Protein AF-A0A5C5ZD22-F1 (afdb_monomer)

Foldseek 3Di:
DDDDDDDDDDDDDDDDDDDDDDDDDDDDDDDDDDDDDDDDDDDDDDDDDDDDDDDDDDDPPPPDPPPVLVVVLVVQLVQLLPFQWKKKWFFDPPPDDDAPDDDLNTHTDDIDIGNDNVLSCVLSVQFVVFFDDPDDFDPDDDFGMKIWGADPNKIKMWTDDQVRQKIWIDIPRHTDDIGGGHNRSVVSSCVRVVNPDDPDPQQFEEAEEAADLVPDPCSLVQVLVLLQLVLVQDDPLQSHAYEYEYAPVNLCSNQPVHPQQVDPRGAYEYAAQPPPNPCVVDDPPRYAEHEDQACVCQLVCVVSVHAYEYEDEQPDDLLVRCVVLLVPDSNDDLVRYEYAYEHPPLAPLVSVLVVLVVNLVSCVVSVNNNHAYAYEDQDQHQACLSNVPRPRHRHYYHYNDDSVSSSSRSVRSSVSD

Secondary structure (DSSP, 8-state):
--------------------------------------------------------------S-SSSHHHHHHHHHHHHHHTSS-EEEEEEPPTTSS--S-EETTEEEEEEEEE--HHHHHHHHHHHHHHS-------SS---SEEEEEEETTEEEEEEEETTTTEEEEEETTEEEEEEE--STTHHHHHHHTT-TTSS-S---EEEEEETTGGG-SS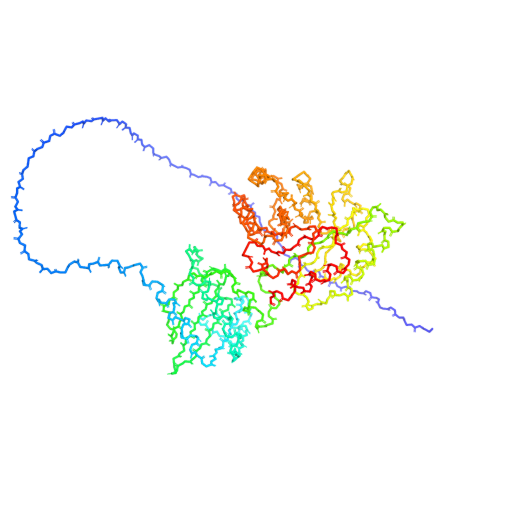HHHHHHHHHHHHHTT--TT---EEEEEE-GGGHHHHHHHSGGGGSTTEEEEESSPPGGG-GGGSPTTT--EEEESSSTTHHHHHHTT-EEEEEE-TTS-HHHHHGGGGSS-S---GGGEEEEEE-SSTT-HHHHHHHHHHHHHHHHHHT-TTSEEEEEESS--S--HHHHTSTT--EEEEEEE-HHHHHHHHHHHHHT-

Sequence (417 aa):
MRLCLPQSRNSSLLRLTATICTGIVVSAVCGCKGGEESDGDVEPKSSSTVQATPTQQNELTVQAEAIAGSNESSTILEVIENSEGFTLISFADSSVAKPAEKIHGYPVSSKVEVDDQSLREQLVGSLRSALDVDAMYDSQLNPEFGIQSEHEGVVDELLIGFSSGQAVWYRDGKKLLETSISLRPRALFGKVFGMTGMPAARRPLVVFSIAGVETSDDPGQIVYDNAYGLEMQLDNEWYVDTVMLVVPEYVDVIANRTGLLNEEAAFAGTTSVPKAGAFQEWPEGKIAWVELDSLTGLASILKQRHHAILRINASEDISAYLSPLAKKDVGANPENMTFAIEVADGTDVDAGQKRANIVRQELRKVGLEDCRIVVATTELVDDVFPWMEQGDIDGFYVANATFDSILDTIADVSFCR

Mean predicted aligned error: 18.62 Å

Radius of gyration: 29.78 Å; Cα contacts (8 Å, |Δi|>4): 653; chains: 1; bounding box: 60×116×72 Å

Organism: NCBI:txid2527986

pLDDT: mean 70.6, std 21.63, range [22.7, 95.81]

Nearest PDB structures (foldseek):
  6nxy-assembly1_A-2  TM=7.449E-01  e=1.995E-09  Arabidopsis thaliana
  4yxg-assembly1_A  TM=7.244E-01  e=1.769E-09  Plasmodium falciparum
  4g1k-assembly2_D  TM=7.005E-01  e=1.535E-08  Burkholderia thailandensis E264
  4g1k-assembly2_C  TM=6.901E-01  e=2.635E-08  Burkholderia thailandensis E264
  2jgq-assembly1_B  TM=5.973E-01  e=1.354E-05  Helicobacter pylori 26695

Structure (mmCIF, N/CA/C/O backbone):
data_AF-A0A5C5ZD22-F1
#
_entry.id   AF-A0A5C5ZD22-F1
#
loop_
_atom_site.group_PDB
_atom_site.id
_atom_site.type_symbol
_atom_site.label_atom_id
_atom_site.label_alt_id
_atom_site.label_comp_id
_atom_site.label_asym_id
_atom_site.label_entity_id
_atom_site.label_seq_id
_atom_site.pdbx_PDB_ins_code
_atom_site.Cartn_x
_atom_site.Cartn_y
_atom_site.Cartn_z
_atom_site.occupancy
_atom_site.B_iso_or_equiv
_atom_site.auth_seq_id
_atom_site.auth_comp_id
_atom_site.auth_asym_id
_atom_site.auth_atom_id
_atom_site.pdbx_PDB_model_num
ATOM 1 N N . MET A 1 1 ? -18.568 -47.288 -23.353 1.00 34.94 1 MET A N 1
ATOM 2 C CA . MET A 1 1 ? -19.934 -47.272 -22.784 1.00 34.94 1 MET A CA 1
ATOM 3 C C . MET A 1 1 ? -20.385 -45.818 -22.787 1.00 34.94 1 MET A C 1
ATOM 5 O O . MET A 1 1 ? -19.585 -44.973 -22.418 1.00 34.94 1 MET A O 1
ATOM 9 N N . ARG A 1 2 ? -21.563 -45.529 -23.355 1.00 34.22 2 ARG A N 1
ATOM 10 C CA . ARG A 1 2 ? -22.117 -44.175 -23.568 1.00 34.22 2 ARG A CA 1
ATOM 11 C C . ARG A 1 2 ? -22.270 -43.405 -22.253 1.00 34.22 2 ARG A C 1
ATOM 13 O O . ARG A 1 2 ? -22.583 -44.057 -21.268 1.00 34.22 2 ARG A O 1
ATOM 20 N N . LEU A 1 3 ? -22.177 -42.073 -22.311 1.00 28.27 3 LEU A N 1
ATOM 21 C CA . LEU A 1 3 ? -23.016 -41.066 -21.621 1.00 28.27 3 LEU A CA 1
ATOM 22 C C . LEU A 1 3 ? -22.538 -39.680 -22.121 1.00 28.27 3 LEU A C 1
ATOM 24 O O . LEU A 1 3 ? -21.377 -39.342 -21.957 1.00 28.27 3 LEU A O 1
ATOM 28 N N . CYS A 1 4 ? -23.249 -39.032 -23.048 1.00 29.06 4 CYS A N 1
ATOM 29 C CA . CYS A 1 4 ? -24.422 -38.156 -22.871 1.00 29.06 4 CYS A CA 1
ATOM 30 C C . CYS A 1 4 ? -24.037 -36.677 -22.655 1.00 29.06 4 CYS A C 1
ATOM 32 O O . CYS A 1 4 ? -23.722 -36.263 -21.548 1.00 29.06 4 CYS A O 1
ATOM 34 N N . LEU A 1 5 ? -24.140 -35.891 -23.733 1.00 32.66 5 LEU A N 1
ATOM 35 C CA . LEU A 1 5 ? -24.326 -34.434 -23.710 1.00 32.66 5 LEU A CA 1
ATOM 36 C C . LEU A 1 5 ? -25.820 -34.105 -23.521 1.00 32.66 5 LEU A C 1
ATOM 38 O O . LEU A 1 5 ? -26.658 -34.805 -24.097 1.00 32.66 5 LEU A O 1
ATOM 42 N N . PRO A 1 6 ? -26.150 -32.975 -22.879 1.00 37.16 6 PRO A N 1
ATOM 43 C CA . PRO A 1 6 ? -27.305 -32.154 -23.244 1.00 37.16 6 PRO A CA 1
ATOM 44 C C . PRO A 1 6 ? -26.807 -30.770 -23.707 1.00 37.16 6 PRO A C 1
ATOM 46 O O . PRO A 1 6 ? -26.020 -30.117 -23.035 1.00 37.16 6 PRO A O 1
ATOM 49 N N . GLN A 1 7 ? -26.994 -30.396 -24.972 1.00 30.05 7 GLN A N 1
ATOM 50 C CA . GLN A 1 7 ? -28.154 -29.688 -25.535 1.00 30.05 7 GLN A CA 1
ATOM 51 C C . GLN A 1 7 ? -28.545 -28.369 -24.847 1.00 30.05 7 GLN A C 1
ATOM 53 O O . GLN A 1 7 ? -28.978 -28.318 -23.702 1.00 30.05 7 GLN A O 1
ATOM 58 N N . SER A 1 8 ? -28.445 -27.326 -25.672 1.00 34.84 8 SER A N 1
ATOM 59 C CA . SER A 1 8 ? -28.952 -25.970 -25.527 1.00 34.84 8 SER A CA 1
ATOM 60 C C . SER A 1 8 ? -30.469 -25.900 -25.352 1.00 34.84 8 SER A C 1
ATOM 62 O O . SER A 1 8 ? -31.191 -26.776 -25.832 1.00 34.84 8 SER A O 1
ATOM 64 N N . ARG A 1 9 ? -30.951 -24.777 -24.798 1.00 28.36 9 ARG A N 1
ATOM 65 C CA . ARG A 1 9 ? -32.019 -23.953 -25.400 1.00 28.36 9 ARG A CA 1
ATOM 66 C C . ARG A 1 9 ? -32.375 -22.735 -24.545 1.00 28.36 9 ARG A C 1
ATOM 68 O O . ARG A 1 9 ? -32.652 -22.901 -23.369 1.00 28.36 9 ARG A O 1
ATOM 75 N N . ASN A 1 10 ? -32.536 -21.613 -25.263 1.00 27.19 10 ASN A N 1
ATOM 76 C CA . ASN A 1 10 ? -33.600 -20.603 -25.128 1.00 27.19 10 ASN A CA 1
ATOM 77 C C . ASN A 1 10 ? -33.636 -19.788 -23.820 1.00 27.19 10 ASN A C 1
ATOM 79 O O . ASN A 1 10 ? -33.399 -20.305 -22.747 1.00 27.19 10 ASN A O 1
ATOM 83 N N . SER A 1 11 ? -34.020 -18.518 -23.753 1.00 27.88 11 SER A N 1
ATOM 84 C CA . SER A 1 11 ? -34.528 -17.476 -24.661 1.00 27.88 11 SER A CA 1
ATOM 85 C C . SER A 1 11 ? -34.908 -16.333 -23.698 1.00 27.88 11 SER A C 1
ATOM 87 O O . SER A 1 11 ? -35.398 -16.630 -22.610 1.00 27.88 11 SER A O 1
ATOM 89 N N . SER A 1 12 ? -34.738 -15.048 -24.005 1.00 27.05 12 SER A N 1
ATOM 90 C CA . SER A 1 12 ? -35.822 -14.082 -24.341 1.00 27.05 12 SER A CA 1
ATOM 91 C C . SER A 1 12 ? -35.398 -12.739 -23.702 1.00 27.05 12 SER A C 1
ATOM 93 O O . SER A 1 12 ? -34.977 -12.759 -22.554 1.00 27.05 12 SER A O 1
ATOM 95 N N . LEU A 1 13 ? -35.287 -11.627 -24.449 1.00 25.97 13 LEU A N 1
ATOM 96 C CA . LEU A 1 13 ? -36.245 -10.489 -24.481 1.00 25.97 13 LEU A CA 1
ATOM 97 C C . LEU A 1 13 ? -36.455 -9.825 -23.094 1.00 25.97 13 LEU A C 1
ATOM 99 O O . LEU A 1 13 ? -36.826 -10.509 -22.158 1.00 25.97 13 LEU A O 1
ATOM 103 N N . LEU A 1 14 ? -36.314 -8.512 -22.865 1.00 26.30 14 LEU A N 1
ATOM 104 C CA . LEU A 1 14 ? -36.852 -7.358 -23.600 1.00 26.30 14 LEU A CA 1
ATOM 105 C C . LEU A 1 14 ? -36.342 -6.039 -22.958 1.00 26.30 14 LEU A C 1
ATOM 107 O O . LEU A 1 14 ? -36.285 -5.947 -21.741 1.00 26.30 14 LEU A O 1
ATOM 111 N N . ARG A 1 15 ? -36.082 -5.033 -23.814 1.00 25.09 15 ARG A N 1
ATOM 112 C CA . ARG A 1 15 ? -36.359 -3.572 -23.715 1.00 25.09 15 ARG A CA 1
ATOM 113 C C . ARG A 1 15 ? -36.301 -2.854 -22.348 1.00 25.09 15 ARG A C 1
ATOM 115 O O . ARG A 1 15 ? -37.105 -3.160 -21.484 1.00 25.09 15 ARG A O 1
ATOM 122 N N . LEU A 1 16 ? -35.646 -1.681 -22.321 1.00 25.12 16 LEU A N 1
ATOM 123 C CA . LEU A 1 16 ? -36.359 -0.391 -22.200 1.00 25.12 16 LEU A CA 1
ATOM 124 C C . LEU A 1 16 ? -35.512 0.828 -22.657 1.00 25.12 16 LEU A C 1
ATOM 126 O O . LEU A 1 16 ? -34.408 1.064 -22.191 1.00 25.12 16 LEU A O 1
ATOM 130 N N . THR A 1 17 ? -36.096 1.546 -23.620 1.00 28.42 17 THR A N 1
ATOM 131 C CA . THR A 1 17 ? -36.109 2.994 -23.933 1.00 28.42 17 THR A CA 1
ATOM 132 C C . THR A 1 17 ? -35.043 3.980 -23.429 1.00 28.42 17 THR A C 1
ATOM 134 O O . THR A 1 17 ? -34.921 4.268 -22.244 1.00 28.42 17 THR A O 1
ATOM 137 N N . ALA A 1 18 ? -34.463 4.662 -24.424 1.00 24.92 18 ALA A N 1
ATOM 138 C CA . ALA A 1 18 ? -33.841 5.980 -24.374 1.00 24.92 18 ALA A CA 1
ATOM 139 C C . ALA A 1 18 ? -34.841 7.109 -24.046 1.00 24.92 18 ALA A C 1
ATOM 141 O O . ALA A 1 18 ? -36.007 7.052 -24.440 1.00 24.92 18 ALA A O 1
ATOM 142 N N . THR A 1 19 ? -34.355 8.177 -23.410 1.00 27.02 19 THR A N 1
ATOM 143 C CA . THR A 1 19 ? -34.958 9.519 -23.452 1.00 27.02 19 THR A CA 1
ATOM 144 C C . THR A 1 19 ? -33.859 10.555 -23.693 1.00 27.02 19 THR A C 1
ATOM 146 O O . THR A 1 19 ? -32.725 10.404 -23.251 1.00 27.02 19 THR A O 1
ATOM 149 N N . ILE A 1 20 ? -34.225 11.545 -24.501 1.00 26.98 20 ILE A N 1
ATOM 150 C CA . ILE A 1 20 ? -33.409 12.485 -25.267 1.00 26.98 20 ILE A CA 1
ATOM 151 C C . ILE A 1 20 ? -33.052 13.729 -24.438 1.00 26.98 20 ILE A C 1
ATOM 153 O O . ILE A 1 20 ? -33.914 14.295 -23.770 1.00 26.98 20 ILE A O 1
ATOM 157 N N . CYS A 1 21 ? -31.804 14.190 -24.570 1.00 22.70 21 CYS A N 1
ATOM 158 C CA . CYS A 1 21 ? -31.327 15.506 -24.142 1.00 22.70 21 CYS A CA 1
ATOM 159 C C . CYS A 1 21 ? -31.441 16.537 -25.278 1.00 22.70 21 CYS A C 1
ATOM 161 O O . CYS A 1 21 ? -30.918 16.318 -26.366 1.00 22.70 21 CYS A O 1
ATOM 163 N N . THR A 1 22 ? -32.034 17.691 -24.977 1.00 30.45 22 THR A N 1
ATOM 164 C CA . THR A 1 22 ? -31.912 18.997 -25.663 1.00 30.45 22 THR A CA 1
ATOM 165 C C . THR A 1 22 ? -32.392 20.032 -24.641 1.00 30.45 22 THR A C 1
ATOM 167 O O . THR A 1 22 ? -33.374 19.760 -23.964 1.00 30.45 22 THR A O 1
ATOM 170 N N . GLY A 1 23 ? -31.837 21.218 -24.426 1.00 25.84 23 GLY A N 1
ATOM 171 C CA . GLY A 1 23 ? -30.812 22.022 -25.076 1.00 25.84 23 GLY A CA 1
ATOM 172 C C . GLY A 1 23 ? -30.840 23.410 -24.399 1.00 25.84 23 GLY A C 1
ATOM 173 O O . GLY A 1 23 ? -31.834 23.792 -23.787 1.00 25.84 23 GLY A O 1
ATOM 174 N N . ILE A 1 24 ? -29.719 24.118 -24.484 1.00 26.97 24 ILE A N 1
ATOM 175 C CA . ILE A 1 24 ? -29.350 25.410 -23.871 1.00 26.97 24 ILE A CA 1
ATOM 176 C C . ILE A 1 24 ? -30.291 26.575 -24.238 1.00 26.97 24 ILE A C 1
ATOM 178 O O . ILE A 1 24 ? -30.619 26.694 -25.413 1.00 26.97 24 ILE A O 1
ATOM 182 N N . VAL A 1 25 ? -30.548 27.519 -23.307 1.00 25.70 25 VAL A N 1
ATOM 183 C CA . VAL A 1 25 ? -30.615 28.978 -23.591 1.00 25.70 25 VAL A CA 1
ATOM 184 C C . VAL A 1 25 ? -30.108 29.806 -22.393 1.00 25.70 25 VAL A C 1
ATOM 186 O O . VAL A 1 25 ? -30.488 29.589 -21.247 1.00 25.70 25 VAL A O 1
ATOM 189 N N . VAL A 1 26 ? -29.247 30.770 -22.723 1.00 27.09 26 VAL A N 1
ATOM 190 C CA . VAL A 1 26 ? -28.596 31.809 -21.910 1.00 27.09 26 VAL A CA 1
ATOM 191 C C . VAL A 1 26 ? -29.548 32.976 -21.613 1.00 27.09 26 VAL A C 1
ATOM 193 O O . VAL A 1 26 ? -30.352 33.348 -22.464 1.00 27.09 26 VAL A O 1
ATOM 196 N N . SER A 1 27 ? -29.382 33.657 -20.477 1.00 28.14 27 SER A N 1
ATOM 197 C CA . SER A 1 27 ? -29.717 35.086 -20.370 1.00 28.14 27 SER A CA 1
ATOM 198 C C . SER A 1 27 ? -28.798 35.799 -19.382 1.00 28.14 27 SER A C 1
ATOM 200 O O . SER A 1 27 ? -28.684 35.414 -18.223 1.00 28.14 27 SER A O 1
ATOM 202 N N . ALA A 1 28 ? -28.149 36.847 -19.887 1.00 28.45 28 ALA A N 1
ATOM 203 C CA . ALA A 1 28 ? -27.396 37.853 -19.156 1.00 28.45 28 ALA A CA 1
ATOM 204 C C . ALA A 1 28 ? -28.243 39.129 -19.048 1.00 28.45 28 ALA A C 1
ATOM 206 O O . ALA A 1 28 ? -28.948 39.465 -20.001 1.00 28.45 28 ALA A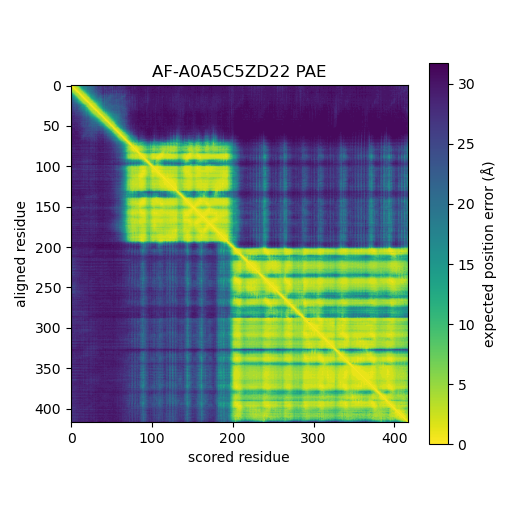 O 1
ATOM 207 N N . VAL A 1 29 ? -28.124 39.873 -17.944 1.00 28.67 29 VAL A N 1
ATOM 208 C CA . VAL A 1 29 ? -28.544 41.282 -17.861 1.00 28.67 29 VAL A CA 1
ATOM 209 C C . VAL A 1 29 ? -27.511 42.092 -17.068 1.00 28.67 29 VAL A C 1
ATOM 211 O O . VAL A 1 29 ? -27.039 41.675 -16.015 1.00 28.67 29 VAL A O 1
ATOM 214 N N . CYS A 1 30 ? -27.174 43.243 -17.653 1.00 27.58 30 CYS A N 1
ATOM 215 C CA . CYS A 1 30 ? -26.206 44.273 -17.275 1.00 27.58 30 CYS A CA 1
ATOM 216 C C . CYS A 1 30 ? -26.570 45.156 -16.064 1.00 27.58 30 CYS A C 1
ATOM 218 O O . CYS A 1 30 ? -27.742 45.396 -15.787 1.00 27.58 30 CYS A O 1
ATOM 220 N N . GLY A 1 31 ? -25.536 45.829 -15.535 1.00 26.81 31 GLY A N 1
ATOM 221 C CA . GLY A 1 31 ? -25.555 47.199 -14.978 1.00 26.81 31 GLY A CA 1
ATOM 222 C C . GLY A 1 31 ? -24.186 47.532 -14.349 1.00 26.81 31 GLY A C 1
ATOM 223 O O . GLY A 1 31 ? -23.819 46.886 -13.382 1.00 26.81 31 GLY A O 1
ATOM 224 N N . CYS A 1 32 ? -23.271 48.284 -14.991 1.00 27.52 32 CYS A N 1
ATOM 225 C CA . CYS A 1 32 ? -23.063 49.758 -14.923 1.00 27.52 32 CYS A CA 1
ATOM 226 C C . CYS A 1 32 ? -23.015 50.306 -13.471 1.00 27.52 32 CYS A C 1
ATOM 228 O O . CYS A 1 32 ? -23.930 50.011 -12.723 1.00 27.52 32 CYS A O 1
ATOM 230 N N . LYS A 1 33 ? -22.102 51.174 -12.990 1.00 31.11 33 LYS A N 1
ATOM 231 C CA . LYS A 1 33 ? -21.181 52.174 -13.580 1.00 31.11 33 LYS A CA 1
ATOM 232 C C . LYS A 1 33 ? -20.364 52.857 -12.439 1.00 31.11 33 LYS A C 1
ATOM 234 O O . LYS A 1 33 ? -20.928 53.019 -11.366 1.00 31.11 33 LYS A O 1
ATOM 239 N N . GLY A 1 34 ? -19.175 53.399 -12.763 1.00 29.22 34 GLY A N 1
ATOM 240 C CA . GLY A 1 34 ? -18.497 54.568 -12.129 1.00 29.22 34 GLY A CA 1
ATOM 241 C C . GLY A 1 34 ? -17.748 54.320 -10.804 1.00 29.22 34 GLY A C 1
ATOM 242 O O . GLY A 1 34 ? -18.215 53.536 -9.998 1.00 29.22 34 GLY A O 1
ATOM 243 N N . GLY A 1 35 ? -16.602 54.926 -10.476 1.00 28.11 35 GLY A N 1
ATOM 244 C CA . GLY A 1 35 ? -15.791 55.995 -11.079 1.00 28.11 35 GLY A CA 1
ATOM 245 C C . GLY A 1 35 ? -15.075 56.797 -9.964 1.00 28.11 35 GLY A C 1
ATOM 246 O O . GLY A 1 35 ? -15.736 57.106 -8.983 1.00 28.11 35 GLY A O 1
ATOM 247 N N . GLU A 1 36 ? -13.779 57.101 -10.166 1.00 32.34 36 GLU A N 1
ATOM 248 C CA . GLU A 1 36 ? -12.950 58.217 -9.610 1.00 32.34 36 GLU A CA 1
ATOM 249 C C . GLU A 1 36 ? -12.709 58.280 -8.076 1.00 32.34 36 GLU A C 1
ATOM 251 O O . GLU A 1 36 ? -13.632 58.249 -7.274 1.00 32.34 36 GLU A O 1
ATOM 256 N N . GLU A 1 37 ? -11.465 58.126 -7.592 1.00 33.44 37 GLU A N 1
ATOM 257 C CA . GLU A 1 37 ? -10.409 59.154 -7.374 1.00 33.44 37 GLU A CA 1
ATOM 258 C C . GLU A 1 37 ? -10.777 60.292 -6.397 1.00 33.44 37 GLU A C 1
ATOM 260 O O . GLU A 1 37 ? -11.618 61.122 -6.719 1.00 33.44 37 GLU A O 1
ATOM 265 N N . SER A 1 38 ? -10.072 60.385 -5.254 1.00 33.66 38 SER A N 1
ATOM 266 C CA . SER A 1 38 ? -9.259 61.567 -4.878 1.00 33.66 38 SER A CA 1
ATOM 267 C C . SER A 1 38 ? -8.692 61.490 -3.449 1.00 33.66 38 SER A C 1
ATOM 269 O O . SER A 1 38 ? -9.409 61.164 -2.502 1.00 33.66 38 SER A O 1
ATOM 271 N N . ASP A 1 39 ? -7.420 61.877 -3.339 1.00 30.94 39 ASP A N 1
ATOM 272 C CA . ASP A 1 39 ? -6.616 62.177 -2.147 1.00 30.94 39 ASP A CA 1
ATOM 273 C C . ASP A 1 39 ? -7.225 63.208 -1.178 1.00 30.94 39 ASP A C 1
ATOM 275 O O . ASP A 1 39 ? -8.041 64.048 -1.563 1.00 30.94 39 ASP A O 1
ATOM 279 N N . GLY A 1 40 ? -6.703 63.244 0.056 1.00 30.88 40 GLY A N 1
ATOM 280 C CA . GLY A 1 40 ? -6.791 64.438 0.900 1.00 30.88 40 GLY A CA 1
ATOM 281 C C . GLY A 1 40 ? -6.424 64.229 2.367 1.00 30.88 40 GLY A C 1
ATOM 282 O O . GLY A 1 40 ? -7.269 63.838 3.166 1.00 30.88 40 GLY A O 1
ATOM 283 N N . ASP A 1 41 ? -5.173 64.552 2.704 1.00 30.88 41 ASP A N 1
ATOM 284 C CA . ASP A 1 41 ? -4.636 64.751 4.056 1.00 30.88 41 ASP A CA 1
ATOM 285 C C . ASP A 1 41 ? -5.476 65.704 4.934 1.00 30.88 41 ASP A C 1
ATOM 287 O O . ASP A 1 41 ? -6.175 66.579 4.422 1.00 30.88 41 ASP A O 1
ATOM 291 N N . VAL A 1 42 ? -5.290 65.600 6.263 1.00 34.53 42 VAL A N 1
ATOM 292 C CA . VAL A 1 42 ? -4.990 66.700 7.222 1.00 34.53 42 VAL A CA 1
ATOM 293 C C . VAL A 1 42 ? -5.507 66.362 8.640 1.00 34.53 42 VAL A C 1
ATOM 295 O O . VAL A 1 42 ? -6.690 66.428 8.960 1.00 34.53 42 VAL A O 1
ATOM 298 N N . GLU A 1 43 ? -4.552 66.022 9.506 1.00 30.42 43 GLU A N 1
ATOM 299 C CA . GLU A 1 43 ? -4.550 66.142 10.978 1.00 30.42 43 GLU A CA 1
ATOM 300 C C . GLU A 1 43 ? -4.657 67.629 11.448 1.00 30.42 43 GLU A C 1
ATOM 302 O O . GLU A 1 43 ? -4.513 68.518 10.614 1.00 30.42 43 GLU A O 1
ATOM 307 N N . PRO A 1 44 ? -4.674 68.010 12.753 1.00 47.91 44 PRO A N 1
ATOM 308 C CA . PRO A 1 44 ? -5.041 67.312 13.996 1.00 47.91 44 PRO A CA 1
ATOM 309 C C . PRO A 1 44 ? -5.796 68.217 15.031 1.00 47.91 44 PRO A C 1
ATOM 311 O O . PRO A 1 44 ? -6.073 69.392 14.802 1.00 47.91 44 PRO A O 1
ATOM 314 N N . LYS A 1 45 ? -5.959 67.672 16.254 1.00 29.53 45 LYS A N 1
ATOM 315 C CA . LYS A 1 45 ? -6.148 68.316 17.586 1.00 29.53 45 LYS A CA 1
ATOM 316 C C . LYS A 1 45 ? -7.566 68.737 18.004 1.00 29.53 45 LYS A C 1
ATOM 318 O O . LYS A 1 45 ? -8.076 69.769 17.592 1.00 29.53 45 LYS A O 1
ATOM 323 N N . SER A 1 46 ? -8.089 68.094 19.056 1.00 29.94 46 SER A N 1
ATOM 324 C CA . SER A 1 46 ? -7.983 68.602 20.445 1.00 29.94 46 SER A CA 1
ATOM 325 C C . SER A 1 46 ? -8.907 67.870 21.443 1.00 29.94 46 SER A C 1
ATOM 327 O O . SER A 1 46 ? -10.120 67.900 21.331 1.00 29.94 46 SER A O 1
ATOM 329 N N . SER A 1 47 ? -8.284 67.280 22.472 1.00 26.58 47 SER A N 1
ATOM 330 C CA . SER A 1 47 ? -8.594 67.480 23.901 1.00 26.58 47 SER A CA 1
ATOM 331 C C . SER A 1 47 ? -10.039 67.280 24.398 1.00 26.58 47 SER A C 1
ATOM 333 O O . SER A 1 47 ? -10.877 68.166 24.264 1.00 26.58 47 SER A O 1
ATOM 335 N N . SER A 1 48 ? -10.252 66.276 25.254 1.00 27.92 48 SER A N 1
ATOM 336 C CA . SER A 1 48 ? -10.424 66.556 26.693 1.00 27.92 48 SER A CA 1
ATOM 337 C C . SER A 1 48 ? -10.450 65.287 27.550 1.00 27.92 48 SER A C 1
ATOM 339 O O . SER A 1 48 ? -10.914 64.220 27.164 1.00 27.92 48 SER A O 1
ATOM 341 N N . THR A 1 49 ? -9.866 65.471 28.723 1.00 28.45 49 THR A N 1
ATOM 342 C CA . THR A 1 49 ? -9.592 64.563 29.829 1.00 28.45 49 THR A CA 1
ATOM 343 C C . THR A 1 49 ? -10.844 64.273 30.657 1.00 28.45 49 THR A C 1
ATOM 345 O O . THR A 1 49 ? -11.516 65.222 31.048 1.00 28.45 49 THR A O 1
ATOM 348 N N . VAL A 1 50 ? -11.064 63.021 31.077 1.00 28.52 50 VAL A N 1
ATOM 349 C CA . VAL A 1 50 ? -11.656 62.729 32.397 1.00 28.52 50 VAL A CA 1
ATOM 350 C C . VAL A 1 50 ? -10.921 61.549 33.032 1.00 28.52 50 VAL A C 1
ATOM 352 O O . VAL A 1 50 ? -10.721 60.504 32.421 1.00 28.52 50 VAL A O 1
ATOM 355 N N . GLN A 1 51 ? -10.478 61.787 34.263 1.00 29.14 51 GLN A N 1
ATOM 356 C CA . GLN A 1 51 ? -9.756 60.887 35.152 1.00 29.14 51 GLN A CA 1
ATOM 357 C C . GLN A 1 51 ? -10.663 59.779 35.704 1.00 29.14 51 GLN A C 1
ATOM 359 O O . GLN A 1 51 ? -11.777 60.067 36.134 1.00 29.14 51 GLN A O 1
ATOM 364 N N . ALA A 1 52 ? -10.120 58.569 35.850 1.00 25.42 52 ALA A N 1
ATOM 365 C CA . ALA A 1 52 ? -10.437 57.688 36.971 1.00 25.42 52 ALA A CA 1
ATOM 366 C C . ALA A 1 52 ? -9.298 56.678 37.201 1.00 25.42 52 ALA A C 1
ATOM 368 O O . ALA A 1 52 ? -8.899 55.940 36.309 1.00 25.42 52 ALA A O 1
ATOM 369 N N . THR A 1 53 ? -8.811 56.638 38.434 1.00 27.30 53 THR A N 1
ATOM 370 C CA . THR A 1 53 ? -8.073 55.531 39.064 1.00 27.30 53 THR A CA 1
ATOM 371 C C . THR A 1 53 ? -8.556 55.474 40.514 1.00 27.30 53 THR A C 1
ATOM 373 O O . THR A 1 53 ? -8.962 56.517 41.031 1.00 27.30 53 THR A O 1
ATOM 376 N N . PRO A 1 54 ? -8.334 54.386 41.267 1.00 40.44 54 PRO A N 1
ATOM 377 C CA . PRO A 1 54 ? -8.358 52.971 40.881 1.00 40.44 54 PRO A CA 1
ATOM 378 C C . PRO A 1 54 ? -9.124 52.133 41.932 1.00 40.44 54 PRO A C 1
ATOM 380 O O . PRO A 1 54 ? -9.064 52.436 43.121 1.00 40.44 54 PRO A O 1
ATOM 383 N N . THR A 1 55 ? -9.760 51.015 41.574 1.00 28.36 55 THR A N 1
ATOM 384 C CA . THR A 1 55 ? -9.945 49.925 42.555 1.00 28.36 55 THR A CA 1
ATOM 385 C C . THR A 1 55 ? -9.993 48.574 41.859 1.00 28.36 55 THR A C 1
ATOM 387 O O . THR A 1 55 ? -10.742 48.360 40.914 1.00 28.36 55 THR A O 1
ATOM 390 N N . GLN A 1 56 ? -9.119 47.702 42.349 1.00 37.62 56 GLN A N 1
ATOM 391 C CA . GLN A 1 56 ? -8.950 46.297 42.022 1.00 37.62 56 GLN A CA 1
ATOM 392 C C . GLN A 1 56 ? -10.275 45.530 42.100 1.00 37.62 56 GLN A C 1
ATOM 394 O O . GLN A 1 56 ? -10.936 45.604 43.130 1.00 37.62 56 GLN A O 1
ATOM 399 N N . GLN A 1 57 ? -10.586 44.734 41.075 1.00 31.17 57 GLN A N 1
ATOM 400 C CA . GLN A 1 57 ? -11.002 43.329 41.193 1.00 31.17 57 GLN A CA 1
ATOM 401 C C . GLN A 1 57 ? -11.350 42.766 39.806 1.00 31.17 57 GLN A C 1
ATOM 403 O O . GLN A 1 57 ? -12.158 43.336 39.086 1.00 31.17 57 GLN A O 1
ATOM 408 N N . ASN A 1 58 ? -10.754 41.611 39.498 1.00 35.12 58 ASN A N 1
ATOM 409 C CA . ASN A 1 58 ? -11.103 40.674 38.425 1.00 35.12 58 ASN A CA 1
ATOM 410 C C . ASN A 1 58 ? -10.887 41.103 36.966 1.00 35.12 58 ASN A C 1
ATOM 412 O O . ASN A 1 58 ? -11.839 41.269 36.218 1.00 35.12 58 ASN A O 1
ATOM 416 N N . GLU A 1 59 ? -9.630 41.066 36.524 1.00 29.03 59 GLU A N 1
ATOM 417 C CA . GLU A 1 59 ? -9.294 40.626 35.161 1.00 29.03 59 GLU A CA 1
ATOM 418 C C . GLU A 1 59 ? -8.156 39.599 35.241 1.00 29.03 59 GLU A C 1
ATOM 420 O O . GLU A 1 59 ? -6.989 39.867 34.979 1.00 29.03 59 GLU A O 1
ATOM 425 N N . LEU A 1 60 ? -8.521 38.391 35.666 1.00 31.33 60 LEU A N 1
ATOM 426 C CA . LEU A 1 60 ? -7.905 37.163 35.174 1.00 31.33 60 LEU A CA 1
ATOM 427 C C . LEU A 1 60 ? -8.925 36.539 34.219 1.00 31.33 60 LEU A C 1
ATOM 429 O O . LEU A 1 60 ? -9.492 35.486 34.489 1.00 31.33 60 LEU A O 1
ATOM 433 N N . THR A 1 61 ? -9.188 37.219 33.102 1.00 31.17 61 THR A N 1
ATOM 434 C CA . THR A 1 61 ? -9.812 36.589 31.933 1.00 31.17 61 THR A CA 1
ATOM 435 C C . THR A 1 61 ? -8.696 35.856 31.202 1.00 31.17 61 THR A C 1
ATOM 437 O O . THR A 1 61 ? -8.139 36.300 30.202 1.00 31.17 61 THR A O 1
ATOM 440 N N . VAL A 1 62 ? -8.284 34.764 31.838 1.00 30.25 62 VAL A N 1
ATOM 441 C CA . VAL A 1 62 ? -7.425 33.732 31.282 1.00 30.25 62 VAL A CA 1
ATOM 442 C C . VAL A 1 62 ? -8.167 33.129 30.096 1.00 30.25 62 VAL A C 1
ATOM 444 O O . VAL A 1 62 ? -9.306 32.704 30.238 1.00 30.25 62 VAL A O 1
ATOM 447 N N . GLN A 1 63 ? -7.519 33.148 28.934 1.00 33.78 63 GLN A N 1
ATOM 448 C CA . GLN A 1 63 ? -7.383 32.033 27.987 1.00 33.78 63 GLN A CA 1
ATOM 449 C C . GLN A 1 63 ? -8.164 30.741 28.333 1.00 33.78 63 GLN A C 1
ATOM 451 O O . GLN A 1 63 ? -7.557 29.718 28.636 1.00 33.78 63 GLN A O 1
ATOM 456 N N . ALA A 1 64 ? -9.497 30.764 28.289 1.00 29.94 64 ALA A N 1
ATOM 457 C CA . ALA A 1 64 ? -10.326 29.616 28.676 1.00 29.94 64 ALA A CA 1
ATOM 458 C C . ALA A 1 64 ? -11.271 29.115 27.572 1.00 29.94 64 ALA A C 1
ATOM 460 O O . ALA A 1 64 ? -11.995 28.155 27.797 1.00 29.94 64 ALA A O 1
ATOM 461 N N . GLU A 1 65 ? -11.233 29.683 26.364 1.00 30.97 65 GLU A N 1
ATOM 462 C CA . GLU A 1 65 ? -12.085 29.225 25.246 1.00 30.97 65 GLU A CA 1
ATOM 463 C C . GLU A 1 65 ? -11.328 28.435 24.163 1.00 30.97 65 GLU A C 1
ATOM 465 O O . GLU A 1 65 ? -11.908 28.072 23.148 1.00 30.97 65 GLU A O 1
ATOM 470 N N . ALA A 1 66 ? -10.059 28.082 24.401 1.00 31.50 66 ALA A N 1
ATOM 471 C CA . ALA A 1 66 ? -9.279 27.200 23.518 1.00 31.50 66 ALA A CA 1
ATOM 472 C C . ALA A 1 66 ? -8.818 25.886 24.190 1.00 31.50 66 ALA A C 1
ATOM 474 O O . ALA A 1 66 ? -8.050 25.138 23.601 1.00 31.50 66 ALA A O 1
ATOM 475 N N . ILE A 1 67 ? -9.273 25.596 25.419 1.00 32.72 67 ILE A N 1
ATOM 476 C CA . ILE A 1 67 ? -8.880 24.395 26.197 1.00 32.72 67 ILE A CA 1
ATOM 477 C C . ILE A 1 67 ? -10.088 23.460 26.457 1.00 32.72 67 ILE A C 1
ATOM 479 O O . ILE A 1 67 ? -9.953 22.390 27.039 1.00 32.72 67 ILE A O 1
ATOM 483 N N . ALA A 1 68 ? -11.291 23.815 25.991 1.00 34.47 68 ALA A N 1
ATOM 484 C CA . ALA A 1 68 ? -12.490 23.001 26.218 1.00 34.47 68 ALA A CA 1
ATOM 485 C C . ALA A 1 68 ? -12.604 21.781 25.277 1.00 34.47 68 ALA A C 1
ATOM 487 O O . ALA A 1 68 ? -13.138 20.758 25.687 1.00 34.47 68 ALA A O 1
ATOM 488 N N . GLY A 1 69 ? -12.058 21.842 24.055 1.00 38.97 69 GLY A N 1
ATOM 489 C CA . GLY A 1 69 ? -12.161 20.738 23.084 1.00 38.97 69 GLY A CA 1
ATOM 490 C C . GLY A 1 69 ? -11.264 19.528 23.387 1.00 38.97 69 GLY A C 1
ATOM 491 O O . GLY A 1 69 ? -11.646 18.391 23.110 1.00 38.97 69 GLY A O 1
ATOM 492 N N . SER A 1 70 ? -10.096 19.751 24.003 1.00 45.25 70 SER A N 1
ATOM 493 C CA . SER A 1 70 ? -9.140 18.678 24.320 1.00 45.25 70 SER A CA 1
ATOM 494 C C . SER A 1 70 ? -9.503 17.902 25.591 1.00 45.25 70 SER A C 1
ATOM 496 O O . SER A 1 70 ? -9.241 16.705 25.667 1.00 45.25 70 SER A O 1
ATOM 498 N N . ASN A 1 71 ? -10.165 18.546 26.560 1.00 51.84 71 ASN A N 1
ATOM 499 C CA . ASN A 1 71 ? -10.597 17.892 27.802 1.00 51.84 71 ASN A CA 1
ATOM 500 C C . ASN A 1 71 ? -11.837 16.997 27.616 1.00 51.84 71 ASN A C 1
ATOM 502 O O . ASN A 1 71 ? -11.998 16.011 28.331 1.00 51.84 71 ASN A O 1
ATOM 506 N N . GLU A 1 72 ? -12.733 17.312 26.677 1.00 56.03 72 GLU A N 1
ATOM 507 C CA . GLU A 1 72 ? -13.940 16.500 26.458 1.00 56.03 72 GLU A CA 1
ATOM 508 C C . GLU A 1 72 ? -13.629 15.210 25.686 1.00 56.03 72 GLU A C 1
ATOM 510 O O . GLU A 1 72 ? -14.153 14.154 26.035 1.00 56.03 72 GLU A O 1
ATOM 515 N N . SER A 1 73 ? -12.709 15.255 24.715 1.00 55.84 73 SER A N 1
ATOM 516 C CA . SER A 1 73 ? -12.268 14.065 23.968 1.00 55.84 73 SER A CA 1
ATOM 517 C C . SER A 1 73 ? -11.484 13.076 24.843 1.00 55.84 73 SER A C 1
ATOM 519 O O . SER A 1 73 ? -11.672 11.865 24.715 1.00 55.84 73 SER A O 1
ATOM 521 N N . SER A 1 74 ? -10.661 13.567 25.783 1.00 59.97 74 SER A N 1
ATOM 522 C CA . SER A 1 74 ? -9.967 12.706 26.754 1.00 59.97 74 SER A CA 1
ATOM 523 C C . SER A 1 74 ? -10.946 12.019 27.710 1.00 59.97 74 SER A C 1
ATOM 525 O O . SER A 1 74 ? -10.791 10.836 28.001 1.00 59.97 74 SER A O 1
ATOM 527 N N . THR A 1 75 ? -12.014 12.718 28.111 1.00 68.44 75 THR A N 1
ATOM 528 C CA . THR A 1 75 ? -13.052 12.186 29.010 1.00 68.44 75 THR A CA 1
ATOM 529 C C . THR A 1 75 ? -13.796 10.987 28.398 1.00 68.44 75 THR A C 1
ATOM 531 O O . THR A 1 75 ? -14.176 10.066 29.115 1.00 68.44 75 THR A O 1
ATOM 534 N N . ILE A 1 76 ? -13.992 10.959 27.074 1.00 70.69 76 ILE A N 1
ATOM 535 C CA . ILE A 1 76 ? -14.681 9.856 26.373 1.00 70.69 76 ILE A CA 1
ATOM 536 C C . ILE A 1 76 ? -13.873 8.570 26.447 1.00 70.69 76 ILE A C 1
ATOM 538 O O . ILE A 1 76 ? -14.398 7.510 26.789 1.00 70.69 76 ILE A O 1
ATOM 542 N N . LEU A 1 77 ? -12.591 8.668 26.098 1.00 77.44 77 LEU A N 1
ATOM 543 C CA . LEU A 1 77 ? -11.707 7.512 26.065 1.00 77.44 77 LEU A CA 1
ATOM 544 C C . LEU A 1 77 ? -11.442 6.998 27.473 1.00 77.44 77 LEU A C 1
ATOM 546 O O . LEU A 1 77 ? -11.466 5.794 27.669 1.00 77.44 77 LEU A O 1
ATOM 550 N N . GLU A 1 78 ? -11.325 7.881 28.466 1.00 78.12 78 GLU A N 1
ATOM 551 C CA . GLU A 1 78 ? -11.225 7.482 29.872 1.00 78.12 78 GLU A CA 1
ATOM 552 C C . GLU A 1 78 ? -12.433 6.648 30.329 1.00 78.12 78 GLU A C 1
ATOM 554 O O . GLU A 1 78 ? -12.266 5.675 31.061 1.00 78.12 78 GLU A O 1
ATOM 559 N N . VAL A 1 79 ? -13.652 6.976 29.890 1.00 73.69 79 VAL A N 1
ATOM 560 C CA . VAL A 1 79 ? -14.847 6.181 30.228 1.00 73.69 79 VAL A CA 1
ATOM 561 C C . VAL A 1 79 ? -14.805 4.803 29.563 1.00 73.69 79 VAL A C 1
ATOM 563 O O . VAL A 1 79 ? -15.097 3.802 30.215 1.00 73.69 79 VAL A O 1
ATOM 566 N N . ILE A 1 80 ? -14.399 4.734 28.293 1.00 78.81 80 ILE A N 1
ATOM 567 C CA . ILE A 1 80 ? -14.265 3.465 27.560 1.00 78.81 80 ILE A CA 1
ATOM 568 C C . ILE A 1 80 ? -13.120 2.614 28.141 1.00 78.81 80 ILE A C 1
ATOM 570 O O . ILE A 1 80 ? -13.261 1.403 28.272 1.00 78.81 80 ILE A O 1
ATOM 574 N N . GLU A 1 81 ? -12.006 3.222 28.545 1.00 78.50 81 GLU A N 1
ATOM 575 C CA . GLU A 1 81 ? -10.839 2.542 29.131 1.00 78.50 81 GLU A CA 1
ATOM 576 C C . GLU A 1 81 ? -11.121 1.938 30.498 1.00 78.50 81 GLU A C 1
ATOM 578 O O . GLU A 1 81 ? -10.620 0.860 30.811 1.00 78.50 81 GLU A O 1
ATOM 583 N N . ASN A 1 82 ? -11.914 2.635 31.310 1.00 76.62 82 ASN A N 1
ATOM 584 C CA . ASN A 1 82 ? -12.269 2.185 32.651 1.00 76.62 82 ASN A CA 1
ATOM 585 C C . ASN A 1 82 ? -13.440 1.188 32.655 1.00 76.62 82 ASN A C 1
ATOM 587 O O . ASN A 1 82 ? -13.831 0.713 33.724 1.00 76.62 82 ASN A O 1
ATOM 591 N N . SER A 1 83 ? -14.001 0.860 31.487 1.00 76.38 83 SER A N 1
ATOM 592 C CA . SER A 1 83 ? -15.013 -0.188 31.361 1.00 76.38 83 SER A CA 1
ATOM 593 C C . SER A 1 83 ? -14.396 -1.581 31.554 1.00 76.38 83 SER A C 1
ATOM 595 O O . SER A 1 83 ? -13.273 -1.856 31.126 1.00 76.38 83 SER A O 1
ATOM 597 N N . GLU A 1 84 ? -15.129 -2.494 32.201 1.00 75.62 84 GLU A N 1
ATOM 598 C CA . GLU A 1 84 ? -14.692 -3.895 32.347 1.00 75.62 84 GLU A CA 1
ATOM 599 C C . GLU A 1 84 ? -14.646 -4.639 31.000 1.00 75.62 84 GLU A C 1
ATOM 601 O O . GLU A 1 84 ? -13.994 -5.680 30.904 1.00 75.62 84 GLU A O 1
ATOM 606 N N . GLY A 1 85 ? -15.297 -4.083 29.976 1.00 85.12 85 GLY A N 1
ATOM 607 C CA . GLY A 1 85 ? -15.410 -4.548 28.599 1.00 85.12 85 GLY A CA 1
ATOM 608 C C . GLY A 1 85 ? -16.295 -3.582 27.804 1.00 85.12 85 GLY A C 1
ATOM 609 O O . GLY A 1 85 ? -17.042 -2.795 28.389 1.00 85.12 85 GLY A O 1
ATOM 610 N N . PHE A 1 86 ? -16.218 -3.636 26.476 1.00 92.44 86 PHE A N 1
ATOM 611 C CA . PHE A 1 86 ? -17.108 -2.870 25.604 1.00 92.44 86 PHE A CA 1
ATOM 612 C C . PHE A 1 86 ? -17.532 -3.692 24.391 1.00 92.44 86 PHE A C 1
ATOM 614 O O . PHE A 1 86 ? -16.812 -4.577 23.925 1.00 92.44 86 PHE A O 1
ATOM 621 N N . THR A 1 87 ? -18.680 -3.340 23.830 1.00 93.19 87 THR A N 1
ATOM 622 C CA . THR A 1 87 ? -19.176 -3.917 22.589 1.00 93.19 87 THR A CA 1
ATOM 623 C C . THR A 1 87 ? -18.690 -3.079 21.416 1.00 93.19 87 THR A C 1
ATOM 625 O O . THR A 1 87 ? -19.025 -1.899 21.280 1.00 93.19 87 THR A O 1
ATOM 628 N N . LEU A 1 88 ? -17.924 -3.693 20.522 1.00 93.44 88 LEU A N 1
ATOM 629 C CA . LEU A 1 88 ? -17.621 -3.116 19.224 1.00 93.44 88 LEU A CA 1
ATOM 630 C C . LEU A 1 88 ? -18.805 -3.361 18.284 1.00 93.44 88 LEU A C 1
ATOM 632 O O . LEU A 1 88 ? -19.326 -4.474 18.190 1.00 93.44 88 LEU A O 1
ATOM 636 N N . ILE A 1 89 ? -19.202 -2.341 17.528 1.00 93.06 89 ILE A N 1
ATOM 637 C CA . ILE A 1 89 ? -20.297 -2.381 16.552 1.00 93.06 89 ILE A CA 1
ATOM 638 C C . ILE A 1 89 ? -19.753 -2.096 15.148 1.00 93.06 89 ILE A C 1
ATOM 640 O O . ILE A 1 89 ? -18.963 -1.171 14.973 1.00 93.06 89 ILE A O 1
ATOM 644 N N . SER A 1 90 ? -20.199 -2.848 14.141 1.00 88.50 90 SER A N 1
ATOM 645 C CA . SER A 1 90 ? -20.037 -2.485 12.730 1.00 88.50 90 SER A CA 1
ATOM 646 C C . SER A 1 90 ? -21.377 -2.032 12.157 1.00 88.50 90 SER A C 1
ATOM 648 O O . SER A 1 90 ? -22.430 -2.614 12.448 1.00 88.50 90 SER A O 1
ATOM 650 N N . PHE A 1 91 ? -21.354 -0.983 11.343 1.00 85.62 91 PHE A N 1
ATOM 651 C CA . PHE A 1 91 ? -22.545 -0.445 10.695 1.00 85.62 91 PHE A CA 1
ATOM 652 C C . PHE A 1 91 ? -22.621 -0.903 9.237 1.00 85.62 91 PHE A C 1
ATOM 654 O O . PHE A 1 91 ? -21.614 -1.047 8.547 1.00 85.62 91 PHE A O 1
ATOM 661 N N . ALA A 1 92 ? -23.839 -1.173 8.775 1.00 75.62 92 ALA A N 1
ATOM 662 C CA . ALA A 1 92 ? -24.108 -1.491 7.380 1.00 75.62 92 ALA A CA 1
ATOM 663 C C . ALA A 1 92 ? -24.255 -0.208 6.553 1.00 75.62 92 ALA A C 1
ATOM 665 O O . ALA A 1 92 ? -24.652 0.841 7.062 1.00 75.62 92 ALA A O 1
ATOM 666 N N . ASP A 1 93 ? -24.044 -0.306 5.242 1.00 67.19 93 ASP A N 1
ATOM 667 C CA . ASP A 1 93 ? -24.520 0.745 4.352 1.00 67.19 93 ASP A CA 1
ATOM 668 C C . ASP A 1 93 ? -26.060 0.812 4.409 1.00 67.19 93 ASP A C 1
ATOM 670 O O . ASP A 1 93 ? -26.774 -0.192 4.498 1.00 67.19 93 ASP A O 1
ATOM 674 N N . SER A 1 94 ? -26.578 2.031 4.330 1.00 58.03 94 SER A N 1
ATOM 675 C CA . SER A 1 94 ? -27.994 2.375 4.206 1.00 58.03 94 SER A CA 1
ATOM 676 C C . SER A 1 94 ? -28.733 1.642 3.072 1.00 58.03 94 SER A C 1
ATOM 678 O O . SER A 1 94 ? -29.965 1.577 3.084 1.00 58.03 94 SER A O 1
ATOM 680 N N . SER A 1 95 ? -27.996 1.061 2.119 1.00 50.09 95 SER A N 1
ATOM 681 C CA . SER A 1 95 ? -28.495 0.232 1.019 1.00 50.09 95 SER A CA 1
ATOM 682 C C . SER A 1 95 ? -28.924 -1.191 1.427 1.00 50.09 95 SER A C 1
ATOM 684 O O . SER A 1 95 ? -29.619 -1.862 0.657 1.00 50.09 95 SER A O 1
ATOM 686 N N . VAL A 1 96 ? -28.589 -1.657 2.639 1.00 53.94 96 VAL A N 1
ATOM 687 C CA . VAL A 1 96 ? -28.959 -2.999 3.118 1.00 53.94 96 VAL A CA 1
ATOM 688 C C . VAL A 1 96 ? -30.447 -3.074 3.489 1.00 53.94 96 VAL A C 1
ATOM 690 O O . VAL A 1 96 ? -30.983 -2.288 4.277 1.00 53.94 96 VAL A O 1
ATOM 693 N N . ALA A 1 97 ? -31.150 -4.059 2.922 1.00 43.81 97 ALA A N 1
ATOM 694 C CA . ALA A 1 97 ? -32.585 -4.233 3.112 1.00 43.81 97 ALA A CA 1
ATOM 695 C C . ALA A 1 97 ? -32.932 -4.658 4.555 1.00 43.81 97 ALA A C 1
ATOM 697 O O . ALA A 1 97 ? -32.726 -5.804 4.935 1.00 43.81 97 ALA A O 1
ATOM 698 N N . LYS A 1 98 ? -33.535 -3.729 5.316 1.00 57.06 98 LYS A N 1
ATOM 699 C CA . LYS A 1 98 ? -34.130 -3.904 6.662 1.00 57.06 98 LYS A CA 1
ATOM 700 C C . LYS A 1 98 ? -33.215 -4.620 7.678 1.00 57.06 98 LYS A C 1
ATOM 702 O O . LYS A 1 98 ? -33.400 -5.807 7.940 1.00 57.06 98 LYS A O 1
ATOM 707 N N . PRO A 1 99 ? -32.311 -3.877 8.329 1.00 61.62 99 PRO A N 1
ATOM 708 C CA . PRO A 1 99 ? -31.523 -4.392 9.441 1.00 61.62 99 PRO A CA 1
ATOM 709 C C . PRO A 1 99 ? -32.427 -4.710 10.636 1.00 61.62 99 PRO A C 1
ATOM 711 O O . PRO A 1 99 ? -33.435 -4.030 10.857 1.00 61.62 99 PRO A O 1
ATOM 714 N N . ALA A 1 100 ? -32.058 -5.735 11.405 1.00 70.19 100 ALA A N 1
ATOM 715 C CA . ALA A 1 100 ? -32.785 -6.139 12.607 1.00 70.19 100 ALA A CA 1
ATOM 716 C C . ALA A 1 100 ? -32.658 -5.109 13.744 1.00 70.19 100 ALA A C 1
ATOM 718 O O . ALA A 1 100 ? -33.577 -4.965 14.547 1.00 70.19 100 ALA A O 1
ATOM 719 N N . GLU A 1 101 ? -31.548 -4.370 13.778 1.00 87.00 101 GLU A N 1
ATOM 720 C CA . GLU A 1 101 ? -31.215 -3.419 14.833 1.00 87.00 101 GLU A CA 1
ATOM 721 C C . GLU A 1 101 ? -30.686 -2.103 14.247 1.00 87.00 101 GLU A C 1
ATOM 723 O O . GLU A 1 101 ? -30.079 -2.068 13.171 1.00 87.00 101 GLU A O 1
ATOM 728 N N . LYS A 1 102 ? -30.939 -1.002 14.960 1.00 90.06 102 LYS A N 1
ATOM 729 C CA . LYS A 1 102 ? -30.390 0.316 14.650 1.00 90.06 102 LYS A CA 1
ATOM 730 C C . LYS A 1 102 ? -29.882 0.993 15.912 1.00 90.06 102 LYS A C 1
ATOM 732 O O . LYS A 1 102 ? -30.564 0.946 16.931 1.00 90.06 102 LYS A O 1
ATOM 737 N N . ILE A 1 103 ? -28.773 1.710 15.788 1.00 90.88 103 ILE A N 1
ATOM 738 C CA . ILE A 1 103 ? -28.225 2.586 16.830 1.00 90.88 103 ILE A CA 1
ATOM 739 C C . ILE A 1 103 ? -28.153 3.997 16.243 1.00 90.88 103 ILE A C 1
ATOM 741 O O . ILE A 1 103 ? -27.635 4.189 15.145 1.00 90.88 103 ILE A O 1
ATOM 745 N N . HIS A 1 104 ? -28.783 4.972 16.906 1.00 92.06 104 HIS A N 1
ATOM 746 C CA . HIS A 1 104 ? -28.942 6.361 16.422 1.00 92.06 104 HIS A CA 1
ATOM 747 C C . HIS A 1 104 ? -29.468 6.499 14.985 1.00 92.06 104 HIS A C 1
ATOM 749 O O . HIS A 1 104 ? -29.167 7.455 14.278 1.00 92.06 104 HIS A O 1
ATOM 755 N N . GLY A 1 105 ? -30.282 5.539 14.542 1.00 88.12 105 GLY A N 1
ATOM 756 C CA . GLY A 1 105 ? -30.838 5.504 13.187 1.00 88.12 105 GLY A CA 1
ATOM 757 C C . GLY A 1 105 ? -29.961 4.798 12.148 1.00 88.12 105 GLY A C 1
ATOM 758 O O . GLY A 1 105 ? -30.477 4.481 11.071 1.00 88.12 105 GLY A O 1
ATOM 759 N N . TYR A 1 106 ? -28.713 4.468 12.488 1.00 88.38 106 TYR A N 1
ATOM 760 C CA . TYR A 1 106 ? -27.786 3.739 11.628 1.00 88.38 106 TYR A CA 1
ATOM 761 C C . TYR A 1 106 ? -27.972 2.226 11.758 1.00 88.38 106 TYR A C 1
ATOM 763 O O . TYR A 1 106 ? -28.174 1.718 12.864 1.00 88.38 106 TYR A O 1
ATOM 771 N N . PRO A 1 107 ? -27.958 1.496 10.634 1.00 85.75 107 PRO A N 1
ATOM 772 C CA . PRO A 1 107 ? -28.188 0.060 10.616 1.00 85.75 107 PRO A CA 1
ATOM 773 C C . PRO A 1 107 ? -26.988 -0.705 11.185 1.00 85.75 107 PRO A C 1
ATOM 775 O O . PRO A 1 107 ? -25.877 -0.568 10.684 1.00 85.75 107 PRO A O 1
ATOM 778 N N . VAL A 1 108 ? -27.206 -1.542 12.199 1.00 87.44 108 VAL A N 1
ATOM 779 C CA . VAL A 1 108 ? -26.139 -2.400 12.736 1.00 87.44 108 VAL A CA 1
ATOM 780 C C . VAL A 1 108 ? -25.962 -3.617 11.828 1.00 87.44 108 VAL A C 1
ATOM 782 O O . VAL A 1 108 ? -26.939 -4.289 11.491 1.00 87.44 108 VAL A O 1
ATOM 785 N N . SER A 1 109 ? -24.718 -3.884 11.429 1.00 82.94 109 SER A N 1
ATOM 786 C CA . SER A 1 109 ? -24.319 -5.066 10.659 1.00 82.94 109 SER A CA 1
ATOM 787 C C . SER A 1 109 ? -23.922 -6.212 11.592 1.00 82.94 109 SER A C 1
ATOM 789 O O . SER A 1 109 ? -24.496 -7.298 11.520 1.00 82.94 109 SER A O 1
ATOM 791 N N . SER A 1 110 ? -22.989 -5.965 12.515 1.00 82.50 110 SER A N 1
ATOM 792 C CA . SER A 1 110 ? -22.537 -6.954 13.499 1.00 82.50 110 SER A CA 1
ATOM 793 C C . SER A 1 110 ? -22.080 -6.305 14.808 1.00 82.50 110 SER A C 1
ATOM 795 O O . SER A 1 110 ? -21.840 -5.099 14.869 1.00 82.50 110 SER A O 1
ATOM 797 N N . LYS A 1 111 ? -21.982 -7.121 15.864 1.00 90.69 111 LYS A N 1
ATOM 798 C CA . LYS A 1 111 ? -21.471 -6.744 17.188 1.00 90.69 111 LYS A CA 1
ATOM 799 C C . LYS A 1 111 ? -20.474 -7.788 17.682 1.00 90.69 111 LYS A C 1
ATOM 801 O O . LYS A 1 111 ? -20.677 -8.976 17.429 1.00 90.69 111 LYS A O 1
ATOM 806 N N . VAL A 1 112 ? -19.432 -7.346 18.376 1.00 88.56 112 VAL A N 1
ATOM 807 C CA . VAL A 1 112 ? -18.412 -8.198 19.000 1.00 88.56 112 VAL A CA 1
ATOM 808 C C . VAL A 1 112 ? -18.126 -7.661 20.396 1.00 88.56 112 VAL A C 1
ATOM 810 O O . VAL A 1 112 ? -17.819 -6.482 20.541 1.00 88.56 112 VAL A O 1
ATOM 813 N N . GLU A 1 113 ? -18.219 -8.515 21.412 1.00 91.94 113 GLU A N 1
ATOM 814 C CA . GLU A 1 113 ? -17.791 -8.161 22.769 1.00 91.94 113 GLU A CA 1
ATOM 815 C C . GLU A 1 113 ? -16.266 -8.210 22.863 1.00 91.94 113 GLU A C 1
ATOM 817 O O . GLU A 1 113 ? -15.636 -9.178 22.424 1.00 91.94 113 GLU A O 1
ATOM 822 N N . VAL A 1 114 ? -15.670 -7.155 23.416 1.00 88.00 114 VAL A N 1
ATOM 823 C CA . VAL A 1 114 ? -14.222 -7.016 23.577 1.00 88.00 114 VAL A CA 1
ATOM 824 C C . VAL A 1 114 ? -13.871 -7.059 25.063 1.00 88.00 114 VAL A C 1
ATOM 826 O O . VAL A 1 114 ? -13.754 -6.037 25.742 1.00 88.00 114 VAL A O 1
ATOM 829 N N . ASP A 1 115 ? -13.657 -8.278 25.551 1.00 85.94 115 ASP A N 1
ATOM 830 C CA . ASP A 1 115 ? -13.286 -8.548 26.947 1.00 85.94 115 ASP A CA 1
ATOM 831 C C . ASP A 1 115 ? -11.767 -8.717 27.135 1.00 85.94 115 ASP A C 1
ATOM 833 O O . ASP A 1 115 ? -11.258 -8.664 28.256 1.00 85.94 115 ASP A O 1
ATOM 837 N N . ASP A 1 116 ? -11.024 -8.922 26.042 1.00 85.19 116 ASP A N 1
ATOM 838 C CA . ASP A 1 116 ? -9.571 -9.081 26.078 1.00 85.19 116 ASP A CA 1
ATOM 839 C C . ASP A 1 116 ? -8.876 -7.740 26.343 1.00 85.19 116 ASP A C 1
ATOM 841 O O . ASP A 1 116 ? -8.975 -6.799 25.554 1.00 85.19 116 ASP A O 1
ATOM 845 N N . GLN A 1 117 ? -8.142 -7.661 27.455 1.00 82.81 117 GLN A N 1
ATOM 846 C CA . GLN A 1 117 ? -7.480 -6.429 27.882 1.00 82.81 117 GLN A CA 1
ATOM 847 C C . GLN A 1 117 ? -6.478 -5.910 26.841 1.00 82.81 117 GLN A C 1
ATOM 849 O O . GLN A 1 117 ? -6.430 -4.703 26.610 1.00 82.81 117 GLN A O 1
ATOM 854 N N . SER A 1 118 ? -5.711 -6.793 26.192 1.00 81.00 118 SER A N 1
ATOM 855 C CA . SER A 1 118 ? -4.706 -6.374 25.209 1.00 81.00 118 SER A CA 1
ATOM 856 C C . SER A 1 118 ? -5.364 -5.756 23.978 1.00 81.00 118 SER A C 1
ATOM 858 O O . SER A 1 118 ? -4.961 -4.683 23.532 1.00 81.00 118 SER A O 1
ATOM 860 N N . LEU A 1 119 ? -6.418 -6.387 23.459 1.00 79.25 119 LEU A N 1
ATOM 861 C CA . LEU A 1 119 ? -7.184 -5.873 22.330 1.00 79.25 119 LEU A CA 1
ATOM 862 C C . LEU A 1 119 ? -7.884 -4.552 22.671 1.00 79.25 119 LEU A C 1
ATOM 864 O O . LEU A 1 119 ? -7.888 -3.635 21.849 1.00 79.25 119 LEU A O 1
ATOM 868 N N . ARG A 1 120 ? -8.430 -4.412 23.887 1.00 87.25 120 ARG A N 1
ATOM 869 C CA . ARG A 1 120 ? -8.997 -3.136 24.350 1.00 87.25 120 ARG A CA 1
ATOM 870 C C . ARG A 1 120 ? -7.959 -2.022 24.374 1.00 87.25 120 ARG A C 1
ATOM 872 O O . ARG A 1 120 ? -8.219 -0.950 23.837 1.00 87.25 120 ARG A O 1
ATOM 879 N N . GLU A 1 121 ? -6.791 -2.272 24.962 1.00 84.19 121 GLU A N 1
ATOM 880 C CA . GLU A 1 121 ? -5.700 -1.293 25.032 1.00 84.19 121 GLU A CA 1
ATOM 881 C C . GLU A 1 121 ? -5.235 -0.870 23.631 1.00 84.19 121 GLU A C 1
ATOM 883 O O . GLU A 1 121 ? -5.028 0.319 23.390 1.00 84.19 121 GLU A O 1
ATOM 888 N N . GLN A 1 122 ? -5.151 -1.809 22.682 1.00 79.00 122 GLN A N 1
ATOM 889 C CA . GLN A 1 122 ? -4.829 -1.511 21.282 1.00 79.00 122 GLN A CA 1
ATOM 890 C C . GLN A 1 122 ? -5.907 -0.649 20.611 1.00 79.00 122 GLN A C 1
ATOM 892 O O . GLN A 1 122 ? -5.593 0.381 20.008 1.00 79.00 122 GLN A O 1
ATOM 897 N N . LEU A 1 123 ? -7.182 -1.036 20.727 1.00 86.56 123 LEU A N 1
ATOM 898 C CA . LEU A 1 123 ? -8.301 -0.306 20.126 1.00 86.56 123 LEU A CA 1
ATOM 899 C C . LEU A 1 123 ? -8.389 1.115 20.681 1.00 86.56 123 LEU A C 1
ATOM 901 O O . LEU A 1 123 ? -8.421 2.075 19.911 1.00 86.56 123 LEU A O 1
ATOM 905 N N . VAL A 1 124 ? -8.356 1.273 22.003 1.00 88.62 124 VAL A N 1
ATOM 906 C CA . VAL A 1 124 ? -8.461 2.596 22.619 1.00 88.62 124 VAL A CA 1
ATOM 907 C C . VAL A 1 124 ? -7.191 3.427 22.407 1.00 88.62 124 VAL A C 1
ATOM 909 O O . VAL A 1 124 ? -7.282 4.610 22.079 1.00 88.62 124 VAL A O 1
ATOM 912 N N . GLY A 1 125 ? -6.005 2.820 22.493 1.00 83.62 125 GLY A N 1
ATOM 913 C CA . GLY A 1 125 ? -4.742 3.494 22.187 1.00 83.62 125 GLY A CA 1
ATOM 914 C C . GLY A 1 125 ? -4.711 4.042 20.757 1.00 83.62 125 GLY A C 1
ATOM 915 O O . GLY A 1 125 ? -4.341 5.200 20.542 1.00 83.62 125 GLY A O 1
ATOM 916 N N . SER A 1 126 ? -5.190 3.254 19.788 1.00 81.50 126 SER A N 1
ATOM 917 C CA . SER A 1 126 ? -5.305 3.690 18.394 1.00 81.50 126 SER A CA 1
ATOM 918 C C . SER A 1 126 ? -6.289 4.855 18.233 1.00 81.50 126 SER A C 1
ATOM 920 O O . SER A 1 126 ? -5.964 5.832 17.555 1.00 81.50 126 SER A O 1
ATOM 922 N N . LEU A 1 127 ? -7.438 4.826 18.922 1.00 86.94 127 LEU A N 1
ATOM 923 C CA . LEU A 1 127 ? -8.400 5.931 18.925 1.00 86.94 127 LEU A CA 1
ATOM 924 C C . LEU A 1 127 ? -7.816 7.205 19.525 1.00 86.94 127 LEU A C 1
ATOM 926 O O . LEU A 1 127 ? -7.965 8.269 18.931 1.00 86.94 127 LEU A O 1
ATOM 930 N N . ARG A 1 128 ? -7.105 7.108 20.651 1.00 84.00 128 ARG A N 1
ATOM 931 C CA . ARG A 1 128 ? -6.458 8.257 21.295 1.00 84.00 128 ARG A CA 1
ATOM 932 C C . ARG A 1 128 ? -5.496 8.971 20.354 1.00 84.00 128 ARG A C 1
ATOM 934 O O . ARG A 1 128 ? -5.492 10.191 20.292 1.00 84.00 128 ARG A O 1
ATOM 941 N N . SER A 1 129 ? -4.718 8.209 19.587 1.00 76.25 129 SER A N 1
ATOM 942 C CA . SER A 1 129 ? -3.792 8.769 18.594 1.00 76.25 129 SER A CA 1
ATOM 943 C C . SER A 1 129 ? -4.486 9.385 17.370 1.00 76.25 129 SER A C 1
ATOM 945 O O . SER A 1 129 ? -3.863 10.136 16.620 1.00 76.25 129 SER A O 1
ATOM 947 N N . ALA A 1 130 ? -5.759 9.050 17.143 1.00 76.81 130 ALA A N 1
ATOM 948 C CA . ALA A 1 130 ? -6.536 9.487 15.989 1.00 76.81 130 ALA A CA 1
ATOM 949 C C . ALA A 1 130 ? -7.518 10.625 16.302 1.00 76.81 130 ALA A C 1
ATOM 951 O O . ALA A 1 130 ? -7.941 11.299 15.362 1.00 76.81 130 ALA A O 1
ATOM 952 N N . LEU A 1 131 ? -7.876 10.812 17.576 1.00 77.19 131 LEU A N 1
ATOM 953 C CA . LEU A 1 131 ? -8.803 11.817 18.100 1.00 77.19 131 LEU A CA 1
ATOM 954 C C . LEU A 1 131 ? -8.053 13.068 18.577 1.00 77.19 131 LEU A C 1
ATOM 956 O O . LEU A 1 131 ? -8.104 13.392 19.754 1.00 77.19 131 LEU A O 1
ATOM 960 N N . ASP A 1 132 ? -7.328 13.739 17.685 1.00 61.25 132 ASP A N 1
ATOM 961 C CA . ASP A 1 132 ? -6.854 15.120 17.886 1.00 61.25 132 ASP A CA 1
ATOM 962 C C . ASP A 1 132 ? -6.202 15.621 16.591 1.00 61.25 132 ASP A C 1
ATOM 964 O O . ASP A 1 132 ? -4.979 15.688 16.451 1.00 61.25 132 ASP A O 1
ATOM 968 N N . VAL A 1 133 ? -7.010 15.858 15.558 1.00 53.88 133 VAL A N 1
ATOM 969 C CA . VAL A 1 133 ? -6.489 16.342 14.277 1.00 53.88 133 VAL A CA 1
ATOM 970 C C . VAL A 1 133 ? -7.315 17.546 13.859 1.00 53.88 133 VAL A C 1
ATOM 972 O O . VAL A 1 133 ? -8.529 17.421 13.733 1.00 53.88 133 VAL A O 1
ATOM 975 N N . ASP A 1 134 ? -6.667 18.685 13.597 1.00 51.03 134 ASP A N 1
ATOM 976 C CA . ASP A 1 134 ? -7.219 19.901 12.963 1.00 51.03 134 ASP A CA 1
ATOM 977 C C . ASP A 1 134 ? -7.716 19.637 11.513 1.00 51.03 134 ASP A C 1
ATOM 979 O O . ASP A 1 134 ? -7.430 20.370 10.564 1.00 51.03 134 ASP A O 1
ATOM 983 N N . ALA A 1 135 ? -8.415 18.525 11.298 1.00 50.59 135 ALA A N 1
ATOM 984 C CA . ALA A 1 135 ? -8.874 18.029 10.021 1.00 50.59 135 ALA A CA 1
ATOM 985 C C . ALA A 1 135 ? -10.282 18.554 9.729 1.00 50.59 135 ALA A C 1
ATOM 987 O O . ALA A 1 135 ? -11.196 18.440 10.547 1.00 50.59 135 ALA A O 1
ATOM 988 N N . MET A 1 136 ? -10.464 19.097 8.525 1.00 52.78 136 MET A N 1
ATOM 989 C CA . MET A 1 136 ? -11.798 19.333 7.977 1.00 52.78 136 MET A CA 1
ATOM 990 C C . MET A 1 136 ? -12.483 17.980 7.745 1.00 52.78 136 MET A C 1
ATOM 992 O O . MET A 1 136 ? -11.918 17.120 7.073 1.00 52.78 136 MET A O 1
ATOM 996 N N . TYR A 1 137 ? -13.690 17.811 8.282 1.00 56.50 137 TYR A N 1
ATOM 997 C CA . TYR A 1 137 ? -14.527 16.622 8.109 1.00 56.50 137 TYR A CA 1
ATOM 998 C C . TYR A 1 137 ? -15.765 16.942 7.263 1.00 56.50 137 TYR A C 1
ATOM 1000 O O . TYR A 1 137 ? -16.138 18.109 7.096 1.00 56.50 137 TYR A O 1
ATOM 1008 N N . ASP A 1 138 ? -16.392 15.907 6.701 1.00 55.66 138 ASP A N 1
ATOM 1009 C CA . ASP A 1 138 ? -17.665 16.063 5.993 1.00 55.66 138 ASP A CA 1
ATOM 1010 C C . ASP A 1 138 ? -18.779 16.412 6.992 1.00 55.66 138 ASP A C 1
ATOM 1012 O O . ASP A 1 138 ? -18.824 15.898 8.104 1.00 55.66 138 ASP A O 1
ATOM 1016 N N . SER A 1 139 ? -19.714 17.271 6.597 1.00 59.22 139 SER A N 1
ATOM 1017 C CA . SER A 1 139 ? -20.796 17.772 7.460 1.00 59.22 139 SER A CA 1
ATOM 1018 C C . SER A 1 139 ? -21.772 16.696 7.960 1.00 59.22 139 SER A C 1
ATOM 1020 O O . SER A 1 139 ? -22.637 16.989 8.789 1.00 59.22 139 SER A O 1
ATOM 1022 N N . GLN A 1 140 ? -21.666 15.464 7.455 1.00 79.31 140 GLN A N 1
ATOM 1023 C CA . GLN A 1 140 ? -22.579 14.374 7.755 1.00 79.31 140 GLN A CA 1
ATOM 1024 C C . GLN A 1 140 ? -21.829 13.095 8.143 1.00 79.31 140 GLN A C 1
ATOM 1026 O O . GLN A 1 140 ? -21.072 12.535 7.352 1.00 79.31 140 GLN A O 1
ATOM 1031 N N . LEU A 1 141 ? -22.121 12.592 9.346 1.00 83.50 141 LEU A N 1
ATOM 1032 C CA . LEU A 1 141 ? -21.590 11.327 9.846 1.00 83.50 141 LEU A CA 1
ATOM 1033 C C . LEU A 1 141 ? -22.051 10.166 8.961 1.00 83.50 141 LEU A C 1
ATOM 1035 O O . LEU A 1 141 ? -23.252 9.946 8.789 1.00 83.50 141 LEU A O 1
ATOM 1039 N N . ASN A 1 142 ? -21.091 9.383 8.473 1.00 84.12 142 ASN A N 1
ATOM 1040 C CA . ASN A 1 142 ? -21.335 8.071 7.885 1.00 84.12 142 ASN A CA 1
ATOM 1041 C C . ASN A 1 142 ? -20.588 7.022 8.722 1.00 84.12 142 ASN A C 1
ATOM 1043 O O . ASN A 1 142 ? -19.417 6.749 8.448 1.00 84.12 142 ASN A O 1
ATOM 1047 N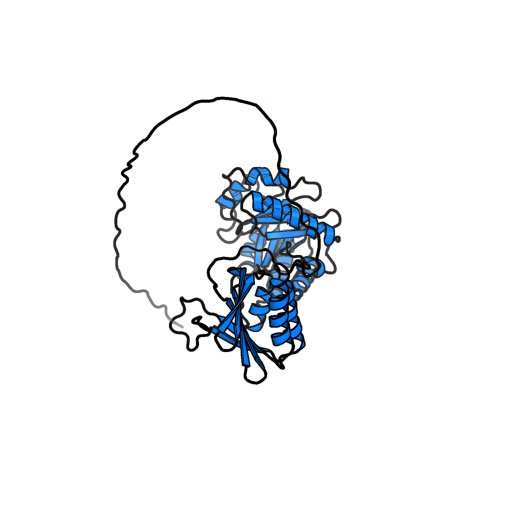 N . PRO A 1 143 ? -21.202 6.510 9.805 1.00 88.31 143 PRO A N 1
ATOM 1048 C CA . PRO A 1 143 ? -20.499 5.665 10.749 1.00 88.31 143 PRO A CA 1
ATOM 1049 C C . PRO A 1 143 ? -20.244 4.298 10.123 1.00 88.31 143 PRO A C 1
ATOM 1051 O O . PRO A 1 143 ? -21.142 3.669 9.570 1.00 88.31 143 PRO A O 1
ATOM 1054 N N . GLU A 1 144 ? -19.005 3.843 10.239 1.00 87.62 144 GLU A N 1
ATOM 1055 C CA . GLU A 1 144 ? -18.563 2.512 9.820 1.00 87.62 144 GLU A CA 1
ATOM 1056 C C . GLU A 1 144 ? -18.489 1.578 11.023 1.00 87.62 144 GLU A C 1
ATOM 1058 O O . GLU A 1 144 ? -18.831 0.398 10.936 1.00 87.62 144 GLU A O 1
ATOM 1063 N N . PHE A 1 145 ? -18.084 2.137 12.165 1.00 92.19 145 PHE A N 1
ATOM 1064 C CA . PHE A 1 145 ? -17.915 1.422 13.417 1.00 92.19 145 PHE A CA 1
ATOM 1065 C C . PHE A 1 145 ? -18.503 2.208 14.583 1.00 92.19 145 PHE A C 1
ATOM 1067 O O . PHE A 1 145 ? -18.771 3.408 14.483 1.00 92.19 145 PHE A O 1
ATOM 1074 N N . GLY A 1 146 ? -18.681 1.536 15.711 1.00 94.12 146 GLY A N 1
ATOM 1075 C CA . GLY A 1 146 ? -18.963 2.184 16.977 1.00 94.12 146 GLY A CA 1
ATOM 1076 C C . GLY A 1 146 ? -18.451 1.385 18.163 1.00 94.12 146 GLY A C 1
ATOM 1077 O O . GLY A 1 146 ? -18.188 0.192 18.047 1.00 94.12 146 GLY A O 1
ATOM 1078 N N . ILE A 1 147 ? -18.312 2.054 19.300 1.00 94.88 147 ILE A N 1
ATOM 1079 C CA . ILE A 1 147 ? -18.038 1.437 20.597 1.00 94.88 147 ILE A CA 1
ATOM 1080 C C . ILE A 1 147 ? -19.222 1.743 21.500 1.00 94.88 147 ILE A C 1
ATOM 1082 O O . ILE A 1 147 ? -19.609 2.903 21.616 1.00 94.88 147 ILE A O 1
ATOM 1086 N N . GLN A 1 148 ? -19.779 0.716 22.128 1.00 94.19 148 GLN A N 1
ATOM 1087 C CA . GLN A 1 148 ? -20.801 0.838 23.158 1.00 94.19 148 GLN A CA 1
ATOM 1088 C C . GLN A 1 148 ? -20.244 0.286 24.468 1.00 94.19 148 GLN A C 1
ATOM 1090 O O . GLN A 1 148 ? -19.747 -0.835 24.513 1.00 94.19 148 GLN A O 1
ATOM 1095 N N . SER A 1 149 ? -20.325 1.078 25.528 1.00 91.31 149 SER A N 1
ATOM 1096 C CA . SER A 1 149 ? -19.913 0.699 26.877 1.00 91.31 149 SER A CA 1
ATOM 1097 C C . SER A 1 149 ? -21.038 1.024 27.851 1.00 91.31 149 SER A C 1
ATOM 1099 O O . SER A 1 149 ? -21.691 2.058 27.721 1.00 91.31 149 SER A O 1
ATOM 1101 N N . GLU A 1 150 ? -21.248 0.165 28.846 1.00 87.31 150 GLU A N 1
ATOM 1102 C CA . GLU A 1 150 ? -22.186 0.414 29.940 1.00 87.31 150 GLU A CA 1
ATOM 1103 C C . GLU A 1 150 ? -21.424 0.473 31.266 1.00 87.31 150 GLU A C 1
ATOM 1105 O O . GLU A 1 150 ? -20.710 -0.461 31.630 1.00 87.31 150 GLU A O 1
ATOM 1110 N N . HIS A 1 151 ? -21.575 1.575 32.000 1.00 80.25 151 HIS A N 1
ATOM 1111 C CA . HIS A 1 151 ? -20.971 1.747 33.319 1.00 80.25 151 HIS A CA 1
ATOM 1112 C C . HIS A 1 151 ? -21.992 2.343 34.288 1.00 80.25 151 HIS A C 1
ATOM 1114 O O . HIS A 1 151 ? -22.607 3.365 34.003 1.00 80.25 151 HIS A O 1
ATOM 1120 N N . GLU A 1 152 ? -22.209 1.682 35.429 1.00 82.19 152 GLU A N 1
ATOM 1121 C CA . GLU A 1 152 ? -23.184 2.100 36.455 1.00 82.19 152 GLU A CA 1
ATOM 1122 C C . GLU A 1 152 ? -24.618 2.343 35.917 1.00 82.19 152 GLU A C 1
ATOM 1124 O O . GLU A 1 152 ? -25.375 3.148 36.460 1.00 82.19 152 GLU A O 1
ATOM 1129 N N . GLY A 1 153 ? -25.015 1.620 34.861 1.00 83.31 153 GLY A N 1
ATOM 1130 C CA . GLY A 1 153 ? -26.326 1.752 34.210 1.00 83.31 153 GLY A CA 1
ATOM 1131 C C . GLY A 1 153 ? -26.449 2.938 33.246 1.00 83.31 153 GLY A C 1
ATOM 1132 O O . GLY A 1 153 ? -27.555 3.229 32.790 1.00 83.31 153 GLY A O 1
ATOM 1133 N N . VAL A 1 154 ? -25.339 3.621 32.954 1.00 86.94 154 VAL A N 1
ATOM 1134 C CA . VAL A 1 154 ? -25.219 4.653 31.917 1.00 86.94 154 VAL A CA 1
ATOM 1135 C C . VAL A 1 154 ? -24.633 4.017 30.664 1.00 86.94 154 VAL A C 1
ATOM 1137 O O . VAL A 1 154 ? -23.623 3.317 30.745 1.00 86.94 154 VAL A O 1
ATOM 1140 N N . VAL A 1 155 ? -25.254 4.277 29.512 1.00 90.00 155 VAL A N 1
ATOM 1141 C CA . VAL A 1 155 ? -24.789 3.764 28.217 1.00 90.00 155 VAL A CA 1
ATOM 1142 C C . VAL A 1 155 ? -24.066 4.870 27.459 1.00 90.00 155 VAL A C 1
ATOM 1144 O O . VAL A 1 155 ? -24.652 5.908 27.139 1.00 90.00 155 VAL A O 1
ATOM 1147 N N . ASP A 1 156 ? -22.800 4.623 27.142 1.00 91.12 156 ASP A N 1
ATOM 1148 C CA . ASP A 1 156 ? -21.943 5.484 26.338 1.00 91.12 156 ASP A CA 1
ATOM 1149 C C . ASP A 1 156 ? -21.704 4.852 24.962 1.00 91.12 156 ASP A C 1
ATOM 1151 O O . ASP A 1 156 ? -21.338 3.683 24.850 1.00 91.12 156 ASP A O 1
ATOM 1155 N N . GLU A 1 157 ? -21.914 5.632 23.901 1.00 93.75 157 GLU A N 1
ATOM 1156 C CA . GLU A 1 157 ? -21.815 5.181 22.513 1.00 93.75 157 GLU A CA 1
ATOM 1157 C C . GLU A 1 157 ? -20.975 6.159 21.691 1.00 93.75 157 GLU A C 1
ATOM 1159 O O . GLU A 1 157 ? -21.355 7.313 21.487 1.00 93.75 157 GLU A O 1
ATOM 1164 N N . LEU A 1 158 ? -19.838 5.695 21.182 1.00 94.44 158 LEU A N 1
ATOM 1165 C CA . LEU A 1 158 ? -18.992 6.433 20.251 1.00 94.44 158 LEU A CA 1
ATOM 1166 C C . LEU A 1 158 ? -19.225 5.896 18.840 1.00 94.44 158 LEU A C 1
ATOM 1168 O O . LEU A 1 158 ? -18.880 4.755 18.555 1.00 94.44 158 LEU A O 1
ATOM 1172 N N . LEU A 1 159 ? -19.799 6.704 17.952 1.00 94.69 159 LEU A N 1
ATOM 1173 C CA . LEU A 1 159 ? -19.975 6.374 16.537 1.00 94.69 159 LEU A CA 1
ATOM 1174 C C . LEU A 1 159 ? -18.815 6.954 15.733 1.00 94.69 159 LEU A C 1
ATOM 1176 O O . LEU A 1 159 ? -18.466 8.120 15.904 1.00 94.69 159 LEU A O 1
ATOM 1180 N N . ILE A 1 160 ? -18.237 6.150 14.843 1.00 92.12 160 ILE A N 1
ATOM 1181 C CA . ILE A 1 160 ? -16.980 6.456 14.160 1.00 92.12 160 ILE A CA 1
ATOM 1182 C C . ILE A 1 160 ? -17.154 6.277 12.652 1.00 92.12 160 ILE A C 1
ATOM 1184 O O . ILE A 1 160 ? -17.371 5.167 12.160 1.00 92.12 160 ILE A O 1
ATOM 1188 N N . GLY A 1 161 ? -17.024 7.371 11.906 1.00 87.81 161 GLY A N 1
ATOM 1189 C CA . GLY A 1 161 ? -16.936 7.377 10.450 1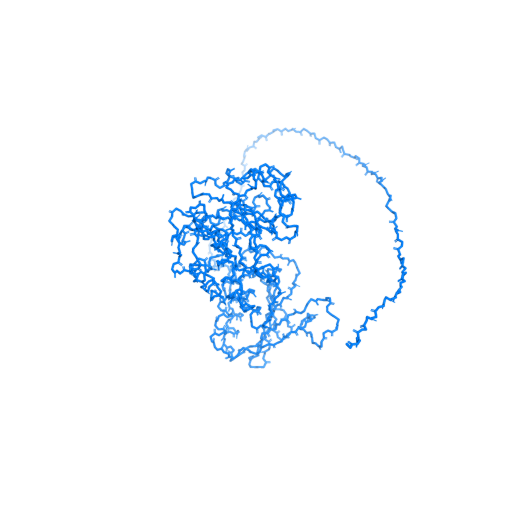.00 87.81 161 GLY A CA 1
ATOM 1190 C C . GLY A 1 161 ? -15.518 7.718 10.014 1.00 87.81 161 GLY A C 1
ATOM 1191 O O . GLY A 1 161 ? -15.197 8.890 9.816 1.00 87.81 161 GLY A O 1
ATOM 1192 N N . PHE A 1 162 ? -14.658 6.707 9.855 1.00 80.81 162 PHE A N 1
ATOM 1193 C CA . PHE A 1 162 ? -13.264 6.934 9.467 1.00 80.81 162 PHE A CA 1
ATOM 1194 C C . PHE A 1 162 ? -13.139 7.560 8.069 1.00 80.81 162 PHE A C 1
ATOM 1196 O O . PHE A 1 162 ? -12.319 8.455 7.886 1.00 80.81 162 PHE A O 1
ATOM 1203 N N . SER A 1 163 ? -13.971 7.157 7.099 1.00 73.44 163 SER A N 1
ATOM 1204 C CA . SER A 1 163 ? -13.975 7.768 5.757 1.00 73.44 163 SER A CA 1
ATOM 1205 C C . SER A 1 163 ? -14.546 9.187 5.750 1.00 73.44 163 SER A C 1
ATOM 1207 O O . SER A 1 163 ? -14.122 9.998 4.935 1.00 73.44 163 SER A O 1
ATOM 1209 N N . SER A 1 164 ? -15.494 9.502 6.643 1.00 77.44 164 SER A N 1
ATOM 1210 C CA . SER A 1 164 ? -16.011 10.871 6.802 1.00 77.44 164 SER A CA 1
ATOM 1211 C C . SER A 1 164 ? -15.121 11.743 7.696 1.00 77.44 164 SER A C 1
ATOM 1213 O O . SER A 1 164 ? -15.377 12.939 7.825 1.00 77.44 164 SER A O 1
ATOM 1215 N N . GLY A 1 165 ? -14.092 11.157 8.322 1.00 78.38 165 GLY A N 1
ATOM 1216 C CA . GLY A 1 165 ? -13.175 11.835 9.237 1.00 78.38 165 GLY A CA 1
ATOM 1217 C C . GLY A 1 165 ? -13.839 12.338 10.521 1.00 78.38 165 GLY A C 1
ATOM 1218 O O . GLY A 1 165 ? -13.358 13.304 11.109 1.00 78.38 165 GLY A O 1
ATOM 1219 N N . GLN A 1 166 ? -14.951 11.728 10.944 1.00 87.50 166 GLN A N 1
ATOM 1220 C CA . GLN A 1 166 ? -15.796 12.238 12.029 1.00 87.50 166 GLN A CA 1
ATOM 1221 C C . GLN A 1 166 ? -16.106 11.161 13.073 1.00 87.50 166 GLN A C 1
ATOM 1223 O O . GLN A 1 166 ? -16.391 10.011 12.733 1.00 87.50 166 GLN A O 1
ATOM 1228 N N . ALA A 1 167 ? -16.107 11.553 14.345 1.00 90.62 167 ALA A N 1
ATOM 1229 C CA . ALA A 1 167 ? -16.574 10.745 15.462 1.00 90.62 167 ALA A CA 1
ATOM 1230 C C . ALA A 1 167 ? -17.609 11.521 16.292 1.00 90.62 167 ALA A C 1
ATOM 1232 O O . ALA A 1 167 ? -17.476 12.726 16.511 1.00 90.62 167 ALA A O 1
ATOM 1233 N N . VAL A 1 168 ? -18.657 10.836 16.752 1.00 91.88 168 VAL A N 1
ATOM 1234 C CA . VAL A 1 168 ? -19.748 11.436 17.532 1.00 91.88 168 VAL A CA 1
ATOM 1235 C C . VAL A 1 168 ? -20.023 10.599 18.768 1.00 91.88 168 VAL A C 1
ATOM 1237 O O . VAL A 1 168 ? -20.261 9.398 18.669 1.00 91.88 168 VAL A O 1
ATOM 1240 N N . TRP A 1 169 ? -20.034 11.248 19.927 1.00 91.88 169 TRP A N 1
ATOM 1241 C CA . TRP A 1 169 ? -20.298 10.609 21.207 1.00 91.88 169 TRP A CA 1
ATOM 1242 C C . TRP A 1 169 ? -21.712 10.888 21.699 1.00 91.88 169 TRP A C 1
ATOM 1244 O O . TRP A 1 169 ? -22.177 12.033 21.714 1.00 91.88 169 TRP A O 1
ATOM 1254 N N . TYR A 1 170 ? -22.372 9.826 22.142 1.00 92.88 170 TYR A N 1
ATOM 1255 C CA . TYR A 1 170 ? -23.681 9.831 22.763 1.00 92.88 170 TYR A CA 1
ATOM 1256 C C . TYR A 1 170 ? -23.603 9.226 24.164 1.00 92.88 170 TYR A C 1
ATOM 1258 O O . TYR A 1 170 ? -22.908 8.239 24.382 1.00 92.88 170 TYR A O 1
ATOM 1266 N N . ARG A 1 171 ? -24.387 9.784 25.087 1.00 91.25 171 ARG A N 1
ATOM 1267 C CA . ARG A 1 171 ? -24.636 9.227 26.418 1.00 91.25 171 ARG A CA 1
ATOM 1268 C C . ARG A 1 171 ? -26.131 9.161 26.670 1.00 91.25 171 ARG A C 1
ATOM 1270 O O . ARG A 1 171 ? -26.820 10.173 26.511 1.00 91.25 171 ARG A O 1
ATOM 1277 N N . ASP A 1 172 ? -26.641 7.986 27.019 1.00 89.75 172 ASP A N 1
ATOM 1278 C CA . ASP A 1 172 ? -28.072 7.717 27.221 1.00 89.75 172 ASP A CA 1
ATOM 1279 C C . ASP A 1 172 ? -28.951 8.279 26.086 1.00 89.75 172 ASP A C 1
ATOM 1281 O O . ASP A 1 172 ? -29.978 8.935 26.300 1.00 89.75 172 ASP A O 1
ATOM 1285 N N . GLY A 1 173 ? -28.508 8.091 24.841 1.00 89.00 173 GLY A N 1
ATOM 1286 C CA . GLY A 1 173 ? -29.226 8.567 23.658 1.00 89.00 173 GLY A CA 1
ATOM 1287 C C . GLY A 1 173 ? -29.020 10.042 23.298 1.00 89.00 173 GLY A C 1
ATOM 1288 O O . GLY A 1 173 ? -29.552 10.501 22.286 1.00 89.00 173 GLY A O 1
ATOM 1289 N N . LYS A 1 174 ? -28.274 10.817 24.094 1.00 91.62 174 LYS A N 1
ATOM 1290 C CA . LYS A 1 174 ? -28.035 12.246 23.851 1.00 91.62 174 LYS A CA 1
ATOM 1291 C C . LYS A 1 174 ? -26.638 12.478 23.308 1.00 91.62 174 LYS A C 1
ATOM 1293 O O . LYS A 1 174 ? -25.663 12.094 23.942 1.00 91.62 174 LYS A O 1
ATOM 1298 N N . LYS A 1 175 ? -26.550 13.171 22.174 1.00 91.31 175 LYS A N 1
ATOM 1299 C CA . LYS A 1 175 ? -25.277 13.625 21.609 1.00 91.31 175 LYS A CA 1
ATOM 1300 C C . LYS A 1 175 ? -24.596 14.589 22.582 1.00 91.31 175 LYS A C 1
ATOM 1302 O O . LYS A 1 175 ? -25.198 15.601 22.946 1.00 91.31 175 LYS A O 1
ATOM 1307 N N . LEU A 1 176 ? -23.369 14.268 22.972 1.00 87.94 176 LEU A N 1
ATOM 1308 C CA . LEU A 1 176 ? -22.540 15.084 23.855 1.00 87.94 176 LEU A CA 1
ATOM 1309 C C . LEU A 1 176 ? -21.445 15.811 23.082 1.00 87.94 176 LEU A C 1
ATOM 1311 O O . LEU A 1 176 ? -21.309 17.020 23.235 1.00 87.94 176 LEU A O 1
ATOM 1315 N N . LEU A 1 177 ? -20.720 15.090 22.223 1.00 86.19 177 LEU A N 1
ATOM 1316 C CA . LEU A 1 177 ? -19.578 15.625 21.484 1.00 86.19 177 LEU A CA 1
ATOM 1317 C C . LEU A 1 177 ? -19.615 15.194 20.018 1.00 86.19 177 LEU A C 1
ATOM 1319 O O . LEU A 1 177 ? -20.095 14.114 19.675 1.00 86.19 177 LEU A O 1
ATOM 1323 N N . GLU A 1 178 ? -19.074 16.047 19.160 1.00 87.62 178 GLU A N 1
ATOM 1324 C CA . GLU A 1 178 ? -18.684 15.729 17.791 1.00 87.62 178 GLU A CA 1
ATOM 1325 C C . GLU A 1 178 ? -17.258 16.226 17.583 1.00 87.62 178 GLU A C 1
ATOM 1327 O O . GLU A 1 178 ? -16.942 17.358 17.947 1.00 87.62 178 GLU A O 1
ATOM 1332 N N . THR A 1 179 ? -16.403 15.373 17.030 1.00 84.62 179 THR A N 1
ATOM 1333 C CA . THR A 1 179 ? -14.985 15.667 16.832 1.00 84.62 179 THR A CA 1
ATOM 1334 C C . THR A 1 179 ? -14.462 15.021 15.550 1.00 84.62 179 THR A C 1
ATOM 1336 O O . THR A 1 179 ? -15.121 14.168 14.945 1.00 84.62 179 THR A O 1
ATOM 1339 N N . SER A 1 180 ? -13.284 15.450 15.115 1.00 82.00 180 SER A N 1
ATOM 1340 C CA . SER A 1 180 ? -12.563 14.873 13.986 1.00 82.00 180 SER A CA 1
ATOM 1341 C C . SER A 1 180 ? -11.841 13.589 14.396 1.00 82.00 180 SER A C 1
ATOM 1343 O O . SER A 1 180 ? -11.408 13.420 15.537 1.00 82.00 180 SER A O 1
ATOM 1345 N N . ILE A 1 181 ? -11.690 12.667 13.447 1.00 82.25 181 ILE A N 1
ATOM 1346 C CA . ILE A 1 181 ? -10.903 11.449 13.645 1.00 82.25 181 ILE A CA 1
ATOM 1347 C C . ILE A 1 181 ? -10.116 11.096 12.384 1.00 82.25 181 ILE A C 1
ATOM 1349 O O . ILE A 1 181 ? -10.612 11.227 11.266 1.00 82.25 181 ILE A O 1
ATOM 1353 N N . SER A 1 182 ? -8.874 10.638 12.553 1.00 75.06 182 SER A N 1
ATOM 1354 C CA . SER A 1 182 ? -8.059 10.159 11.429 1.00 75.06 182 SER A CA 1
ATOM 1355 C C . SER A 1 182 ? -8.477 8.765 10.941 1.00 75.06 182 SER A C 1
ATOM 1357 O O . SER A 1 182 ? -8.991 7.955 11.708 1.00 75.06 182 SER A O 1
ATOM 1359 N N . LEU A 1 183 ? -8.160 8.440 9.683 1.00 70.31 183 LEU A N 1
ATOM 1360 C CA . LEU A 1 183 ? -8.419 7.130 9.061 1.00 70.31 183 LEU A CA 1
ATOM 1361 C C . LEU A 1 183 ? -7.611 5.970 9.687 1.00 70.31 183 LEU A C 1
ATOM 1363 O O . LEU A 1 183 ? -7.939 4.806 9.467 1.00 70.31 183 LEU A O 1
ATOM 1367 N N . ARG A 1 184 ? -6.547 6.261 10.451 1.00 73.50 184 ARG A N 1
ATOM 1368 C CA . ARG A 1 184 ? -5.535 5.273 10.880 1.00 73.50 184 ARG A CA 1
ATOM 1369 C C . ARG A 1 184 ? -6.100 4.050 11.626 1.00 73.50 184 ARG A C 1
ATOM 1371 O O . ARG A 1 184 ? -5.701 2.942 11.276 1.00 73.50 184 ARG A O 1
ATOM 1378 N N . PRO A 1 185 ? -7.037 4.178 12.588 1.00 76.94 185 PRO A N 1
ATOM 1379 C CA . PRO A 1 185 ? -7.510 3.026 13.365 1.00 76.94 185 PRO A CA 1
ATOM 1380 C C . PRO A 1 185 ? -8.428 2.075 12.586 1.00 76.94 185 PRO A C 1
ATOM 1382 O O . PRO A 1 185 ? -8.695 0.965 13.042 1.00 76.94 185 PRO A O 1
ATOM 1385 N N . ARG A 1 186 ? -8.911 2.476 11.404 1.00 73.25 186 ARG A N 1
ATOM 1386 C CA . ARG A 1 186 ? -9.935 1.751 10.638 1.00 73.25 186 ARG A CA 1
ATOM 1387 C C . ARG A 1 186 ? -9.620 0.271 10.420 1.00 73.25 186 ARG A C 1
ATOM 1389 O O . ARG A 1 186 ? -10.510 -0.569 10.536 1.00 73.25 186 ARG A O 1
ATOM 1396 N N . ALA A 1 187 ? -8.366 -0.048 10.103 1.00 60.72 187 ALA A N 1
ATOM 1397 C CA . ALA A 1 187 ? -7.948 -1.417 9.808 1.00 60.72 187 ALA A CA 1
ATOM 1398 C C . ALA A 1 187 ? -8.056 -2.337 11.036 1.00 60.72 187 ALA A C 1
ATOM 1400 O O . ALA A 1 187 ? -8.561 -3.454 10.923 1.00 60.72 187 ALA A O 1
ATOM 1401 N N . LEU A 1 188 ? -7.654 -1.844 12.212 1.00 76.00 188 LEU A N 1
ATOM 1402 C CA . LEU A 1 188 ? -7.745 -2.587 13.469 1.00 76.00 188 LEU A CA 1
ATOM 1403 C C . LEU A 1 188 ? -9.207 -2.909 13.814 1.00 76.00 188 LEU A C 1
ATOM 1405 O O . LEU A 1 188 ? -9.520 -4.031 14.201 1.00 76.00 188 LEU A O 1
ATOM 1409 N N . PHE A 1 189 ? -10.116 -1.957 13.592 1.00 82.50 189 PHE A N 1
ATOM 1410 C CA . PHE A 1 189 ? -11.551 -2.150 13.811 1.00 82.50 189 PHE A CA 1
ATOM 1411 C C . PHE A 1 189 ? -12.139 -3.188 12.845 1.00 82.50 189 PHE A C 1
ATOM 1413 O O . PHE A 1 189 ? -12.882 -4.070 13.270 1.00 82.50 189 PHE A O 1
ATOM 1420 N N . GLY A 1 190 ? -11.760 -3.146 11.563 1.00 67.50 190 GLY A N 1
ATOM 1421 C CA . GLY A 1 190 ? -12.176 -4.148 10.574 1.00 67.50 190 GLY A CA 1
ATOM 1422 C C . GLY A 1 190 ? -11.735 -5.577 10.924 1.00 67.50 190 GLY A C 1
ATOM 1423 O O . GLY A 1 190 ? -12.514 -6.518 10.748 1.00 67.50 190 GLY A O 1
ATOM 1424 N N . LYS A 1 191 ? -10.526 -5.741 11.486 1.00 68.25 191 LYS A N 1
ATOM 1425 C CA . LYS A 1 191 ? -9.966 -7.040 11.905 1.00 68.25 191 LYS A CA 1
ATOM 1426 C C . LYS A 1 191 ? -10.834 -7.738 12.955 1.00 68.25 191 LYS A C 1
ATOM 1428 O O . LYS A 1 191 ? -11.083 -8.935 12.833 1.00 68.25 191 LYS A O 1
ATOM 1433 N N . VAL A 1 192 ? -11.358 -6.995 13.934 1.00 79.25 192 VAL A N 1
ATOM 1434 C CA . VAL A 1 192 ? -12.199 -7.550 15.016 1.00 79.25 192 VAL A CA 1
ATOM 1435 C C . VAL A 1 192 ? -13.477 -8.203 14.481 1.00 79.25 192 VAL A C 1
ATOM 1437 O O . VAL A 1 192 ? -13.928 -9.215 15.011 1.00 79.25 192 VAL A O 1
ATOM 1440 N N . PHE A 1 193 ? -14.048 -7.672 13.401 1.00 69.06 193 PHE A N 1
ATOM 1441 C CA . PHE A 1 193 ? -15.279 -8.206 12.813 1.00 69.06 193 PHE A CA 1
ATOM 1442 C C . PHE A 1 193 ? -15.062 -9.292 11.762 1.00 69.06 193 PHE A C 1
ATOM 1444 O O . PHE A 1 193 ? -16.030 -9.709 11.124 1.00 69.06 193 PHE A O 1
ATOM 1451 N N . GLY A 1 194 ? -13.815 -9.703 11.511 1.00 54.16 194 GLY A N 1
ATOM 1452 C CA . GLY A 1 194 ? -13.498 -10.521 10.340 1.00 54.16 194 GLY A CA 1
ATOM 1453 C C . GLY A 1 194 ? -13.949 -9.849 9.038 1.00 54.16 194 GLY A C 1
ATOM 1454 O O . GLY A 1 194 ? -14.252 -10.532 8.063 1.00 54.16 194 GLY A O 1
ATOM 1455 N N . MET A 1 195 ? -14.052 -8.511 9.031 1.00 49.62 195 MET A N 1
ATOM 1456 C CA . MET A 1 195 ? -14.441 -7.725 7.865 1.00 49.62 195 MET A CA 1
ATOM 1457 C C . MET A 1 195 ? -13.236 -7.600 6.945 1.00 49.62 195 MET A C 1
ATOM 1459 O O . MET A 1 195 ? -12.575 -6.566 6.867 1.00 49.62 195 MET A O 1
ATOM 1463 N N . THR A 1 196 ? -12.969 -8.672 6.214 1.00 40.72 196 THR A N 1
ATOM 1464 C CA . THR A 1 196 ? -12.130 -8.655 5.024 1.00 40.72 196 THR A CA 1
ATOM 1465 C C . THR A 1 196 ? -12.911 -7.967 3.894 1.00 40.72 196 THR A C 1
ATOM 1467 O O . THR A 1 196 ? -13.508 -8.628 3.053 1.00 40.72 196 THR A O 1
ATOM 1470 N N . GLY A 1 197 ? -12.991 -6.623 3.889 1.00 38.50 197 GLY A N 1
ATOM 1471 C CA . GLY A 1 197 ? -13.543 -5.914 2.715 1.00 38.50 197 GLY A CA 1
ATOM 1472 C C . GLY A 1 197 ? -14.283 -4.573 2.857 1.00 38.50 197 GLY A C 1
ATOM 1473 O O . GLY A 1 197 ? -15.120 -4.295 2.003 1.00 38.50 197 GLY A O 1
ATOM 1474 N N . MET A 1 198 ? -14.012 -3.707 3.842 1.00 31.36 198 MET A N 1
ATOM 1475 C CA . MET A 1 198 ? -14.477 -2.294 3.811 1.00 31.36 198 MET A CA 1
ATOM 1476 C C . MET A 1 198 ? -13.301 -1.333 3.555 1.00 31.36 198 MET A C 1
ATOM 1478 O O . MET A 1 198 ? -12.191 -1.671 3.964 1.00 31.36 198 MET A O 1
ATOM 1482 N N . PRO A 1 199 ? -13.504 -0.207 2.821 1.00 36.88 199 PRO A N 1
ATOM 1483 C CA . PRO A 1 199 ? -12.574 0.310 1.818 1.00 36.88 199 PRO A CA 1
ATOM 1484 C C . PRO A 1 199 ? -11.144 0.267 2.311 1.00 36.88 199 PRO A C 1
ATOM 1486 O O . PRO A 1 199 ? -10.792 0.951 3.275 1.00 36.88 199 PRO A O 1
ATOM 1489 N N . ALA A 1 200 ? -10.375 -0.613 1.675 1.00 36.66 200 ALA A N 1
ATOM 1490 C CA . ALA A 1 200 ? -9.063 -1.005 2.125 1.00 36.66 200 ALA A CA 1
ATOM 1491 C C . ALA A 1 200 ? -8.271 0.238 2.556 1.00 36.66 200 ALA A C 1
ATOM 1493 O O . ALA A 1 200 ? -7.956 1.100 1.734 1.00 36.66 200 ALA A O 1
ATOM 1494 N N . ALA A 1 201 ? -7.860 0.290 3.829 1.00 44.38 201 ALA A N 1
ATOM 1495 C CA . ALA A 1 201 ? -6.460 0.618 4.045 1.00 44.38 201 ALA A CA 1
ATOM 1496 C C . ALA A 1 201 ? -5.742 -0.349 3.109 1.00 44.38 201 ALA A C 1
ATOM 1498 O O . ALA A 1 201 ? -5.806 -1.557 3.349 1.00 44.38 201 ALA A O 1
ATOM 1499 N N . ARG A 1 202 ? -5.304 0.163 1.950 1.00 58.53 202 ARG A N 1
ATOM 1500 C CA . ARG A 1 202 ? -4.813 -0.646 0.834 1.00 58.53 202 ARG A CA 1
ATOM 1501 C C . ARG A 1 202 ? -3.931 -1.733 1.432 1.00 58.53 202 ARG A C 1
ATOM 1503 O O . ARG A 1 202 ? -3.092 -1.412 2.279 1.00 58.53 202 ARG A O 1
ATOM 1510 N N . ARG A 1 203 ? -4.213 -3.001 1.099 1.00 68.44 203 ARG A N 1
ATOM 1511 C CA . ARG A 1 203 ? -3.372 -4.113 1.555 1.00 68.44 203 ARG A CA 1
ATOM 1512 C C . ARG A 1 203 ? -1.927 -3.694 1.277 1.00 68.44 203 ARG A C 1
ATOM 1514 O O . ARG A 1 203 ? -1.692 -3.159 0.183 1.00 68.44 203 ARG A O 1
ATOM 1521 N N . PRO A 1 204 ? -1.010 -3.822 2.252 1.00 79.19 204 PRO A N 1
ATOM 1522 C CA . PRO A 1 204 ? 0.390 -3.510 2.029 1.00 79.19 204 PRO A CA 1
ATOM 1523 C C . PRO A 1 204 ? 0.846 -4.069 0.688 1.00 79.19 204 PRO A C 1
ATOM 1525 O O . PRO A 1 204 ? 0.458 -5.178 0.328 1.00 79.19 204 PRO A O 1
ATOM 1528 N N . LEU A 1 205 ? 1.584 -3.282 -0.083 1.00 86.81 205 LEU A N 1
ATOM 1529 C CA . LEU A 1 205 ? 2.063 -3.719 -1.388 1.00 86.81 205 LEU A CA 1
ATOM 1530 C C . LEU A 1 205 ? 3.500 -4.210 -1.262 1.00 86.81 205 LEU A C 1
ATOM 1532 O O . LEU A 1 205 ? 4.377 -3.423 -0.926 1.00 86.81 205 LEU A O 1
ATOM 1536 N N . VAL A 1 206 ? 3.754 -5.469 -1.589 1.00 89.06 206 VAL A N 1
ATOM 1537 C CA . VAL A 1 206 ? 5.111 -5.989 -1.771 1.00 89.06 206 VAL A CA 1
ATOM 1538 C C . VAL A 1 206 ? 5.352 -6.173 -3.260 1.00 89.06 206 VAL A C 1
ATOM 1540 O O . VAL A 1 206 ? 4.744 -7.016 -3.911 1.00 89.06 206 VAL A O 1
ATOM 1543 N N . VAL A 1 207 ? 6.237 -5.356 -3.811 1.00 91.56 207 VAL A N 1
ATOM 1544 C CA . VAL A 1 207 ? 6.742 -5.473 -5.176 1.00 91.56 207 VAL A CA 1
ATOM 1545 C C . VAL A 1 207 ? 8.123 -6.105 -5.113 1.00 91.56 207 VAL A C 1
ATOM 1547 O O . VAL A 1 207 ? 8.922 -5.751 -4.252 1.00 91.56 207 VAL A O 1
ATOM 1550 N N . PHE A 1 208 ? 8.458 -6.990 -6.039 1.00 90.62 208 PHE A N 1
ATOM 1551 C CA . PHE A 1 208 ? 9.838 -7.436 -6.194 1.00 90.62 208 PHE A CA 1
ATOM 1552 C C . PHE A 1 208 ? 10.174 -7.708 -7.652 1.00 90.62 208 PHE A C 1
ATOM 1554 O O . PHE A 1 208 ? 9.312 -8.089 -8.443 1.00 90.62 208 PHE A O 1
ATOM 1561 N N . SER A 1 209 ? 11.444 -7.531 -8.006 1.00 90.38 209 SER A N 1
ATOM 1562 C CA . SER A 1 209 ? 11.982 -7.933 -9.306 1.00 90.38 209 SER A CA 1
ATOM 1563 C C . SER A 1 209 ? 12.932 -9.116 -9.157 1.00 90.38 209 SER A C 1
ATOM 1565 O O . SER A 1 209 ? 13.731 -9.148 -8.229 1.00 90.38 209 SER A O 1
ATOM 1567 N N . ILE A 1 210 ? 12.853 -10.108 -10.048 1.00 84.62 210 ILE A N 1
ATOM 1568 C CA . ILE A 1 210 ? 13.686 -11.321 -9.940 1.00 84.62 210 ILE A CA 1
ATOM 1569 C C . ILE A 1 210 ? 15.141 -11.026 -10.325 1.00 84.62 210 ILE A C 1
ATOM 1571 O O . ILE A 1 210 ? 15.414 -10.516 -11.414 1.00 84.62 210 ILE A O 1
ATOM 1575 N N . ALA A 1 211 ? 16.084 -11.425 -9.468 1.00 72.12 211 ALA A N 1
ATOM 1576 C CA . ALA A 1 211 ? 17.518 -11.304 -9.723 1.00 72.12 211 ALA A CA 1
ATOM 1577 C C . ALA A 1 211 ? 18.028 -12.182 -10.884 1.00 72.12 211 ALA A C 1
ATOM 1579 O O . ALA A 1 211 ? 17.597 -13.319 -11.068 1.00 72.12 211 ALA A O 1
ATOM 1580 N N . GLY A 1 212 ? 19.053 -11.704 -11.602 1.00 62.81 212 GLY A N 1
ATOM 1581 C CA . GLY A 1 212 ? 19.981 -12.566 -12.357 1.00 62.81 212 GLY A CA 1
ATOM 1582 C C . GLY A 1 212 ? 19.412 -13.292 -13.582 1.00 62.81 212 GLY A C 1
ATOM 1583 O O . GLY A 1 212 ? 20.095 -14.141 -14.159 1.00 62.81 212 GLY A O 1
ATOM 1584 N N . VAL A 1 213 ? 18.194 -12.949 -14.008 1.00 65.50 213 VAL A N 1
ATOM 1585 C CA . VAL A 1 213 ? 17.511 -13.601 -15.134 1.00 65.50 213 VAL A CA 1
ATOM 1586 C C . VAL A 1 213 ? 18.286 -13.412 -16.445 1.00 65.50 213 VAL A C 1
ATOM 1588 O O . VAL A 1 213 ? 18.322 -14.303 -17.274 1.00 65.50 213 VAL A O 1
ATOM 1591 N N . GLU A 1 214 ? 18.995 -12.308 -16.651 1.00 63.59 214 GLU A N 1
ATOM 1592 C CA . GLU A 1 214 ? 19.729 -12.093 -17.911 1.00 63.59 214 GLU A CA 1
ATOM 1593 C C . GLU A 1 214 ? 21.024 -12.916 -18.034 1.00 63.59 214 GLU A C 1
ATOM 1595 O O . GLU A 1 214 ? 21.565 -13.062 -19.129 1.00 63.59 214 GLU A O 1
ATOM 1600 N N . THR A 1 215 ? 21.528 -13.457 -16.922 1.00 65.62 215 THR A N 1
ATOM 1601 C CA . THR A 1 215 ? 22.843 -14.117 -16.847 1.00 65.62 215 THR A CA 1
ATOM 1602 C C . THR A 1 215 ? 22.770 -15.631 -16.639 1.00 65.62 215 THR A C 1
ATOM 1604 O O . THR A 1 215 ? 23.806 -16.266 -16.453 1.00 65.62 215 THR A O 1
ATOM 1607 N N . SER A 1 216 ? 21.566 -16.208 -16.639 1.00 74.88 216 SER A N 1
ATOM 1608 C CA . SER A 1 216 ? 21.337 -17.642 -16.425 1.00 74.88 216 SER A CA 1
ATOM 1609 C C . SER A 1 216 ? 21.356 -18.442 -17.729 1.00 74.88 216 SER A C 1
ATOM 1611 O O . SER A 1 216 ? 20.928 -17.952 -18.774 1.00 74.88 216 SER A O 1
ATOM 1613 N N . ASP A 1 217 ? 21.782 -19.705 -17.643 1.00 76.56 217 ASP A N 1
ATOM 1614 C CA . ASP A 1 217 ? 21.690 -20.677 -18.739 1.00 76.56 217 ASP A CA 1
ATOM 1615 C C . ASP A 1 217 ? 20.232 -21.083 -19.043 1.00 76.56 217 ASP A C 1
ATOM 1617 O O . ASP A 1 217 ? 19.923 -21.454 -20.177 1.00 76.56 217 ASP A O 1
ATOM 1621 N N . ASP A 1 218 ? 19.329 -20.988 -18.055 1.00 85.44 218 ASP A N 1
ATOM 1622 C CA . ASP A 1 218 ? 17.883 -21.198 -18.225 1.00 85.44 218 ASP A CA 1
ATOM 1623 C C . ASP A 1 218 ? 17.067 -20.154 -17.436 1.00 85.44 218 ASP A C 1
ATOM 1625 O O . ASP A 1 218 ? 16.581 -20.396 -16.325 1.00 85.44 218 ASP A O 1
ATOM 1629 N N . PRO A 1 219 ? 16.937 -18.939 -17.983 1.00 83.19 219 PRO A N 1
ATOM 1630 C CA . PRO A 1 219 ? 16.284 -17.829 -17.300 1.00 83.19 219 PRO A CA 1
ATOM 1631 C C . PRO A 1 219 ? 14.771 -18.014 -17.162 1.00 83.19 219 PRO A C 1
ATOM 1633 O O . PRO A 1 219 ? 14.178 -17.574 -16.178 1.00 83.19 219 PRO A O 1
ATOM 1636 N N . GLY A 1 220 ? 14.152 -18.728 -18.106 1.00 84.88 220 GLY A N 1
ATOM 1637 C CA . GLY A 1 220 ? 12.737 -19.071 -18.038 1.00 84.88 220 GLY A CA 1
ATOM 1638 C C . GLY A 1 220 ? 12.437 -20.046 -16.901 1.00 84.88 220 GLY A C 1
ATOM 1639 O O . GLY A 1 220 ? 11.422 -19.884 -16.227 1.00 84.88 220 GLY A O 1
ATOM 1640 N N . GLN A 1 221 ? 13.318 -21.022 -16.651 1.00 86.19 221 GLN A N 1
ATOM 1641 C CA . GLN A 1 221 ? 13.154 -21.943 -15.526 1.00 86.19 221 GLN A CA 1
ATOM 1642 C C . GLN A 1 221 ? 13.294 -21.232 -14.175 1.00 86.19 221 GLN A C 1
ATOM 1644 O O . GLN A 1 221 ? 12.473 -21.465 -13.297 1.00 86.19 221 GLN A O 1
ATOM 1649 N N . ILE A 1 222 ? 14.244 -20.299 -14.025 1.00 85.19 222 ILE A N 1
ATOM 1650 C CA . ILE A 1 222 ? 14.369 -19.498 -12.791 1.00 85.19 222 ILE A CA 1
ATOM 1651 C C . ILE A 1 222 ? 13.089 -18.705 -12.519 1.00 85.19 222 ILE A C 1
ATOM 1653 O O . ILE A 1 222 ? 12.575 -18.726 -11.400 1.00 85.19 222 ILE A O 1
ATOM 1657 N N . VAL A 1 223 ? 12.562 -18.013 -13.535 1.00 85.88 223 VAL A N 1
ATOM 1658 C CA . VAL A 1 223 ? 11.311 -17.249 -13.408 1.00 85.88 223 VAL A CA 1
ATOM 1659 C C . VAL A 1 223 ? 10.162 -18.169 -12.997 1.00 85.88 223 VAL A C 1
ATOM 1661 O O . VAL A 1 223 ? 9.402 -17.828 -12.093 1.00 85.88 223 VAL A O 1
ATOM 1664 N N . TYR A 1 224 ? 10.059 -19.342 -13.627 1.00 86.88 224 TYR A N 1
ATOM 1665 C CA . TYR A 1 224 ? 9.052 -20.345 -13.296 1.00 86.88 224 TYR A CA 1
ATOM 1666 C C . TYR A 1 224 ? 9.171 -20.827 -11.846 1.00 86.88 224 TYR A C 1
ATOM 1668 O O . TYR A 1 224 ? 8.173 -20.814 -11.133 1.00 86.88 224 TYR A O 1
ATOM 1676 N N . ASP A 1 225 ? 10.369 -21.205 -11.398 1.00 85.44 225 ASP A N 1
ATOM 1677 C CA . ASP A 1 225 ? 10.593 -21.752 -10.056 1.00 85.44 225 ASP A CA 1
ATOM 1678 C C . ASP A 1 225 ? 10.250 -20.729 -8.965 1.00 85.44 225 ASP A C 1
ATOM 1680 O O . ASP A 1 225 ? 9.574 -21.070 -7.996 1.00 85.44 225 ASP A O 1
ATOM 1684 N N . ASN A 1 226 ? 10.639 -19.461 -9.148 1.00 82.75 226 ASN A N 1
ATOM 1685 C CA . ASN A 1 226 ? 10.293 -18.386 -8.212 1.00 82.75 226 ASN A CA 1
ATOM 1686 C C . ASN A 1 226 ? 8.778 -18.122 -8.195 1.00 82.75 226 ASN A C 1
ATOM 1688 O O . ASN A 1 226 ? 8.182 -17.993 -7.129 1.00 82.75 226 ASN A O 1
ATOM 1692 N N . ALA A 1 227 ? 8.144 -18.047 -9.370 1.00 82.06 227 ALA A N 1
ATOM 1693 C CA . ALA A 1 227 ? 6.718 -17.744 -9.472 1.00 82.06 227 ALA A CA 1
ATOM 1694 C C . ALA A 1 227 ? 5.836 -18.895 -8.959 1.00 82.06 227 ALA A C 1
ATOM 1696 O O . ALA A 1 227 ? 4.792 -18.645 -8.363 1.00 82.06 227 ALA A O 1
ATOM 1697 N N . TYR A 1 228 ? 6.254 -20.146 -9.172 1.00 80.38 228 TYR A N 1
ATOM 1698 C CA . TYR A 1 228 ? 5.587 -21.330 -8.631 1.00 80.38 228 TYR A CA 1
ATOM 1699 C C . TYR A 1 228 ? 5.791 -21.436 -7.119 1.00 80.38 228 TYR A C 1
ATOM 1701 O O . TYR A 1 228 ? 4.845 -21.694 -6.385 1.00 80.38 228 TYR A O 1
ATOM 1709 N N . GLY A 1 229 ? 7.012 -21.187 -6.636 1.00 77.94 229 GLY A N 1
ATOM 1710 C CA . GLY A 1 229 ? 7.283 -21.129 -5.204 1.00 77.94 229 GLY A CA 1
ATOM 1711 C C . GLY A 1 229 ? 6.387 -20.112 -4.501 1.00 77.94 229 GLY A C 1
ATOM 1712 O O . GLY A 1 229 ? 5.862 -20.407 -3.434 1.00 77.94 229 GLY A O 1
ATOM 1713 N N . LEU A 1 230 ? 6.171 -18.948 -5.117 1.00 75.69 230 LEU A N 1
ATOM 1714 C CA . LEU A 1 230 ? 5.325 -17.908 -4.549 1.00 75.69 230 LEU A CA 1
ATOM 1715 C C . LEU A 1 230 ? 3.852 -18.316 -4.531 1.00 75.69 230 LEU A C 1
ATOM 1717 O O . LEU A 1 230 ? 3.210 -18.191 -3.498 1.00 75.69 230 LEU A O 1
ATOM 1721 N N . GLU A 1 231 ? 3.329 -18.835 -5.641 1.00 73.94 231 GLU A N 1
ATOM 1722 C CA . GLU A 1 231 ? 1.950 -19.335 -5.712 1.00 73.94 231 GLU A CA 1
ATOM 1723 C C . GLU A 1 231 ? 1.665 -20.418 -4.661 1.00 73.94 231 GLU A C 1
ATOM 1725 O O . GLU A 1 231 ? 0.614 -20.401 -4.037 1.00 73.94 231 GLU A O 1
ATOM 1730 N N . MET A 1 232 ? 2.628 -21.299 -4.386 1.00 70.75 232 MET A N 1
ATOM 1731 C CA . MET A 1 232 ? 2.492 -22.340 -3.361 1.00 70.75 232 MET A CA 1
ATOM 1732 C C . MET A 1 232 ? 2.523 -21.819 -1.914 1.00 70.75 232 MET A C 1
ATOM 1734 O O . MET A 1 232 ? 2.210 -22.584 -1.000 1.00 70.75 232 MET A O 1
ATOM 1738 N N . GLN A 1 233 ? 2.980 -20.585 -1.692 1.00 71.75 233 GLN A N 1
ATOM 1739 C CA . GLN A 1 233 ? 3.173 -19.998 -0.360 1.00 71.75 233 GLN A CA 1
ATOM 1740 C C . GLN A 1 233 ? 2.166 -18.891 -0.056 1.00 71.75 233 GLN A C 1
ATOM 1742 O O . GLN A 1 233 ? 1.802 -18.720 1.103 1.00 71.75 233 GLN A O 1
ATOM 1747 N N . LEU A 1 234 ? 1.697 -18.172 -1.080 1.00 64.94 234 LEU A N 1
ATOM 1748 C CA . LEU A 1 234 ? 0.581 -17.246 -0.955 1.00 64.94 234 LEU A CA 1
ATOM 1749 C C . LEU A 1 234 ? -0.672 -18.038 -0.565 1.00 64.94 234 LEU A C 1
ATOM 1751 O O . LEU A 1 234 ? -1.328 -18.646 -1.405 1.00 64.94 234 LEU A O 1
ATOM 1755 N N . ASP A 1 235 ? -0.994 -18.036 0.723 1.00 58.59 235 ASP A N 1
ATOM 1756 C CA . ASP A 1 235 ? -2.288 -18.497 1.210 1.00 58.59 235 ASP A CA 1
ATOM 1757 C C . ASP A 1 235 ? -3.270 -17.316 1.220 1.00 58.59 235 ASP A C 1
ATOM 1759 O O . ASP A 1 235 ? -2.889 -16.157 1.405 1.00 58.59 235 ASP A O 1
ATOM 1763 N N . ASN A 1 236 ? -4.562 -17.613 1.100 1.00 54.03 236 ASN A N 1
ATOM 1764 C CA . ASN A 1 236 ? -5.660 -16.656 1.245 1.00 54.03 236 ASN A CA 1
ATOM 1765 C C . ASN A 1 236 ? -5.654 -15.946 2.615 1.00 54.03 236 ASN A C 1
ATOM 1767 O O . ASN A 1 236 ? -6.367 -14.962 2.810 1.00 54.03 236 ASN A O 1
ATOM 1771 N N . GLU A 1 237 ? -4.871 -16.452 3.570 1.00 53.22 237 GLU A N 1
ATOM 1772 C CA . GLU A 1 237 ? -4.655 -15.860 4.889 1.00 53.22 237 GLU A CA 1
ATOM 1773 C C . GLU A 1 237 ? -3.690 -14.661 4.872 1.00 53.22 237 GLU A C 1
ATOM 1775 O O . GLU A 1 237 ? -3.710 -13.847 5.797 1.00 53.22 237 GLU A O 1
ATOM 1780 N N . TRP A 1 238 ? -2.852 -14.510 3.841 1.00 62.66 238 TRP A N 1
ATOM 1781 C CA . TRP A 1 238 ? -1.875 -13.423 3.783 1.00 62.66 238 TRP A CA 1
ATOM 1782 C C . TRP A 1 238 ? -2.553 -12.124 3.354 1.00 62.66 238 TRP A C 1
ATOM 1784 O O . TRP A 1 238 ? -3.107 -12.031 2.262 1.00 62.66 238 TRP A O 1
ATOM 1794 N N . TYR A 1 239 ? -2.503 -11.094 4.204 1.00 72.81 239 TYR A N 1
ATOM 1795 C CA . TYR A 1 239 ? -3.174 -9.804 3.991 1.00 72.81 239 TYR A CA 1
ATOM 1796 C C . TYR A 1 239 ? -2.279 -8.775 3.268 1.00 72.81 239 TYR A C 1
ATOM 1798 O O . TYR A 1 239 ? -2.195 -7.612 3.653 1.00 72.81 239 TYR A O 1
ATOM 1806 N N . VAL A 1 240 ? -1.601 -9.189 2.197 1.00 76.38 240 VAL A N 1
ATOM 1807 C CA . VAL A 1 240 ? -0.653 -8.364 1.418 1.00 76.38 240 VAL A CA 1
ATOM 1808 C C . VAL A 1 240 ? -0.963 -8.457 -0.077 1.00 76.38 240 VAL A C 1
ATOM 1810 O O . VAL A 1 240 ? -1.340 -9.525 -0.544 1.00 76.38 240 VAL A O 1
ATOM 1813 N N . ASP A 1 241 ? -0.877 -7.356 -0.820 1.00 82.62 241 ASP A N 1
ATOM 1814 C CA . ASP A 1 241 ? -0.875 -7.396 -2.287 1.00 82.62 241 ASP A CA 1
ATOM 1815 C C . ASP A 1 241 ? 0.561 -7.636 -2.752 1.00 82.62 241 ASP A C 1
ATOM 1817 O O . ASP A 1 241 ? 1.488 -6.965 -2.298 1.00 82.62 241 ASP A O 1
ATOM 1821 N N . THR A 1 242 ? 0.767 -8.561 -3.679 1.00 85.75 242 THR A N 1
ATOM 1822 C CA . THR A 1 242 ? 2.098 -8.984 -4.106 1.00 85.75 242 THR A CA 1
ATOM 1823 C C . THR A 1 242 ? 2.261 -8.827 -5.613 1.00 85.75 242 THR A C 1
ATOM 1825 O O . THR A 1 242 ? 1.457 -9.335 -6.388 1.00 85.75 242 THR A O 1
ATOM 1828 N N . VAL A 1 243 ? 3.308 -8.128 -6.054 1.00 88.81 243 VAL A N 1
ATOM 1829 C CA . VAL A 1 243 ? 3.610 -7.898 -7.473 1.00 88.81 243 VAL A CA 1
ATOM 1830 C C . VAL A 1 243 ? 4.981 -8.467 -7.811 1.00 88.81 243 VAL A C 1
ATOM 1832 O O . VAL A 1 243 ? 6.001 -8.012 -7.299 1.00 88.81 243 VAL A O 1
ATOM 1835 N N . MET A 1 244 ? 4.999 -9.415 -8.742 1.00 89.94 244 MET A N 1
ATOM 1836 C CA . MET A 1 244 ? 6.209 -10.018 -9.288 1.00 89.94 244 MET A CA 1
ATOM 1837 C C . MET A 1 244 ? 6.589 -9.363 -10.614 1.00 89.94 244 MET A C 1
ATOM 1839 O O . MET A 1 244 ? 5.849 -9.465 -11.595 1.00 89.94 244 MET A O 1
ATOM 1843 N N . LEU A 1 245 ? 7.756 -8.725 -10.663 1.00 90.62 245 LEU A N 1
ATOM 1844 C CA . LEU A 1 245 ? 8.299 -8.077 -11.853 1.00 90.62 245 LEU A CA 1
ATOM 1845 C C . LEU A 1 245 ? 9.414 -8.918 -12.489 1.00 90.62 245 LEU A C 1
ATOM 1847 O O . LEU A 1 245 ? 10.333 -9.392 -11.819 1.00 90.62 245 LEU A O 1
ATOM 1851 N N . VAL A 1 246 ? 9.363 -9.060 -13.812 1.00 88.94 246 VAL A N 1
ATOM 1852 C CA . VAL A 1 246 ? 10.409 -9.708 -14.626 1.00 88.94 246 VAL A CA 1
ATOM 1853 C C . VAL A 1 246 ? 10.744 -8.876 -15.852 1.00 88.94 246 VAL A C 1
ATOM 1855 O O . VAL A 1 246 ? 10.010 -7.959 -16.198 1.00 88.94 246 VAL A O 1
ATOM 1858 N N . VAL A 1 247 ? 11.838 -9.183 -16.548 1.00 87.56 247 VAL A N 1
ATOM 1859 C CA . VAL A 1 247 ? 12.070 -8.545 -17.852 1.00 87.56 247 VAL A CA 1
ATOM 1860 C C . VAL A 1 247 ? 10.962 -8.942 -18.847 1.00 87.56 247 VAL A C 1
ATOM 1862 O O . VAL A 1 247 ? 10.419 -10.052 -18.738 1.00 87.56 247 VAL A O 1
ATOM 1865 N N . PRO A 1 248 ? 10.606 -8.064 -19.808 1.00 85.75 248 PRO A N 1
ATOM 1866 C CA . PRO A 1 248 ? 9.425 -8.230 -20.658 1.00 85.75 248 PRO A CA 1
ATOM 1867 C C . PRO A 1 248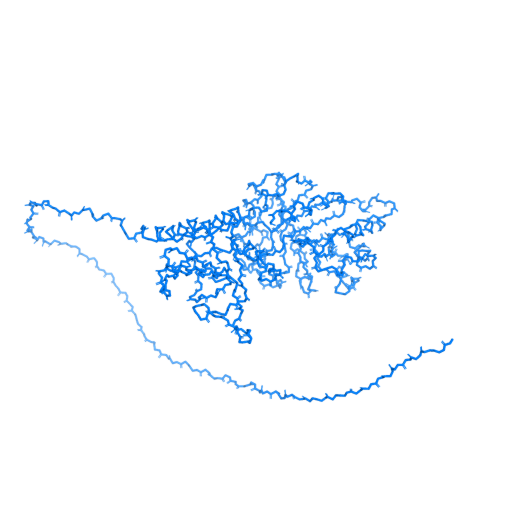 ? 9.311 -9.600 -21.339 1.00 85.75 248 PRO A C 1
ATOM 1869 O O . PRO A 1 248 ? 8.211 -10.134 -21.468 1.00 85.75 248 PRO A O 1
ATOM 1872 N N . GLU A 1 249 ? 10.439 -10.180 -21.752 1.00 84.88 249 GLU A N 1
ATOM 1873 C CA . GLU A 1 249 ? 10.515 -11.453 -22.469 1.00 84.88 249 GLU A CA 1
ATOM 1874 C C . GLU A 1 249 ? 10.025 -12.665 -21.648 1.00 84.88 249 GLU A C 1
ATOM 1876 O O . GLU A 1 249 ? 9.702 -13.700 -22.232 1.00 84.88 249 GLU A O 1
ATOM 1881 N N . TYR A 1 250 ? 9.941 -12.557 -20.315 1.00 86.00 250 TYR A N 1
ATOM 1882 C CA . TYR A 1 250 ? 9.544 -13.668 -19.438 1.00 86.00 250 TYR A CA 1
ATOM 1883 C C . TYR A 1 250 ? 8.203 -13.477 -18.740 1.00 86.00 250 TYR A C 1
ATOM 1885 O O . TYR A 1 250 ? 7.807 -14.347 -17.964 1.00 86.00 250 TYR A O 1
ATOM 1893 N N . VAL A 1 251 ? 7.459 -12.403 -19.014 1.00 82.44 251 VAL A N 1
ATOM 1894 C CA . VAL A 1 251 ? 6.167 -12.217 -18.334 1.00 82.44 251 VAL A CA 1
ATOM 1895 C C . VAL A 1 251 ? 5.186 -13.347 -18.670 1.00 82.44 251 VAL A C 1
ATOM 1897 O O . VAL A 1 251 ? 4.442 -13.806 -17.804 1.00 82.44 251 VAL A O 1
ATOM 1900 N N . ASP A 1 252 ? 5.251 -13.888 -19.889 1.00 78.81 252 ASP A N 1
ATOM 1901 C CA . ASP A 1 252 ? 4.459 -15.052 -20.300 1.00 78.81 252 ASP A CA 1
ATOM 1902 C C . ASP A 1 252 ? 4.748 -16.317 -19.485 1.00 78.81 252 ASP A C 1
ATOM 1904 O O . ASP A 1 252 ? 3.872 -17.177 -19.356 1.00 78.81 252 ASP A O 1
ATOM 1908 N N . VAL A 1 253 ? 5.964 -16.452 -18.947 1.00 83.50 253 VAL A N 1
ATOM 1909 C CA . VAL A 1 253 ? 6.332 -17.582 -18.087 1.00 83.50 253 VAL A CA 1
ATOM 1910 C C . VAL A 1 253 ? 5.491 -17.537 -16.818 1.00 83.50 253 VAL A C 1
ATOM 1912 O O . VAL A 1 253 ? 4.875 -18.540 -16.478 1.00 83.50 253 VAL A O 1
ATOM 1915 N N . ILE A 1 254 ? 5.379 -16.372 -16.180 1.00 80.12 254 ILE A N 1
ATOM 1916 C CA . ILE A 1 254 ? 4.513 -16.186 -15.010 1.00 80.12 254 ILE A CA 1
ATOM 1917 C C . ILE A 1 254 ? 3.051 -16.360 -15.432 1.00 80.12 254 ILE A C 1
ATOM 1919 O O . ILE A 1 254 ? 2.339 -17.222 -14.930 1.00 80.12 254 ILE A O 1
ATOM 1923 N N . ALA A 1 255 ? 2.611 -15.604 -16.438 1.00 75.00 255 ALA A N 1
ATOM 1924 C CA . ALA A 1 255 ? 1.195 -15.481 -16.770 1.00 75.00 255 ALA A CA 1
ATOM 1925 C C . ALA A 1 255 ? 0.525 -16.770 -17.280 1.00 75.00 255 ALA A C 1
ATOM 1927 O O . ALA A 1 255 ? -0.705 -16.905 -17.236 1.00 75.00 255 ALA A O 1
ATOM 1928 N N . ASN A 1 256 ? 1.304 -17.695 -17.843 1.00 74.81 256 ASN A N 1
ATOM 1929 C CA . ASN A 1 256 ? 0.766 -18.901 -18.468 1.00 74.81 256 ASN A CA 1
ATOM 1930 C C . ASN A 1 256 ? 1.295 -20.202 -17.871 1.00 74.81 256 ASN A C 1
ATOM 1932 O O . ASN A 1 256 ? 0.721 -21.251 -18.166 1.00 74.81 256 ASN A O 1
ATOM 1936 N N . ARG A 1 257 ? 2.378 -20.169 -17.085 1.00 74.31 257 ARG A N 1
ATOM 1937 C CA . ARG A 1 257 ? 2.952 -21.387 -16.500 1.00 74.31 257 ARG A CA 1
ATOM 1938 C C . ARG A 1 257 ? 2.787 -21.462 -14.991 1.00 74.31 257 ARG A C 1
ATOM 1940 O O . ARG A 1 257 ? 2.938 -22.558 -14.467 1.00 74.31 257 ARG A O 1
ATOM 1947 N N . THR A 1 258 ? 2.432 -20.371 -14.315 1.00 66.56 258 THR A N 1
ATOM 1948 C CA . THR A 1 258 ? 2.166 -20.392 -12.872 1.00 66.56 258 THR A CA 1
ATOM 1949 C C . THR A 1 258 ? 0.713 -20.042 -12.566 1.00 66.56 258 THR A C 1
ATOM 1951 O O . THR A 1 258 ? 0.030 -19.384 -13.354 1.00 66.56 258 THR A O 1
ATOM 1954 N N . GLY A 1 259 ? 0.210 -20.540 -11.432 1.00 62.84 259 GLY A N 1
ATOM 1955 C CA . GLY A 1 259 ? -1.142 -20.257 -10.945 1.00 62.84 259 GLY A CA 1
ATOM 1956 C C . GLY A 1 259 ? -1.318 -18.836 -10.406 1.00 62.84 259 GLY A C 1
ATOM 1957 O O . GLY A 1 259 ? -2.444 -18.455 -10.112 1.00 62.84 259 GLY A O 1
ATOM 1958 N N . LEU A 1 260 ? -0.237 -18.044 -10.350 1.00 65.19 260 LEU A N 1
ATOM 1959 C CA . LEU A 1 260 ? -0.148 -16.747 -9.671 1.00 65.19 260 LEU A CA 1
ATOM 1960 C C . LEU A 1 260 ? -1.259 -15.759 -10.069 1.00 65.19 260 LEU A C 1
ATOM 1962 O O . LEU A 1 260 ? -1.664 -14.939 -9.265 1.00 65.19 260 LEU A O 1
ATOM 1966 N N . LEU A 1 261 ? -1.790 -15.838 -11.292 1.00 59.44 261 LEU A N 1
ATOM 1967 C CA . LEU A 1 261 ? -2.862 -14.948 -11.763 1.00 59.44 261 LEU A CA 1
ATOM 1968 C C . LEU A 1 261 ? -4.286 -15.371 -11.370 1.00 59.44 261 LEU A C 1
ATOM 1970 O O . LEU A 1 261 ? -5.235 -14.660 -11.695 1.00 59.44 261 LEU A O 1
ATOM 1974 N N . ASN A 1 262 ? -4.455 -16.534 -10.741 1.00 53.62 262 ASN A N 1
ATOM 1975 C CA . ASN A 1 262 ? -5.744 -16.970 -10.204 1.00 53.62 262 ASN A CA 1
ATOM 1976 C C . ASN A 1 262 ? -5.945 -16.532 -8.744 1.00 53.62 262 ASN A C 1
ATOM 1978 O O . ASN A 1 262 ? -7.042 -16.714 -8.222 1.00 53.62 262 ASN A O 1
ATOM 1982 N N . GLU A 1 263 ? -4.914 -15.965 -8.113 1.00 57.62 263 GLU A N 1
ATOM 1983 C CA . GLU A 1 263 ? -4.944 -15.503 -6.728 1.00 57.62 263 GLU A CA 1
ATOM 1984 C C . GLU A 1 263 ? -5.412 -14.044 -6.653 1.00 57.62 263 GLU A C 1
ATOM 1986 O O . GLU A 1 263 ? -4.957 -13.190 -7.414 1.00 57.62 263 GLU A O 1
ATOM 1991 N N . GLU A 1 264 ? -6.302 -13.723 -5.710 1.00 60.31 264 GLU A N 1
ATOM 1992 C CA . GLU A 1 264 ? -6.864 -12.366 -5.563 1.00 60.31 264 GLU A CA 1
ATOM 1993 C C . GLU A 1 264 ? -5.821 -11.316 -5.127 1.00 60.31 264 GLU A C 1
ATOM 1995 O O . GLU A 1 264 ? -6.074 -10.113 -5.206 1.00 60.31 264 GLU A O 1
ATOM 2000 N N . ALA A 1 265 ? -4.65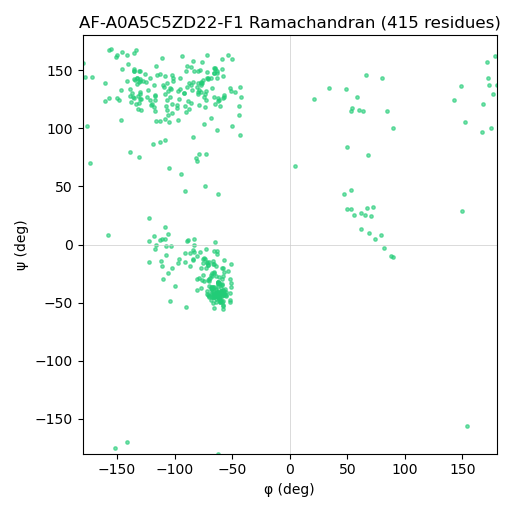2 -11.769 -4.668 1.00 68.31 265 ALA A N 1
ATOM 2001 C CA . ALA A 1 265 ? -3.621 -10.963 -4.023 1.00 68.31 265 ALA A CA 1
ATOM 2002 C C . ALA A 1 265 ? -2.290 -10.900 -4.786 1.00 68.31 265 ALA A C 1
ATOM 2004 O O . ALA A 1 265 ? -1.377 -10.206 -4.342 1.00 68.31 265 ALA A O 1
ATOM 2005 N N . ALA A 1 266 ? -2.149 -11.620 -5.901 1.00 75.81 266 ALA A N 1
ATOM 2006 C CA . ALA A 1 266 ? -0.872 -11.790 -6.585 1.00 75.81 266 ALA A CA 1
ATOM 2007 C C . ALA A 1 266 ? -0.946 -11.329 -8.041 1.00 75.81 266 ALA A C 1
ATOM 2009 O O . ALA A 1 266 ? -1.860 -11.672 -8.787 1.00 75.81 266 ALA A O 1
ATOM 2010 N N . PHE A 1 267 ? 0.043 -10.550 -8.468 1.00 82.31 267 PHE A N 1
ATOM 2011 C CA . PHE A 1 267 ? 0.036 -9.909 -9.774 1.00 82.31 267 PHE A CA 1
ATOM 2012 C C . PHE A 1 267 ? 1.365 -10.097 -10.499 1.00 82.31 267 PHE A C 1
ATOM 2014 O O . PHE A 1 267 ? 2.441 -10.018 -9.906 1.00 82.31 267 PHE A O 1
ATOM 2021 N N . ALA A 1 268 ? 1.290 -10.274 -11.818 1.00 85.25 268 ALA A N 1
ATOM 2022 C CA . ALA A 1 268 ? 2.454 -10.266 -12.694 1.00 85.25 268 ALA A CA 1
ATOM 2023 C C . ALA A 1 268 ? 2.673 -8.876 -13.312 1.00 85.25 268 ALA A C 1
ATOM 2025 O O . ALA A 1 268 ? 1.724 -8.176 -13.699 1.00 85.25 268 ALA A O 1
ATOM 2026 N N . GLY A 1 269 ? 3.940 -8.507 -13.464 1.00 88.81 269 GLY A N 1
ATOM 2027 C CA . GLY A 1 269 ? 4.355 -7.286 -14.132 1.00 88.81 269 GLY A CA 1
ATOM 2028 C C . GLY A 1 269 ? 5.735 -7.383 -14.767 1.00 88.81 269 GLY A C 1
ATOM 2029 O O . GLY A 1 269 ? 6.369 -8.439 -14.795 1.00 88.81 269 GLY A O 1
ATOM 2030 N N . THR A 1 270 ? 6.192 -6.254 -15.297 1.00 89.25 270 THR A N 1
ATOM 2031 C CA . THR A 1 270 ? 7.483 -6.135 -15.979 1.00 89.25 270 THR A CA 1
ATOM 2032 C C . THR A 1 270 ? 8.344 -5.020 -15.398 1.00 89.25 270 THR A C 1
ATOM 2034 O O . THR A 1 270 ? 7.821 -3.979 -14.999 1.00 89.25 270 THR A O 1
ATOM 2037 N N . THR A 1 271 ? 9.662 -5.213 -15.405 1.00 89.12 271 THR A N 1
ATOM 2038 C CA . THR A 1 271 ? 10.656 -4.216 -14.972 1.00 89.12 271 THR A CA 1
ATOM 2039 C C . THR A 1 271 ? 10.858 -3.084 -15.981 1.00 89.12 271 THR A C 1
ATOM 2041 O O . THR A 1 271 ? 11.511 -2.090 -15.686 1.00 89.12 271 THR A O 1
ATOM 2044 N N . SER A 1 272 ? 10.330 -3.217 -17.202 1.00 85.25 272 SER A N 1
ATOM 2045 C CA . SER A 1 272 ? 10.433 -2.171 -18.221 1.00 85.25 272 SER A CA 1
ATOM 2046 C C . SER A 1 272 ? 9.350 -2.259 -19.293 1.00 85.25 272 SER A C 1
ATOM 2048 O O . SER A 1 272 ? 8.636 -3.256 -19.438 1.00 85.25 272 SER A O 1
ATOM 2050 N N . VAL A 1 273 ? 9.243 -1.191 -20.085 1.00 80.88 273 VAL A N 1
ATOM 2051 C CA . VAL A 1 273 ? 8.415 -1.148 -21.294 1.00 80.88 273 VAL A CA 1
ATOM 2052 C C . VAL A 1 273 ? 9.001 -2.096 -22.351 1.00 80.88 273 VAL A C 1
ATOM 2054 O O . VAL A 1 273 ? 10.206 -2.043 -22.607 1.00 80.88 273 VAL A O 1
ATOM 2057 N N . PRO A 1 274 ? 8.181 -2.919 -23.032 1.00 71.44 274 PRO A N 1
ATOM 2058 C CA . PRO A 1 274 ? 8.674 -3.813 -24.065 1.00 71.44 274 PRO A CA 1
ATOM 2059 C C . PRO A 1 274 ? 9.266 -2.996 -25.216 1.00 71.44 274 PRO A C 1
ATOM 2061 O O . PRO A 1 274 ? 8.803 -1.892 -25.536 1.00 71.44 274 PRO A O 1
ATOM 2064 N N . LYS A 1 275 ? 10.295 -3.545 -25.869 1.00 69.88 275 LYS A N 1
ATOM 2065 C CA . LYS A 1 275 ? 10.937 -2.900 -27.023 1.00 69.88 275 LYS A CA 1
ATOM 2066 C C . LYS A 1 275 ? 9.869 -2.518 -28.059 1.00 69.88 275 LYS A C 1
ATOM 2068 O O . LYS A 1 275 ? 8.966 -3.293 -28.355 1.00 69.88 275 LYS A O 1
ATOM 2073 N N . ALA A 1 276 ? 9.960 -1.294 -28.579 1.00 65.75 276 ALA A N 1
ATOM 2074 C CA . ALA A 1 276 ? 8.998 -0.697 -29.516 1.00 65.75 276 ALA A CA 1
ATOM 2075 C C . ALA A 1 276 ? 7.549 -0.515 -29.002 1.00 65.75 276 ALA A C 1
ATOM 2077 O O . ALA A 1 276 ? 6.667 -0.201 -29.800 1.00 65.75 276 ALA A O 1
ATOM 2078 N N . GLY A 1 277 ? 7.286 -0.648 -27.695 1.00 64.88 277 GLY A N 1
ATOM 2079 C CA . GLY A 1 277 ? 5.940 -0.467 -27.138 1.00 64.88 277 GLY A CA 1
ATOM 2080 C C . GLY A 1 277 ? 4.957 -1.547 -27.593 1.00 64.88 277 GLY A C 1
ATOM 2081 O O . GLY A 1 277 ? 3.769 -1.269 -27.762 1.00 64.88 277 GLY A O 1
ATOM 2082 N N . ALA A 1 278 ? 5.452 -2.766 -27.823 1.00 67.25 278 ALA A N 1
ATOM 2083 C CA . ALA A 1 278 ? 4.683 -3.922 -28.277 1.00 67.25 278 ALA A CA 1
ATOM 2084 C C . ALA A 1 278 ? 3.782 -4.519 -27.172 1.00 67.25 278 ALA A C 1
ATOM 2086 O O . ALA A 1 278 ? 3.767 -5.721 -26.942 1.00 67.25 278 ALA A O 1
ATOM 2087 N N . PHE A 1 279 ? 2.983 -3.684 -26.501 1.00 68.81 279 PHE A N 1
ATOM 2088 C CA . PHE A 1 279 ? 2.042 -4.105 -25.450 1.00 68.81 279 PHE A CA 1
ATOM 2089 C C . PHE A 1 279 ? 1.011 -5.136 -25.932 1.00 68.81 279 PHE A C 1
ATOM 2091 O O . PHE A 1 279 ? 0.410 -5.825 -25.126 1.00 68.81 279 PHE A O 1
ATOM 2098 N N . GLN A 1 280 ? 0.784 -5.243 -27.244 1.00 63.47 280 GLN A N 1
ATOM 2099 C CA . GLN A 1 280 ? -0.144 -6.219 -27.828 1.00 63.47 280 GLN A CA 1
ATOM 2100 C C . GLN A 1 280 ? 0.366 -7.662 -27.754 1.00 63.47 280 GLN A C 1
ATOM 2102 O O . GLN A 1 280 ? -0.419 -8.588 -27.929 1.00 63.47 280 GLN A O 1
ATOM 2107 N N . GLU A 1 281 ? 1.668 -7.854 -27.535 1.00 64.81 281 GLU A N 1
ATOM 2108 C CA . GLU A 1 281 ? 2.270 -9.180 -27.367 1.00 64.81 281 GLU A CA 1
ATOM 2109 C C . GLU A 1 281 ? 2.062 -9.717 -25.948 1.00 64.81 281 GLU A C 1
ATOM 2111 O O . GLU A 1 281 ? 2.309 -10.888 -25.682 1.00 64.81 281 GLU A O 1
ATOM 2116 N N . TRP A 1 282 ? 1.573 -8.872 -25.041 1.00 70.62 282 TRP A N 1
ATOM 2117 C CA . TRP A 1 282 ? 1.258 -9.254 -23.682 1.00 70.62 282 TRP A CA 1
ATOM 2118 C C . TRP A 1 282 ? -0.086 -9.969 -23.601 1.00 70.62 282 TRP A C 1
ATOM 2120 O O . TRP A 1 282 ? -1.050 -9.540 -24.241 1.00 70.62 282 TRP A O 1
ATOM 2130 N N . PRO A 1 283 ? -0.191 -11.034 -22.793 1.00 61.28 283 PRO A N 1
ATOM 2131 C CA . PRO A 1 283 ? -1.446 -11.735 -22.631 1.00 61.28 283 PRO A CA 1
ATOM 2132 C C . PRO A 1 283 ? -2.512 -10.783 -22.068 1.00 61.28 283 PRO A C 1
ATOM 2134 O O . PRO A 1 283 ? -2.377 -10.209 -20.983 1.00 61.28 283 PRO A O 1
ATOM 2137 N N . GLU A 1 284 ? -3.572 -10.596 -22.853 1.00 59.38 284 GLU A N 1
ATOM 2138 C CA . GLU A 1 284 ? -4.664 -9.665 -22.571 1.00 59.38 284 GLU A CA 1
ATOM 2139 C C . GLU A 1 284 ? -5.304 -9.982 -21.210 1.00 59.38 284 GLU A C 1
ATOM 2141 O O . GLU A 1 284 ? -5.672 -11.123 -20.930 1.00 59.38 284 GLU A O 1
ATOM 2146 N N . GLY A 1 285 ? -5.400 -8.972 -20.340 1.00 56.91 285 GLY A N 1
ATOM 2147 C CA . GLY A 1 285 ? -5.966 -9.114 -18.994 1.00 56.91 285 GLY A CA 1
ATOM 2148 C C . GLY A 1 285 ? -5.083 -9.847 -17.976 1.00 56.91 285 GLY A C 1
ATOM 2149 O O . GLY A 1 285 ? -5.540 -10.067 -16.860 1.00 56.91 285 GLY A O 1
ATOM 2150 N N . LYS A 1 286 ? -3.843 -10.216 -18.332 1.00 57.22 286 LYS A N 1
ATOM 2151 C CA . LYS A 1 286 ? -2.924 -10.968 -17.458 1.00 57.22 286 LYS A CA 1
ATOM 2152 C C . LYS A 1 286 ? -1.709 -10.179 -16.961 1.00 57.22 286 LYS A C 1
ATOM 2154 O O . LYS A 1 286 ? -1.087 -10.591 -15.989 1.00 57.22 286 LYS A O 1
ATOM 2159 N N . ILE A 1 287 ? -1.360 -9.068 -17.614 1.00 59.78 287 ILE A N 1
ATOM 2160 C CA . ILE A 1 287 ? -0.277 -8.175 -17.174 1.00 59.78 287 ILE A CA 1
ATOM 2161 C C . ILE A 1 287 ? -0.875 -6.902 -16.600 1.00 59.78 287 ILE A C 1
ATOM 2163 O O . ILE A 1 287 ? -1.506 -6.115 -17.313 1.00 59.78 287 ILE A O 1
ATOM 2167 N N . ALA A 1 288 ? -0.647 -6.706 -15.305 1.00 70.69 288 ALA A N 1
ATOM 2168 C CA . ALA A 1 288 ? -1.236 -5.611 -14.555 1.00 70.69 288 ALA A CA 1
ATOM 2169 C C . ALA A 1 288 ? -0.232 -4.497 -14.240 1.00 70.69 288 ALA A C 1
ATOM 2171 O O . ALA A 1 288 ? -0.676 -3.366 -14.109 1.00 70.69 288 ALA A O 1
ATOM 2172 N N . TRP A 1 289 ? 1.083 -4.753 -14.191 1.00 89.00 289 TRP A N 1
ATOM 2173 C CA . TRP A 1 289 ? 2.050 -3.787 -13.642 1.00 89.00 289 TRP A CA 1
ATOM 2174 C C . TRP A 1 289 ? 3.281 -3.559 -14.525 1.00 89.00 289 TRP A C 1
ATOM 2176 O O . TRP A 1 289 ? 3.858 -4.500 -15.068 1.00 89.00 289 TRP A O 1
ATOM 2186 N N . VAL A 1 290 ? 3.699 -2.299 -14.654 1.00 90.00 290 VAL A N 1
ATOM 2187 C CA . VAL A 1 290 ? 4.873 -1.887 -15.437 1.00 90.00 290 VAL A CA 1
ATOM 2188 C C . VAL A 1 290 ? 5.721 -0.918 -14.627 1.00 90.00 290 VAL A C 1
ATOM 2190 O O . VAL A 1 290 ? 5.250 0.157 -14.256 1.00 90.00 290 VAL A O 1
ATOM 2193 N N . GLU A 1 291 ? 6.974 -1.282 -14.387 1.00 92.75 291 GLU A N 1
ATOM 2194 C CA . GLU A 1 291 ? 7.977 -0.389 -13.814 1.00 92.75 291 GLU A CA 1
ATOM 2195 C C . GLU A 1 291 ? 8.505 0.596 -14.860 1.00 92.75 291 GLU A C 1
ATOM 2197 O O . GLU A 1 291 ? 8.701 0.268 -16.035 1.00 92.75 291 GLU A O 1
ATOM 2202 N N . LEU A 1 292 ? 8.700 1.836 -14.417 1.00 91.50 292 LEU A N 1
ATOM 2203 C CA . LEU A 1 292 ? 9.202 2.940 -15.213 1.00 91.50 292 LEU A CA 1
ATOM 2204 C C . LEU A 1 292 ? 10.222 3.742 -14.395 1.00 91.50 292 LEU A C 1
ATOM 2206 O O . LEU A 1 292 ? 9.882 4.328 -13.366 1.00 91.50 292 LEU A O 1
ATOM 2210 N N . ASP A 1 293 ? 11.434 3.870 -14.928 1.00 88.44 293 ASP A N 1
ATOM 2211 C CA . ASP A 1 293 ? 12.497 4.707 -14.344 1.00 88.44 293 ASP A CA 1
ATOM 2212 C C . ASP A 1 293 ? 12.310 6.205 -14.634 1.00 88.44 293 ASP A C 1
ATOM 2214 O O . ASP A 1 293 ? 13.076 7.056 -14.191 1.00 88.44 293 ASP A O 1
ATOM 2218 N N . SER A 1 294 ? 11.320 6.559 -15.454 1.00 87.69 294 SER A N 1
ATOM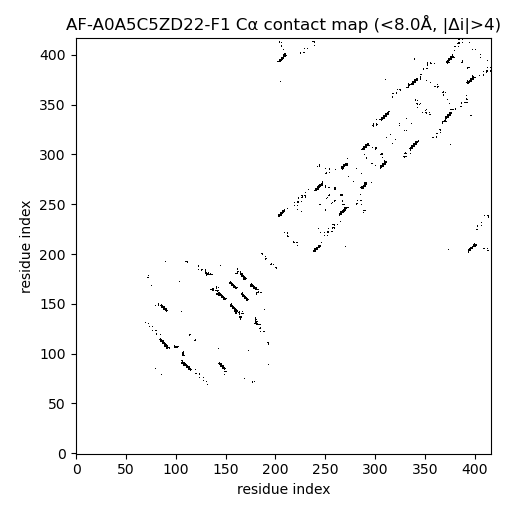 2219 C CA . SER A 1 294 ? 10.982 7.946 -15.756 1.00 87.69 294 SER A CA 1
ATOM 2220 C C . SER A 1 294 ? 9.526 8.066 -16.183 1.00 87.69 294 SER A C 1
ATOM 2222 O O . SER A 1 294 ? 8.884 7.091 -16.566 1.00 87.69 294 SER A O 1
ATOM 2224 N N . LEU A 1 295 ? 9.017 9.294 -16.254 1.00 88.31 295 LEU A N 1
ATOM 2225 C CA . LEU A 1 295 ? 7.677 9.559 -16.792 1.00 88.31 295 LEU A CA 1
ATOM 2226 C C . LEU A 1 295 ? 7.537 9.247 -18.298 1.00 88.31 295 LEU A C 1
ATOM 2228 O O . LEU A 1 295 ? 6.437 9.331 -18.856 1.00 88.31 295 LEU A O 1
ATOM 2232 N N . THR A 1 296 ? 8.629 8.893 -18.982 1.00 86.69 296 THR A N 1
ATOM 2233 C CA . THR A 1 296 ? 8.608 8.526 -20.400 1.00 86.69 296 THR A CA 1
ATOM 2234 C C . THR A 1 296 ? 7.808 7.242 -20.597 1.00 86.69 296 THR A C 1
ATOM 2236 O O . THR A 1 296 ? 8.141 6.197 -20.056 1.00 86.69 296 THR A O 1
ATOM 2239 N N . GLY A 1 297 ? 6.753 7.308 -21.410 1.00 84.12 297 GLY A N 1
ATOM 2240 C CA . GLY A 1 297 ? 5.890 6.158 -21.694 1.00 84.12 297 GLY A CA 1
ATOM 2241 C C . GLY A 1 297 ? 4.703 5.995 -20.742 1.00 84.12 297 GLY A C 1
ATOM 2242 O O . GLY A 1 297 ? 3.777 5.269 -21.096 1.00 84.12 297 GLY A O 1
ATOM 2243 N N . LEU A 1 298 ? 4.644 6.735 -19.625 1.00 88.50 298 LEU A N 1
ATOM 2244 C CA . LEU A 1 298 ? 3.554 6.654 -18.640 1.00 88.50 298 LEU A CA 1
ATOM 2245 C C . LEU A 1 298 ? 2.164 6.807 -19.277 1.00 88.50 298 LEU A C 1
ATOM 2247 O O . LEU A 1 298 ? 1.283 5.983 -19.053 1.00 88.50 298 LEU A O 1
ATOM 2251 N N . ALA A 1 299 ? 1.975 7.810 -20.139 1.00 86.19 299 ALA A N 1
ATOM 2252 C CA . ALA A 1 299 ? 0.698 8.017 -20.828 1.00 86.19 299 ALA A CA 1
ATOM 2253 C C . ALA A 1 299 ? 0.278 6.804 -21.678 1.00 86.19 299 ALA A C 1
ATOM 2255 O O . ALA A 1 299 ? -0.911 6.524 -21.812 1.00 86.19 299 ALA A O 1
ATOM 2256 N N . SER A 1 300 ? 1.239 6.095 -22.276 1.00 84.12 300 SER A N 1
ATOM 2257 C CA . SER A 1 300 ? 0.968 4.893 -23.067 1.00 84.12 300 SER A CA 1
ATOM 2258 C C . SER A 1 300 ? 0.563 3.726 -22.169 1.00 84.12 300 SER A C 1
ATOM 2260 O O . SER A 1 300 ? -0.416 3.059 -22.485 1.00 84.12 300 SER A O 1
ATOM 2262 N N . ILE A 1 301 ? 1.251 3.533 -21.037 1.00 85.56 301 ILE A N 1
ATOM 2263 C CA . ILE A 1 301 ? 0.925 2.507 -20.030 1.00 85.56 301 ILE A CA 1
ATOM 2264 C C . ILE A 1 301 ? -0.501 2.693 -19.509 1.00 85.56 301 ILE A C 1
ATOM 2266 O O . ILE A 1 301 ? -1.324 1.780 -19.588 1.00 85.56 301 ILE A O 1
ATOM 2270 N N . LEU A 1 302 ? -0.827 3.910 -19.071 1.00 84.38 302 LEU A N 1
ATOM 2271 C CA . LEU A 1 302 ? -2.132 4.214 -18.490 1.00 84.38 302 LEU A CA 1
ATOM 2272 C C . LEU A 1 302 ? -3.269 4.115 -19.517 1.00 84.38 302 LEU A C 1
ATOM 2274 O O . LEU A 1 302 ? -4.352 3.629 -19.195 1.00 84.38 302 LEU A O 1
ATOM 2278 N N . LYS A 1 303 ? -3.035 4.505 -20.780 1.00 82.38 303 LYS A N 1
ATOM 2279 C CA . LYS A 1 303 ? -4.019 4.333 -21.868 1.00 82.38 303 LYS A CA 1
ATOM 2280 C C . LYS A 1 303 ? -4.351 2.868 -22.144 1.00 82.38 303 LYS A C 1
ATOM 2282 O O . LYS A 1 303 ? -5.485 2.578 -22.516 1.00 82.38 303 LYS A O 1
ATOM 2287 N N . GLN A 1 304 ? -3.387 1.971 -21.952 1.00 77.62 304 GLN A N 1
ATOM 2288 C CA . GLN A 1 304 ? -3.581 0.523 -22.065 1.00 77.62 304 GLN A CA 1
ATOM 2289 C C . GLN A 1 304 ? -4.150 -0.103 -20.781 1.00 77.62 304 GLN A C 1
ATOM 2291 O O . GLN A 1 304 ? -4.330 -1.313 -20.725 1.00 77.62 304 GLN A O 1
ATOM 2296 N N . ARG A 1 305 ? -4.497 0.716 -19.774 1.00 79.44 305 ARG A N 1
ATOM 2297 C CA . ARG A 1 305 ? -5.060 0.292 -18.481 1.00 79.44 305 ARG A CA 1
ATOM 2298 C C . ARG A 1 305 ? -4.134 -0.604 -17.656 1.00 79.44 305 ARG A C 1
ATOM 2300 O O . ARG A 1 305 ? -4.615 -1.384 -16.842 1.00 79.44 305 ARG A O 1
ATOM 2307 N N . HIS A 1 306 ? -2.825 -0.477 -17.839 1.00 84.44 306 HIS A N 1
ATOM 2308 C CA . HIS A 1 306 ? -1.858 -1.081 -16.927 1.00 84.44 306 HIS A CA 1
ATOM 2309 C C . HIS A 1 306 ? -1.598 -0.148 -15.735 1.00 84.44 306 HIS A C 1
ATOM 2311 O O . HIS A 1 306 ? -1.697 1.077 -15.861 1.00 84.44 306 HIS A O 1
ATOM 2317 N N . HIS A 1 307 ? -1.227 -0.727 -14.597 1.00 87.94 307 HIS A N 1
ATOM 2318 C CA . HIS A 1 307 ? -0.687 -0.012 -13.450 1.00 87.94 307 HIS A CA 1
ATOM 2319 C C . HIS A 1 307 ? 0.774 0.360 -13.713 1.00 87.94 307 HIS A C 1
ATOM 2321 O O . HIS A 1 307 ? 1.550 -0.436 -14.248 1.00 87.94 307 HIS A O 1
ATOM 2327 N N . ALA A 1 308 ? 1.154 1.571 -13.324 1.00 91.25 308 ALA A N 1
ATOM 2328 C CA . ALA A 1 308 ? 2.520 2.063 -13.426 1.00 91.25 308 ALA A CA 1
ATOM 2329 C C . ALA A 1 308 ? 3.186 2.100 -12.047 1.00 91.25 308 ALA A C 1
ATOM 2331 O O . ALA A 1 308 ? 2.623 2.655 -11.102 1.00 91.25 308 ALA A O 1
ATOM 2332 N N . ILE A 1 309 ? 4.402 1.566 -11.956 1.00 95.12 309 ILE A N 1
ATOM 2333 C CA . ILE A 1 309 ? 5.301 1.729 -10.811 1.00 95.12 309 ILE A CA 1
ATOM 2334 C C . ILE A 1 309 ? 6.378 2.720 -11.239 1.00 95.12 309 ILE A C 1
ATOM 2336 O O . ILE A 1 309 ? 7.246 2.396 -12.043 1.00 95.12 309 ILE A O 1
ATOM 2340 N N . LEU A 1 310 ? 6.289 3.950 -10.747 1.00 94.81 310 LEU A N 1
ATOM 2341 C CA . LEU A 1 310 ? 7.240 5.016 -11.043 1.00 94.81 310 LEU A CA 1
ATOM 2342 C C . LEU A 1 310 ? 8.363 4.990 -10.013 1.00 94.81 310 LEU A C 1
ATOM 2344 O O . LEU A 1 310 ? 8.118 5.277 -8.839 1.00 94.81 310 LEU A O 1
ATOM 2348 N N . ARG A 1 311 ? 9.584 4.672 -10.444 1.00 93.81 311 ARG A N 1
ATOM 2349 C CA . ARG A 1 311 ? 10.754 4.758 -9.570 1.00 93.81 311 ARG A CA 1
ATOM 2350 C C . ARG A 1 311 ? 11.250 6.188 -9.462 1.00 93.81 311 ARG A C 1
ATOM 2352 O O . ARG A 1 311 ? 11.408 6.878 -10.469 1.00 93.81 311 ARG A O 1
ATOM 2359 N N . ILE A 1 312 ? 11.474 6.608 -8.220 1.00 93.25 312 ILE A N 1
ATOM 2360 C CA . ILE A 1 312 ? 12.044 7.904 -7.864 1.00 93.25 312 ILE A CA 1
ATOM 2361 C C . ILE A 1 312 ? 13.375 7.646 -7.167 1.00 93.25 312 ILE A C 1
ATOM 2363 O O . ILE A 1 312 ? 13.407 7.239 -6.000 1.00 93.25 312 ILE A O 1
ATOM 2367 N N . ASN A 1 313 ? 14.471 7.913 -7.872 1.00 91.44 313 ASN A N 1
ATOM 2368 C CA . ASN A 1 313 ? 15.821 7.662 -7.367 1.00 91.44 313 ASN A CA 1
ATOM 2369 C C . ASN A 1 313 ? 16.142 8.568 -6.177 1.00 91.44 313 ASN A C 1
ATOM 2371 O O . ASN A 1 313 ? 15.658 9.700 -6.110 1.00 91.44 313 ASN A O 1
ATOM 2375 N N . ALA A 1 314 ? 17.018 8.135 -5.266 1.00 86.50 314 ALA A N 1
ATOM 2376 C CA . ALA A 1 314 ? 17.308 8.869 -4.025 1.00 86.50 314 ALA A CA 1
ATOM 2377 C C . ALA A 1 314 ? 17.835 10.304 -4.262 1.00 86.50 314 ALA A C 1
ATOM 2379 O O . ALA A 1 314 ? 17.592 11.213 -3.462 1.00 86.50 314 ALA A O 1
ATOM 2380 N N . SER A 1 315 ? 18.527 10.521 -5.382 1.00 87.62 315 SER A N 1
ATOM 2381 C CA . SER A 1 315 ? 19.134 11.798 -5.772 1.00 87.62 315 SER A CA 1
ATOM 2382 C C . SER A 1 315 ? 18.195 12.750 -6.521 1.00 87.62 315 SER A C 1
ATOM 2384 O O . SER A 1 315 ? 18.576 13.893 -6.780 1.00 87.62 315 SER A O 1
ATOM 2386 N N . GLU A 1 316 ? 16.987 12.313 -6.880 1.00 88.12 316 GLU A N 1
ATOM 2387 C CA . GLU A 1 316 ? 16.070 13.120 -7.683 1.00 88.12 316 GLU A CA 1
ATOM 2388 C C . GLU A 1 316 ? 15.409 14.248 -6.887 1.00 88.12 316 GLU A C 1
ATOM 2390 O O . GLU A 1 316 ? 14.994 14.075 -5.737 1.00 88.12 316 GLU A O 1
ATOM 2395 N N . ASP A 1 317 ? 15.255 15.399 -7.549 1.00 92.19 317 ASP A N 1
ATOM 2396 C CA . ASP A 1 317 ? 14.372 16.477 -7.106 1.00 92.19 317 ASP A CA 1
ATOM 2397 C C . ASP A 1 317 ? 12.919 16.072 -7.381 1.00 92.19 317 ASP A C 1
ATOM 2399 O O . ASP A 1 317 ? 12.444 16.110 -8.520 1.00 92.19 317 ASP A O 1
ATOM 2403 N N . ILE A 1 318 ? 12.219 15.684 -6.315 1.00 92.38 318 ILE A N 1
ATOM 2404 C CA . ILE A 1 318 ? 10.843 15.178 -6.355 1.00 92.38 318 ILE A CA 1
ATOM 2405 C C . ILE A 1 318 ? 9.888 16.189 -7.003 1.00 92.38 318 ILE A C 1
ATOM 2407 O O . ILE A 1 318 ? 9.018 15.800 -7.786 1.00 92.38 318 ILE A O 1
ATOM 2411 N N . SER A 1 319 ? 10.044 17.486 -6.721 1.00 90.50 319 SER A N 1
ATOM 2412 C CA . SER A 1 319 ? 9.140 18.500 -7.269 1.00 90.50 319 SER A CA 1
ATOM 2413 C C . SER A 1 319 ? 9.360 18.657 -8.771 1.00 90.50 319 SER A C 1
ATOM 2415 O O . SER A 1 319 ? 8.402 18.654 -9.548 1.00 90.50 319 SER A O 1
ATOM 2417 N N . ALA A 1 320 ? 10.622 18.702 -9.212 1.00 90.00 320 ALA A N 1
ATOM 2418 C CA . ALA A 1 320 ? 10.950 18.723 -10.634 1.00 90.00 320 ALA A CA 1
ATOM 2419 C C . ALA A 1 320 ? 10.458 17.455 -11.354 1.00 90.00 320 ALA A C 1
ATOM 2421 O O . ALA A 1 320 ? 9.854 17.573 -12.425 1.00 90.00 320 ALA A O 1
ATOM 2422 N N . TYR A 1 321 ? 10.653 16.279 -10.746 1.00 90.31 321 TYR A N 1
ATOM 2423 C CA . TYR A 1 321 ? 10.243 14.981 -11.286 1.00 90.31 321 TYR A CA 1
ATOM 2424 C C . TYR A 1 321 ? 8.725 14.884 -11.469 1.00 90.31 321 TYR A C 1
ATOM 2426 O O . TYR A 1 321 ? 8.270 14.476 -12.533 1.00 90.31 321 TYR A O 1
ATOM 2434 N N . LEU A 1 322 ? 7.931 15.299 -10.474 1.00 90.69 322 LEU A N 1
ATOM 2435 C CA . LEU A 1 322 ? 6.467 15.170 -10.498 1.00 90.69 322 LEU A CA 1
ATOM 2436 C C . LEU A 1 322 ? 5.754 16.337 -11.195 1.00 90.69 322 LEU A C 1
ATOM 2438 O O . LEU A 1 322 ? 4.618 16.178 -11.645 1.00 90.69 322 LEU A O 1
ATOM 2442 N N . SER A 1 323 ? 6.408 17.492 -11.362 1.00 88.56 323 SER A N 1
ATOM 2443 C CA . SER A 1 323 ? 5.825 18.669 -12.027 1.00 88.56 323 SER A CA 1
ATOM 2444 C C . SER A 1 323 ? 5.186 18.411 -13.407 1.00 88.56 323 SER A C 1
ATOM 2446 O O . SER A 1 323 ? 4.180 19.060 -13.717 1.00 88.56 323 SER A O 1
ATOM 2448 N N . PRO A 1 324 ? 5.674 17.481 -14.260 1.00 88.88 324 PRO A N 1
ATOM 2449 C CA . PRO A 1 324 ? 5.026 17.187 -15.532 1.00 88.88 324 PRO A CA 1
ATOM 2450 C C . PRO A 1 324 ? 3.652 16.525 -15.372 1.00 88.88 324 PRO A C 1
ATOM 2452 O O . PRO A 1 324 ? 2.817 16.696 -16.256 1.00 88.88 324 PRO A O 1
ATOM 2455 N N . LEU A 1 325 ? 3.374 15.841 -14.253 1.00 86.12 325 LEU A N 1
ATOM 2456 C CA . LEU A 1 325 ? 2.068 15.219 -13.984 1.00 86.12 325 LEU A CA 1
ATOM 2457 C C . LEU A 1 325 ? 0.955 16.261 -13.790 1.00 86.12 325 LEU A C 1
ATOM 2459 O O . LEU A 1 325 ? -0.199 15.998 -14.122 1.00 86.12 325 LEU A O 1
ATOM 2463 N N . ALA A 1 326 ? 1.304 17.473 -13.342 1.00 79.94 326 ALA A N 1
ATOM 2464 C CA . ALA A 1 326 ? 0.370 18.595 -13.215 1.00 79.94 326 ALA A CA 1
ATOM 2465 C C . ALA A 1 326 ? -0.197 19.051 -14.572 1.00 79.94 326 ALA A C 1
ATOM 2467 O O . ALA A 1 326 ? -1.293 19.613 -14.655 1.00 79.94 326 ALA A O 1
ATOM 2468 N N . LYS A 1 327 ? 0.561 18.828 -15.655 1.00 70.25 327 LYS A N 1
ATOM 2469 C CA . LYS A 1 327 ? 0.192 19.196 -17.025 1.00 70.25 327 LYS A CA 1
ATOM 2470 C C . LYS A 1 327 ? -0.736 18.107 -17.570 1.00 70.25 327 LYS A C 1
ATOM 2472 O O . LYS A 1 327 ? -0.323 17.238 -18.330 1.00 70.25 327 LYS A O 1
ATOM 2477 N N . LYS A 1 328 ? -1.980 18.128 -17.082 1.00 57.91 328 LYS A N 1
ATOM 2478 C CA . LYS A 1 328 ? -3.075 17.186 -17.359 1.00 57.91 328 LYS A CA 1
ATOM 2479 C C . LYS A 1 328 ? -3.198 16.814 -18.846 1.00 57.91 328 LYS A C 1
ATOM 2481 O O . LYS A 1 328 ? -3.884 17.503 -19.584 1.00 57.91 328 LYS A O 1
ATOM 2486 N N . ASP A 1 329 ? -2.568 15.708 -19.239 1.00 60.84 329 ASP A N 1
ATOM 2487 C CA . ASP A 1 329 ? -2.859 14.953 -20.476 1.00 60.84 329 ASP A CA 1
ATOM 2488 C C . ASP A 1 329 ? -2.394 13.478 -20.409 1.00 60.84 329 ASP A C 1
ATOM 2490 O O . ASP A 1 329 ? -2.424 12.738 -21.395 1.00 60.84 329 ASP A O 1
ATOM 2494 N N . VAL A 1 330 ? -1.961 13.016 -19.230 1.00 66.44 330 VAL A N 1
ATOM 2495 C CA . VAL A 1 330 ? -1.330 11.694 -19.053 1.00 66.44 330 VAL A CA 1
ATOM 2496 C C . VAL A 1 330 ? -2.354 10.593 -18.726 1.00 66.44 330 VAL A C 1
ATOM 2498 O O . VAL A 1 330 ? -2.047 9.415 -18.859 1.00 66.44 330 VAL A O 1
ATOM 2501 N N . GLY A 1 331 ? -3.586 10.955 -18.339 1.00 71.12 331 GLY A N 1
ATOM 2502 C CA . GLY A 1 331 ? -4.596 9.988 -17.880 1.00 71.12 331 GLY A CA 1
ATOM 2503 C C . GLY A 1 331 ? -4.280 9.378 -16.509 1.00 71.12 331 GLY A C 1
ATOM 2504 O O . GLY A 1 331 ? -4.723 8.270 -16.225 1.00 71.12 331 GLY A O 1
ATOM 2505 N N . ALA A 1 332 ? -3.492 10.084 -15.690 1.00 78.19 332 ALA A N 1
ATOM 2506 C CA . ALA A 1 332 ? -3.114 9.681 -14.339 1.00 78.19 332 ALA A CA 1
ATOM 2507 C C . ALA A 1 332 ? -4.352 9.468 -13.450 1.00 78.19 332 ALA A C 1
ATOM 2509 O O . ALA A 1 332 ? -5.195 10.358 -13.340 1.00 78.19 332 ALA A O 1
ATOM 2510 N N . ASN A 1 333 ? -4.438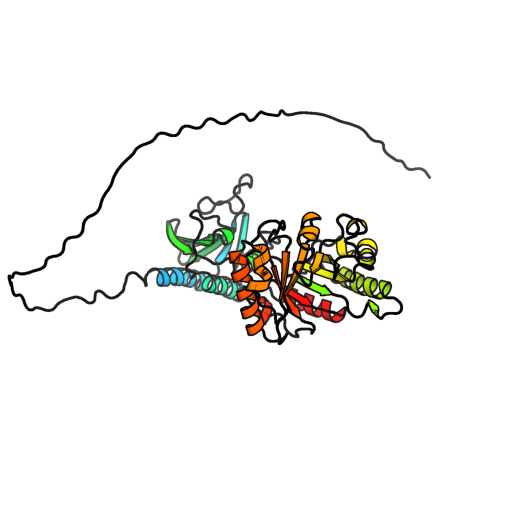 8.290 -12.830 1.00 79.31 333 ASN A N 1
ATOM 2511 C CA . ASN A 1 333 ? -5.425 7.926 -11.814 1.00 79.31 333 ASN A CA 1
ATOM 2512 C C . ASN A 1 333 ? -4.658 7.329 -10.619 1.00 79.31 333 ASN A C 1
ATOM 2514 O O . ASN A 1 333 ? -3.858 6.414 -10.847 1.00 79.31 333 ASN A O 1
ATOM 2518 N N . PRO A 1 334 ? -4.904 7.790 -9.378 1.00 78.12 334 PRO A N 1
ATOM 2519 C CA . PRO A 1 334 ? -4.289 7.234 -8.175 1.00 78.12 334 PRO A CA 1
ATOM 2520 C C . PRO A 1 334 ? -4.428 5.727 -7.961 1.00 78.12 334 PRO A C 1
ATOM 2522 O O . PRO A 1 334 ? -3.635 5.131 -7.236 1.00 78.12 334 PRO A O 1
ATOM 2525 N N . GLU A 1 335 ? -5.433 5.095 -8.560 1.00 76.81 335 GLU A N 1
ATOM 2526 C CA . GLU A 1 335 ? -5.646 3.646 -8.465 1.00 76.81 335 GLU A CA 1
ATOM 2527 C C . GLU A 1 335 ? -4.657 2.845 -9.325 1.00 76.81 335 GLU A C 1
ATOM 2529 O O . GLU A 1 335 ? -4.325 1.709 -8.995 1.00 76.81 335 GLU A O 1
ATOM 2534 N N . ASN A 1 336 ? -4.140 3.456 -10.395 1.00 82.50 336 ASN A N 1
ATOM 2535 C CA . ASN A 1 336 ? -3.287 2.798 -11.388 1.00 82.50 336 ASN A CA 1
ATOM 2536 C C . ASN A 1 336 ? -1.825 3.247 -11.297 1.00 82.50 336 ASN A C 1
ATOM 2538 O O . ASN A 1 336 ? -1.054 3.065 -12.241 1.00 82.50 336 ASN A O 1
ATOM 2542 N N . MET A 1 337 ? -1.445 3.887 -10.192 1.00 89.81 337 MET A N 1
ATOM 2543 C CA . MET A 1 337 ? -0.119 4.460 -10.010 1.00 89.81 337 MET A CA 1
ATOM 2544 C C . MET A 1 337 ? 0.425 4.159 -8.616 1.00 89.81 337 MET A C 1
ATOM 2546 O O . MET A 1 337 ? -0.211 4.438 -7.598 1.00 89.81 337 MET A O 1
ATOM 2550 N N . THR A 1 338 ? 1.652 3.656 -8.600 1.00 94.44 338 THR A N 1
ATOM 2551 C CA . THR A 1 338 ? 2.465 3.450 -7.406 1.00 94.44 338 THR A CA 1
ATOM 2552 C C . THR A 1 338 ? 3.793 4.170 -7.598 1.00 94.44 338 THR A C 1
ATOM 2554 O O . THR A 1 338 ? 4.365 4.145 -8.686 1.00 94.44 338 THR A O 1
ATOM 2557 N N . PHE A 1 339 ? 4.296 4.805 -6.548 1.00 95.81 339 PHE A N 1
ATOM 2558 C CA . PHE A 1 339 ? 5.606 5.443 -6.524 1.00 95.81 339 PHE A CA 1
ATOM 2559 C C . PHE A 1 339 ? 6.556 4.611 -5.675 1.00 95.81 339 PHE A C 1
ATOM 2561 O O . PHE A 1 339 ? 6.312 4.419 -4.489 1.00 95.81 339 PHE A O 1
ATOM 2568 N N . ALA A 1 340 ? 7.626 4.118 -6.285 1.00 95.69 340 ALA A N 1
ATOM 2569 C CA . ALA A 1 340 ? 8.681 3.381 -5.610 1.00 95.69 340 ALA A CA 1
ATOM 2570 C C . ALA A 1 340 ? 9.830 4.347 -5.298 1.00 95.69 340 ALA A C 1
ATOM 2572 O O . ALA A 1 340 ? 10.523 4.810 -6.205 1.00 95.69 340 ALA A O 1
ATOM 2573 N N . ILE A 1 341 ? 9.989 4.711 -4.027 1.00 94.88 341 ILE A N 1
ATOM 2574 C CA . ILE A 1 341 ? 10.964 5.715 -3.593 1.00 94.88 341 ILE A CA 1
ATOM 2575 C C . ILE A 1 341 ? 12.246 5.050 -3.109 1.00 94.88 341 ILE A C 1
ATOM 2577 O O . ILE A 1 341 ? 12.222 4.233 -2.198 1.00 94.88 341 ILE A O 1
ATOM 2581 N N . GLU A 1 342 ? 13.382 5.426 -3.679 1.00 92.69 342 GLU A N 1
ATOM 2582 C CA . GLU A 1 342 ? 14.672 4.983 -3.158 1.00 92.69 342 GLU A CA 1
ATOM 2583 C C . GLU A 1 342 ? 15.139 5.874 -2.013 1.00 92.69 342 GLU A C 1
ATOM 2585 O O . GLU A 1 342 ? 15.044 7.107 -2.071 1.00 92.69 342 GLU A O 1
ATOM 2590 N N . VAL A 1 343 ? 15.716 5.245 -0.996 1.00 87.44 343 VAL A N 1
ATOM 2591 C CA . VAL A 1 343 ? 16.374 5.919 0.123 1.00 87.44 343 VAL A CA 1
ATOM 2592 C C . VAL A 1 343 ? 17.876 5.684 -0.011 1.00 87.44 343 VAL A C 1
ATOM 2594 O O . VAL A 1 343 ? 18.309 4.588 -0.348 1.00 87.44 343 VAL A O 1
ATOM 2597 N N . ALA A 1 344 ? 18.681 6.733 0.187 1.00 81.88 344 ALA A N 1
ATOM 2598 C CA . ALA A 1 344 ? 20.134 6.652 -0.001 1.00 81.88 344 ALA A CA 1
ATOM 2599 C C . ALA A 1 344 ? 20.798 5.640 0.949 1.00 81.88 344 ALA A C 1
ATOM 2601 O O . ALA A 1 344 ? 21.786 5.011 0.582 1.00 81.88 344 ALA A O 1
ATOM 2602 N N . ASP A 1 345 ? 20.237 5.505 2.149 1.00 79.38 345 ASP A N 1
ATOM 2603 C CA . ASP A 1 345 ? 20.485 4.406 3.070 1.00 79.38 345 ASP A CA 1
ATOM 2604 C C . ASP A 1 345 ? 19.181 3.608 3.167 1.00 79.38 345 ASP A C 1
ATOM 2606 O O . ASP A 1 345 ? 18.201 4.087 3.739 1.00 79.38 345 ASP A O 1
ATOM 2610 N N . GLY A 1 346 ? 19.147 2.426 2.549 1.00 71.44 346 GLY A N 1
ATOM 2611 C CA . GLY A 1 346 ? 17.955 1.574 2.467 1.00 71.44 346 GLY A CA 1
ATOM 2612 C C . GLY A 1 346 ? 17.444 1.070 3.822 1.00 71.44 346 GLY A C 1
ATOM 2613 O O . GLY A 1 346 ? 16.386 0.452 3.870 1.00 71.44 346 GLY A O 1
ATOM 2614 N N . THR A 1 347 ? 18.169 1.347 4.910 1.00 78.81 347 THR A N 1
ATOM 2615 C CA . THR A 1 347 ? 17.813 0.952 6.279 1.00 78.81 347 THR A CA 1
ATOM 2616 C C . THR A 1 347 ? 17.350 2.122 7.157 1.00 78.81 347 THR A C 1
ATOM 2618 O O . THR A 1 347 ? 16.821 1.901 8.246 1.00 78.81 347 THR A O 1
ATOM 2621 N N . ASP A 1 348 ? 17.480 3.369 6.688 1.00 87.44 348 ASP A N 1
ATOM 2622 C CA . ASP A 1 348 ? 17.098 4.568 7.444 1.00 87.44 348 ASP A CA 1
ATOM 2623 C C . ASP A 1 348 ? 15.593 4.869 7.303 1.00 87.44 348 ASP A C 1
ATOM 2625 O O . ASP A 1 348 ? 15.145 5.563 6.381 1.00 87.44 348 ASP A O 1
ATOM 2629 N N . VAL A 1 349 ? 14.816 4.341 8.255 1.00 86.12 349 VAL A N 1
ATOM 2630 C CA . VAL A 1 349 ? 13.351 4.488 8.353 1.00 86.12 349 VAL A CA 1
ATOM 2631 C C . VAL A 1 349 ? 12.926 5.960 8.364 1.00 86.12 349 VAL A C 1
ATOM 2633 O O . VAL A 1 349 ? 11.988 6.344 7.661 1.00 86.12 349 VAL A O 1
ATOM 2636 N N . ASP A 1 350 ? 13.627 6.806 9.124 1.00 86.50 350 ASP A N 1
ATOM 2637 C CA . ASP A 1 350 ? 13.294 8.226 9.273 1.00 86.50 350 ASP A CA 1
ATOM 2638 C C . ASP A 1 350 ? 13.536 8.983 7.962 1.00 86.50 350 ASP A C 1
ATOM 2640 O O . ASP A 1 350 ? 12.716 9.813 7.541 1.00 86.50 350 ASP A O 1
ATOM 2644 N N . ALA A 1 351 ? 14.648 8.692 7.277 1.00 89.19 351 ALA A N 1
ATOM 2645 C CA . ALA A 1 351 ? 14.921 9.246 5.954 1.00 89.19 351 ALA A CA 1
ATOM 2646 C C . ALA A 1 351 ? 13.875 8.795 4.928 1.00 89.19 351 ALA A C 1
ATOM 2648 O O . ALA A 1 351 ? 13.414 9.610 4.119 1.00 89.19 351 ALA A O 1
ATOM 2649 N N . GLY A 1 352 ? 13.468 7.529 4.995 1.00 89.62 352 GLY A N 1
ATOM 2650 C CA . GLY A 1 352 ? 12.393 6.953 4.203 1.00 89.62 352 GLY A CA 1
ATOM 2651 C C . GLY A 1 352 ? 11.060 7.662 4.377 1.00 89.62 352 GLY A C 1
ATOM 2652 O O . GLY A 1 352 ? 10.502 8.178 3.406 1.00 89.62 352 GLY A O 1
ATOM 2653 N N . GLN A 1 353 ? 10.585 7.770 5.618 1.00 88.88 353 GLN A N 1
ATOM 2654 C CA . GLN A 1 353 ? 9.329 8.445 5.934 1.00 88.88 353 GLN A CA 1
ATOM 2655 C C . GLN A 1 353 ? 9.369 9.925 5.548 1.00 88.88 353 GLN A C 1
ATOM 2657 O O . GLN A 1 353 ? 8.419 10.452 4.964 1.00 88.88 353 GLN A O 1
ATOM 2662 N N . LYS A 1 354 ? 10.484 10.618 5.803 1.00 89.44 354 LYS A N 1
ATOM 2663 C CA . LYS A 1 354 ? 10.651 12.011 5.375 1.00 89.44 354 LYS A CA 1
ATOM 2664 C C . LYS A 1 354 ? 10.552 12.147 3.856 1.00 89.44 354 LYS A C 1
ATOM 2666 O O . LYS A 1 354 ? 9.925 13.088 3.366 1.00 89.44 354 LYS A O 1
ATOM 2671 N N . ARG A 1 355 ? 11.156 11.223 3.104 1.00 93.00 355 ARG A N 1
ATOM 2672 C CA . ARG A 1 355 ? 11.084 11.208 1.640 1.00 93.00 355 ARG A CA 1
ATOM 2673 C C . ARG A 1 355 ? 9.665 10.905 1.150 1.00 93.00 355 ARG A C 1
ATOM 2675 O O . ARG A 1 355 ? 9.175 11.632 0.287 1.00 93.00 355 ARG A O 1
ATOM 2682 N N . ALA A 1 356 ? 8.992 9.910 1.730 1.00 90.94 356 ALA A N 1
ATOM 2683 C CA . ALA A 1 356 ? 7.599 9.571 1.434 1.00 90.94 356 ALA A CA 1
ATOM 2684 C C . ALA A 1 356 ? 6.664 10.763 1.669 1.00 90.94 356 ALA A C 1
ATOM 2686 O O . ALA A 1 356 ? 5.847 11.087 0.808 1.00 90.94 356 ALA A O 1
ATOM 2687 N N . ASN A 1 357 ? 6.850 11.487 2.775 1.00 89.50 357 ASN A N 1
ATOM 2688 C CA . ASN A 1 357 ? 6.074 12.681 3.084 1.00 89.50 357 ASN A CA 1
ATOM 2689 C C . ASN A 1 357 ? 6.249 13.783 2.025 1.00 89.50 357 ASN A C 1
ATOM 2691 O O . ASN A 1 357 ? 5.264 14.374 1.584 1.00 89.50 357 ASN A O 1
ATOM 2695 N N . ILE A 1 358 ? 7.481 14.032 1.559 1.00 92.50 358 ILE A N 1
ATOM 2696 C CA . ILE A 1 358 ? 7.739 15.002 0.479 1.00 92.50 358 ILE A CA 1
ATOM 2697 C C . ILE A 1 358 ? 7.029 14.569 -0.809 1.00 92.50 358 ILE A C 1
ATOM 2699 O O . ILE A 1 358 ? 6.352 15.386 -1.434 1.00 92.50 358 ILE A O 1
ATOM 2703 N N . VAL A 1 359 ? 7.127 13.289 -1.189 1.00 94.12 359 VAL A 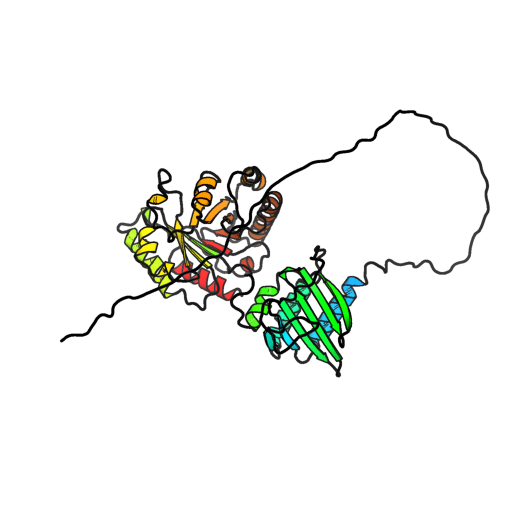N 1
ATOM 2704 C CA . VAL A 1 359 ? 6.400 12.750 -2.350 1.00 94.12 359 VAL A CA 1
ATOM 2705 C C . VAL A 1 359 ? 4.896 12.955 -2.184 1.00 94.12 359 VAL A C 1
ATOM 2707 O O . VAL A 1 359 ? 4.267 13.521 -3.074 1.00 94.12 359 VAL A O 1
ATOM 2710 N N . ARG A 1 360 ? 4.320 12.602 -1.031 1.00 91.56 360 ARG A N 1
ATOM 2711 C CA . ARG A 1 360 ? 2.892 12.789 -0.734 1.00 91.56 360 ARG A CA 1
ATOM 2712 C C . ARG A 1 360 ? 2.461 14.253 -0.859 1.00 91.56 360 ARG A C 1
ATOM 2714 O O . ARG A 1 360 ? 1.411 14.539 -1.436 1.00 91.56 360 ARG A O 1
ATOM 2721 N N . GLN A 1 361 ? 3.270 15.191 -0.363 1.00 88.00 361 GLN A N 1
ATOM 2722 C CA . GLN A 1 361 ? 3.006 16.627 -0.486 1.00 88.00 361 GLN A CA 1
ATOM 2723 C C . GLN A 1 361 ? 3.007 17.095 -1.945 1.00 88.00 361 GLN A C 1
ATOM 2725 O O . GLN A 1 361 ? 2.114 17.846 -2.338 1.00 88.00 361 GLN A O 1
ATOM 2730 N N . GLU A 1 362 ? 3.972 16.663 -2.760 1.00 93.19 362 GLU A N 1
ATOM 2731 C CA . GLU A 1 362 ? 4.009 17.007 -4.188 1.00 93.19 362 GLU A CA 1
ATOM 2732 C C . GLU A 1 362 ? 2.859 16.349 -4.965 1.00 93.19 362 GLU A C 1
ATOM 2734 O O . GLU A 1 362 ? 2.246 16.995 -5.816 1.00 93.19 362 GLU A O 1
ATOM 2739 N N . LEU A 1 363 ? 2.498 15.107 -4.633 1.00 88.06 363 LEU A N 1
ATOM 2740 C CA . LEU A 1 363 ? 1.352 14.415 -5.221 1.00 88.06 363 LEU A CA 1
ATOM 2741 C C . LEU A 1 363 ? 0.032 15.135 -4.935 1.00 88.06 363 LEU A C 1
ATOM 2743 O O . LEU A 1 363 ? -0.776 15.315 -5.846 1.00 88.06 363 LEU A O 1
ATOM 2747 N N . ARG A 1 364 ? -0.152 15.651 -3.715 1.00 87.62 364 ARG A N 1
ATOM 2748 C CA . ARG A 1 364 ? -1.317 16.476 -3.359 1.00 87.62 364 ARG A CA 1
ATOM 2749 C C . ARG A 1 364 ? -1.428 17.734 -4.222 1.00 87.62 364 ARG A C 1
ATOM 2751 O O . ARG A 1 364 ? -2.528 18.140 -4.583 1.00 87.62 364 ARG A O 1
ATOM 2758 N N . LYS A 1 365 ? -0.307 18.351 -4.617 1.00 87.94 365 LYS A N 1
ATOM 2759 C CA . LYS A 1 365 ? -0.328 19.532 -5.508 1.00 87.94 365 LYS A CA 1
ATOM 2760 C C . LYS A 1 365 ? -0.855 19.205 -6.905 1.00 87.94 365 LYS A C 1
ATOM 2762 O O . LYS A 1 365 ? -1.318 20.108 -7.600 1.00 87.94 365 LYS A O 1
ATOM 2767 N N . VAL A 1 366 ? -0.771 17.941 -7.323 1.00 86.06 366 VAL A N 1
ATOM 2768 C CA . VAL A 1 366 ? -1.216 17.476 -8.644 1.00 86.06 366 VAL A CA 1
ATOM 2769 C C . VAL A 1 366 ? -2.494 16.630 -8.595 1.00 86.06 366 VAL A C 1
ATOM 2771 O O . VAL A 1 366 ? -2.938 16.170 -9.646 1.00 86.06 366 VAL A O 1
ATOM 2774 N N . GLY A 1 367 ? -3.120 16.482 -7.420 1.00 82.00 367 GLY A N 1
ATOM 2775 C CA . GLY A 1 367 ? -4.352 15.705 -7.228 1.00 82.00 367 GLY A CA 1
ATOM 2776 C C . GLY A 1 367 ? -4.142 14.191 -7.307 1.00 82.00 367 GLY A C 1
ATOM 2777 O O . GLY A 1 367 ? -4.990 13.485 -7.850 1.00 82.00 367 GLY A O 1
ATOM 2778 N N . LEU A 1 368 ? -2.970 13.714 -6.878 1.00 85.31 368 LEU A N 1
ATOM 2779 C CA . LEU A 1 368 ? -2.572 12.303 -6.866 1.00 85.31 368 LEU A CA 1
ATOM 2780 C C . LEU A 1 368 ? -2.185 11.821 -5.456 1.00 85.31 368 LEU A C 1
ATOM 2782 O O . LEU A 1 368 ? -1.428 10.864 -5.305 1.00 85.31 368 LEU A O 1
ATOM 2786 N N . GLU A 1 369 ? -2.663 12.500 -4.412 1.00 84.94 369 GLU A N 1
ATOM 2787 C CA . GLU A 1 369 ? -2.357 12.211 -3.007 1.00 84.94 369 GLU A CA 1
ATOM 2788 C C . GLU A 1 369 ? -2.706 10.787 -2.581 1.00 84.94 369 GLU A C 1
ATOM 2790 O O . GLU A 1 369 ? -2.087 10.281 -1.651 1.00 84.94 369 GLU A O 1
ATOM 2795 N N . ASP A 1 370 ? -3.632 10.136 -3.281 1.00 82.00 370 ASP A N 1
ATOM 2796 C CA . ASP A 1 370 ? -4.068 8.777 -2.991 1.00 82.00 370 ASP A CA 1
ATOM 2797 C C . ASP A 1 370 ? -3.217 7.707 -3.690 1.00 82.00 370 ASP A C 1
ATOM 2799 O O . ASP A 1 370 ? -3.559 6.536 -3.608 1.00 82.00 370 ASP A O 1
ATOM 2803 N N . CYS A 1 371 ? -2.140 8.023 -4.422 1.00 86.38 371 CYS A N 1
ATOM 2804 C CA . CYS A 1 371 ? -1.280 6.983 -5.020 1.00 86.38 371 CYS A CA 1
ATOM 2805 C C . CYS A 1 371 ? -0.576 6.144 -3.942 1.00 86.38 371 CYS A C 1
ATOM 2807 O O . CYS A 1 371 ? -0.291 6.652 -2.861 1.00 86.38 371 CYS A O 1
ATOM 2809 N N . ARG A 1 372 ? -0.248 4.872 -4.215 1.00 90.38 372 ARG A N 1
ATOM 2810 C CA . ARG A 1 372 ? 0.584 4.104 -3.266 1.00 90.38 372 ARG A CA 1
ATOM 2811 C C . ARG A 1 372 ? 2.019 4.629 -3.294 1.00 90.38 372 ARG A C 1
ATOM 2813 O O . ARG A 1 372 ? 2.528 4.938 -4.372 1.00 90.38 372 ARG A O 1
ATOM 2820 N N . ILE A 1 373 ? 2.675 4.682 -2.144 1.00 93.75 373 ILE A N 1
ATOM 2821 C CA . ILE A 1 373 ? 4.111 4.937 -2.021 1.00 93.75 373 ILE A CA 1
ATOM 2822 C C . ILE A 1 373 ? 4.748 3.705 -1.387 1.00 93.75 373 ILE A C 1
ATOM 2824 O O . ILE A 1 373 ? 4.417 3.350 -0.264 1.00 93.75 373 ILE A O 1
ATOM 2828 N N . VAL A 1 374 ? 5.662 3.053 -2.096 1.00 94.06 374 VAL A N 1
ATOM 2829 C CA . VAL A 1 374 ? 6.443 1.926 -1.574 1.00 94.06 374 VAL A CA 1
ATOM 2830 C C . VAL A 1 374 ? 7.906 2.320 -1.454 1.00 94.06 374 VAL A C 1
ATOM 2832 O O . VAL A 1 374 ? 8.409 3.102 -2.263 1.00 94.06 374 VAL A O 1
ATOM 2835 N N . VAL A 1 375 ? 8.601 1.779 -0.461 1.00 93.06 375 VAL A N 1
ATOM 2836 C CA . VAL A 1 375 ? 10.041 2.004 -0.302 1.00 93.06 375 VAL A CA 1
ATOM 2837 C C . VAL A 1 375 ? 10.806 1.003 -1.149 1.00 93.06 375 VAL A C 1
ATOM 2839 O O . VAL A 1 375 ? 10.647 -0.202 -0.981 1.00 93.06 375 VAL A O 1
ATOM 2842 N N . ALA A 1 376 ? 11.625 1.506 -2.066 1.00 91.88 376 ALA A N 1
ATOM 2843 C CA . ALA A 1 376 ? 12.499 0.705 -2.901 1.00 91.88 376 ALA A CA 1
ATOM 2844 C C . ALA A 1 376 ? 13.844 0.476 -2.213 1.00 91.88 376 ALA A C 1
ATOM 2846 O O . ALA A 1 376 ? 14.556 1.426 -1.882 1.00 91.88 376 ALA A O 1
ATOM 2847 N N . THR A 1 377 ? 14.196 -0.795 -2.058 1.00 86.31 377 THR A N 1
ATOM 2848 C CA . THR A 1 377 ? 15.470 -1.255 -1.509 1.00 86.31 377 THR A CA 1
ATOM 2849 C C . THR A 1 377 ? 16.088 -2.316 -2.418 1.00 86.31 377 THR A C 1
ATOM 2851 O O . THR A 1 377 ? 15.388 -3.054 -3.115 1.00 86.31 377 THR A O 1
ATOM 2854 N N . THR A 1 378 ? 17.416 -2.379 -2.438 1.00 75.50 378 THR A N 1
ATOM 2855 C CA . THR A 1 378 ? 18.188 -3.456 -3.081 1.00 75.50 378 THR A CA 1
ATOM 2856 C C . THR A 1 378 ? 18.601 -4.545 -2.098 1.00 75.50 378 THR A C 1
ATOM 2858 O O . THR A 1 378 ? 19.091 -5.589 -2.517 1.00 75.50 378 THR A O 1
ATOM 2861 N N . GLU A 1 379 ? 18.454 -4.286 -0.800 1.00 72.25 379 GLU A N 1
ATOM 2862 C CA . GLU A 1 379 ? 18.793 -5.209 0.277 1.00 72.25 379 GLU A CA 1
ATOM 2863 C C . GLU A 1 379 ? 17.521 -5.598 1.032 1.00 72.25 379 GLU A C 1
ATOM 2865 O O . GLU A 1 379 ? 16.593 -4.796 1.172 1.00 72.25 379 GLU A O 1
ATOM 2870 N N . LEU A 1 380 ? 17.484 -6.842 1.506 1.00 66.75 380 LEU A N 1
ATOM 2871 C CA . LEU A 1 380 ? 16.493 -7.277 2.481 1.00 66.75 380 LEU A CA 1
ATOM 2872 C C . LEU A 1 380 ? 16.588 -6.377 3.708 1.00 66.75 380 LEU A C 1
ATOM 2874 O O . LEU A 1 380 ? 17.671 -6.183 4.259 1.00 66.75 380 LEU A O 1
ATOM 2878 N N . VAL A 1 381 ? 15.451 -5.839 4.124 1.00 68.81 381 VAL A N 1
ATOM 2879 C CA . VAL A 1 381 ? 15.352 -5.167 5.412 1.00 68.81 381 VAL A CA 1
ATOM 2880 C C . VAL A 1 381 ? 15.016 -6.252 6.425 1.00 68.81 381 VAL A C 1
ATOM 2882 O O . VAL A 1 381 ? 13.956 -6.857 6.319 1.00 68.81 381 VAL A O 1
ATOM 2885 N N . ASP A 1 382 ? 15.916 -6.494 7.382 1.00 69.31 382 ASP A N 1
ATOM 2886 C CA . ASP A 1 382 ? 15.748 -7.519 8.430 1.00 69.31 382 ASP A CA 1
ATOM 2887 C C . ASP A 1 382 ? 14.482 -7.307 9.286 1.00 69.31 382 ASP A C 1
ATOM 2889 O O . ASP A 1 382 ? 14.033 -8.223 9.969 1.00 69.31 382 ASP A O 1
ATOM 2893 N N . ASP A 1 383 ? 13.943 -6.085 9.293 1.00 70.69 383 ASP A N 1
ATOM 2894 C CA . ASP A 1 383 ? 12.716 -5.720 9.989 1.00 70.69 383 ASP A CA 1
ATOM 2895 C C . ASP A 1 383 ? 11.948 -4.635 9.213 1.00 70.69 383 ASP A C 1
ATOM 2897 O O . ASP A 1 383 ? 12.332 -3.461 9.164 1.00 70.69 383 ASP A O 1
ATOM 2901 N N . VAL A 1 384 ? 10.841 -5.034 8.589 1.00 74.81 384 VAL A N 1
ATOM 2902 C CA . VAL A 1 384 ? 9.948 -4.133 7.845 1.00 74.81 384 VAL A CA 1
ATOM 2903 C C . VAL A 1 384 ? 8.930 -3.422 8.745 1.00 74.81 384 VAL A C 1
ATOM 2905 O O . VAL A 1 384 ? 8.306 -2.457 8.296 1.00 74.81 384 VAL A O 1
ATOM 2908 N N . PHE A 1 385 ? 8.769 -3.836 10.009 1.00 68.31 385 PHE A N 1
ATOM 2909 C CA . PHE A 1 385 ? 7.756 -3.282 10.915 1.00 68.31 385 PHE A CA 1
ATOM 2910 C C . PHE A 1 385 ? 7.906 -1.767 11.120 1.00 68.31 385 PHE A C 1
ATOM 2912 O O . PHE A 1 385 ? 6.923 -1.053 10.897 1.00 68.31 385 PHE A O 1
ATOM 2919 N N . PRO A 1 386 ? 9.103 -1.222 11.432 1.00 72.69 386 PRO A N 1
ATOM 2920 C CA . PRO A 1 386 ? 9.276 0.214 11.649 1.00 72.69 386 PRO A CA 1
ATOM 2921 C C . PRO A 1 386 ? 8.865 1.073 10.452 1.00 72.69 386 PRO A C 1
ATOM 2923 O O . PRO A 1 386 ? 8.476 2.226 10.624 1.00 72.69 386 PRO A O 1
ATOM 2926 N N . TRP A 1 387 ? 8.947 0.524 9.240 1.00 77.88 387 TRP A N 1
ATOM 2927 C CA . TRP A 1 387 ? 8.547 1.193 8.006 1.00 77.88 387 TRP A CA 1
ATOM 2928 C C . TRP A 1 387 ? 7.037 1.144 7.784 1.00 77.88 387 TRP A C 1
ATOM 2930 O O . TRP A 1 387 ? 6.449 2.131 7.346 1.00 77.88 387 TRP A O 1
ATOM 2940 N N . MET A 1 388 ? 6.402 0.014 8.104 1.00 73.94 388 MET A N 1
ATOM 2941 C CA . MET A 1 388 ? 4.958 -0.177 7.949 1.00 73.94 388 MET A CA 1
ATOM 2942 C C . MET A 1 388 ? 4.132 0.601 8.984 1.00 73.94 388 MET A C 1
ATOM 2944 O O . MET A 1 388 ? 2.954 0.875 8.743 1.00 73.94 388 MET A O 1
ATOM 2948 N N . GLU A 1 389 ? 4.735 0.993 10.110 1.00 71.00 389 GLU A N 1
ATOM 2949 C CA . GLU A 1 389 ? 4.133 1.909 11.090 1.00 71.00 389 GLU A CA 1
ATOM 2950 C C . GLU A 1 389 ? 4.062 3.364 10.594 1.00 71.00 389 GLU A C 1
ATOM 2952 O O . GLU A 1 389 ? 3.341 4.194 11.159 1.00 71.00 389 GLU A O 1
ATOM 2957 N N . GLN A 1 390 ? 4.790 3.696 9.525 1.00 72.06 390 GLN A N 1
ATOM 2958 C CA . GLN A 1 390 ? 4.863 5.058 9.019 1.00 72.06 390 GLN A CA 1
ATOM 2959 C C . GLN A 1 390 ? 3.626 5.420 8.190 1.00 72.06 390 GLN A C 1
ATOM 2961 O O . GLN A 1 390 ? 3.194 4.692 7.302 1.00 72.06 390 GLN A O 1
ATOM 2966 N N . GLY A 1 391 ? 3.051 6.596 8.451 1.00 71.56 391 GLY A N 1
ATOM 2967 C CA . GLY A 1 391 ? 1.748 6.974 7.895 1.00 71.56 391 GLY A CA 1
ATOM 2968 C C . GLY A 1 391 ? 1.708 7.260 6.388 1.00 71.56 391 GLY A C 1
ATOM 2969 O O . GLY A 1 391 ? 0.610 7.329 5.843 1.00 71.56 391 GLY A O 1
ATOM 2970 N N . ASP A 1 392 ? 2.856 7.459 5.729 1.00 81.88 392 ASP A N 1
ATOM 2971 C CA . ASP A 1 392 ? 2.925 7.777 4.292 1.00 81.88 392 ASP A CA 1
ATOM 2972 C C . ASP A 1 392 ? 3.436 6.611 3.426 1.00 81.88 392 ASP A C 1
ATOM 2974 O O . ASP A 1 392 ? 3.497 6.772 2.202 1.00 81.88 392 ASP A O 1
ATOM 2978 N N . ILE A 1 393 ? 3.791 5.471 4.033 1.00 86.75 393 ILE A N 1
ATOM 2979 C CA . ILE A 1 393 ? 4.373 4.300 3.365 1.00 86.75 393 ILE A CA 1
ATOM 2980 C C . ILE A 1 393 ? 3.331 3.179 3.281 1.00 86.75 393 ILE A C 1
ATOM 2982 O O . ILE A 1 393 ? 2.774 2.729 4.276 1.00 86.75 393 ILE A O 1
ATOM 2986 N N . ASP A 1 394 ? 3.082 2.718 2.059 1.00 87.81 394 ASP A N 1
ATOM 2987 C CA . ASP A 1 394 ? 2.060 1.729 1.710 1.00 87.81 394 ASP A CA 1
ATOM 2988 C C . ASP A 1 394 ? 2.645 0.324 1.457 1.00 87.81 394 ASP A C 1
ATOM 2990 O O . ASP A 1 394 ? 1.899 -0.609 1.145 1.00 87.81 394 ASP A O 1
ATOM 2994 N N . GLY A 1 395 ? 3.969 0.155 1.548 1.00 90.19 395 GLY A N 1
ATOM 2995 C CA . GLY A 1 395 ? 4.638 -1.132 1.361 1.00 90.19 395 GLY A CA 1
ATOM 2996 C C . GLY A 1 395 ? 6.088 -1.029 0.886 1.00 90.19 395 GLY A C 1
ATOM 2997 O O . GLY A 1 395 ? 6.746 -0.001 1.058 1.00 90.19 395 GLY A O 1
ATOM 2998 N N . PHE A 1 396 ? 6.568 -2.094 0.246 1.00 91.12 396 PHE A N 1
ATOM 2999 C CA . PHE A 1 396 ? 7.963 -2.277 -0.146 1.00 91.12 396 PHE A CA 1
ATOM 3000 C C . PHE A 1 396 ? 8.121 -2.670 -1.609 1.00 91.12 396 PHE A C 1
ATOM 3002 O O . PHE A 1 396 ? 7.284 -3.351 -2.194 1.00 91.12 396 PHE A O 1
ATOM 3009 N N . TYR A 1 397 ? 9.239 -2.253 -2.185 1.00 92.56 397 TYR A N 1
ATOM 3010 C CA . TYR A 1 397 ? 9.773 -2.736 -3.443 1.00 92.56 397 TYR A CA 1
ATOM 3011 C C . TYR A 1 397 ? 11.156 -3.334 -3.153 1.00 92.56 397 TYR A C 1
ATOM 3013 O O . TYR A 1 397 ? 12.049 -2.615 -2.706 1.00 92.56 397 TYR A O 1
ATOM 3021 N N . VAL A 1 398 ? 11.365 -4.615 -3.460 1.00 89.38 398 VAL A N 1
ATOM 3022 C CA . VAL A 1 398 ? 12.665 -5.295 -3.329 1.00 89.38 398 VAL A CA 1
ATOM 3023 C C . VAL A 1 398 ? 13.249 -5.563 -4.716 1.00 89.38 398 VAL A C 1
ATOM 3025 O O . VAL A 1 398 ? 12.767 -6.406 -5.476 1.00 89.38 398 VAL A O 1
ATOM 3028 N N . ALA A 1 399 ? 14.289 -4.815 -5.074 1.00 87.56 399 ALA A N 1
ATOM 3029 C CA . ALA A 1 399 ? 14.964 -4.964 -6.355 1.00 87.56 399 ALA A CA 1
ATOM 3030 C C . ALA A 1 399 ? 15.879 -6.189 -6.359 1.00 87.56 399 ALA A C 1
ATOM 3032 O O . ALA A 1 399 ? 16.656 -6.370 -5.427 1.00 87.56 399 ALA A O 1
ATOM 3033 N N . ASN A 1 400 ? 15.872 -6.961 -7.450 1.00 83.25 400 ASN A N 1
ATOM 3034 C CA . ASN A 1 400 ? 16.743 -8.131 -7.613 1.00 83.25 400 ASN A CA 1
ATOM 3035 C C . ASN A 1 400 ? 16.630 -9.119 -6.437 1.00 83.25 400 ASN A C 1
ATOM 3037 O O . ASN A 1 400 ? 17.632 -9.591 -5.899 1.00 83.25 400 ASN A O 1
ATOM 3041 N N . ALA A 1 401 ? 15.398 -9.422 -6.045 1.00 81.88 401 ALA A N 1
ATOM 3042 C CA . ALA A 1 401 ? 15.079 -10.345 -4.977 1.00 81.88 401 ALA A CA 1
ATOM 3043 C C . ALA A 1 401 ? 15.346 -11.806 -5.389 1.00 81.88 401 ALA A C 1
ATOM 3045 O O . ALA A 1 401 ? 15.191 -12.195 -6.555 1.00 81.88 401 ALA A O 1
ATOM 3046 N N . THR A 1 402 ? 15.725 -12.623 -4.408 1.00 79.94 402 THR A N 1
ATOM 3047 C CA . THR A 1 402 ? 15.699 -14.092 -4.478 1.00 79.94 402 THR A CA 1
ATOM 3048 C C . THR A 1 402 ? 14.388 -14.623 -3.901 1.00 79.94 402 THR A C 1
ATOM 3050 O O . THR A 1 402 ? 13.717 -13.927 -3.141 1.00 79.94 402 THR A O 1
ATOM 3053 N N . PHE A 1 403 ? 14.034 -15.872 -4.200 1.00 76.94 403 PHE A N 1
ATOM 3054 C CA . PHE A 1 403 ? 12.830 -16.492 -3.642 1.00 76.94 403 PHE A CA 1
ATOM 3055 C C . PHE A 1 403 ? 12.742 -16.397 -2.110 1.00 76.94 403 PHE A C 1
ATOM 3057 O O . PHE A 1 403 ? 11.733 -15.936 -1.585 1.00 76.94 403 PHE A O 1
ATOM 3064 N N . ASP A 1 404 ? 13.817 -16.759 -1.407 1.00 76.88 404 ASP A N 1
ATOM 3065 C CA . ASP A 1 404 ? 13.845 -16.737 0.061 1.00 76.88 404 ASP A CA 1
ATOM 3066 C C . ASP A 1 404 ? 13.615 -15.316 0.597 1.00 76.88 404 ASP A C 1
ATOM 3068 O O . ASP A 1 404 ? 12.791 -15.110 1.482 1.00 76.88 404 ASP A O 1
ATOM 3072 N N . SER A 1 405 ? 14.234 -14.311 -0.037 1.00 73.25 405 SER A N 1
ATOM 3073 C CA . SER A 1 405 ? 14.034 -12.910 0.348 1.00 73.25 405 SER A CA 1
ATOM 3074 C C . SER A 1 405 ? 12.595 -12.422 0.178 1.00 73.25 405 SER A C 1
ATOM 3076 O O . SER A 1 405 ? 12.121 -11.576 0.935 1.00 73.25 405 SER A O 1
ATOM 3078 N N . ILE A 1 406 ? 11.885 -12.960 -0.815 1.00 74.81 406 ILE A N 1
ATOM 3079 C CA . ILE A 1 406 ? 10.492 -12.610 -1.086 1.00 74.81 406 ILE A CA 1
ATOM 3080 C C . ILE A 1 406 ? 9.600 -13.166 0.024 1.00 74.81 406 ILE A C 1
ATOM 3082 O O . ILE A 1 406 ? 8.739 -12.442 0.518 1.00 74.81 406 ILE A O 1
ATOM 3086 N N . LEU A 1 407 ? 9.814 -14.421 0.431 1.00 78.00 407 LEU A N 1
ATOM 3087 C CA . LEU A 1 407 ? 9.013 -15.055 1.477 1.00 78.00 407 LEU A CA 1
ATOM 3088 C C . LEU A 1 407 ? 9.205 -14.393 2.836 1.00 78.00 407 LEU A C 1
ATOM 3090 O O . LEU A 1 407 ? 8.206 -14.108 3.491 1.00 78.00 407 LEU A O 1
ATOM 3094 N N . ASP A 1 408 ? 10.449 -14.111 3.223 1.00 75.31 408 ASP A N 1
ATOM 3095 C CA . ASP A 1 408 ? 10.744 -13.451 4.498 1.00 75.31 408 ASP A CA 1
ATOM 3096 C C . ASP A 1 408 ? 10.072 -12.068 4.548 1.00 75.31 408 ASP A C 1
ATOM 3098 O O . ASP A 1 408 ? 9.307 -11.771 5.464 1.00 75.31 408 ASP A O 1
ATOM 3102 N N . THR A 1 409 ? 10.217 -11.274 3.478 1.00 74.62 409 THR A N 1
ATOM 3103 C CA . THR A 1 409 ? 9.576 -9.952 3.373 1.00 74.62 409 THR A CA 1
ATOM 3104 C C . THR A 1 409 ? 8.049 -10.047 3.434 1.00 74.62 409 THR A C 1
ATOM 3106 O O . THR A 1 409 ? 7.398 -9.257 4.114 1.00 74.62 409 THR A O 1
ATOM 3109 N N . ILE A 1 410 ? 7.447 -10.992 2.705 1.00 72.50 410 ILE A N 1
ATOM 3110 C CA . ILE A 1 410 ? 5.992 -11.161 2.687 1.00 72.50 410 ILE A CA 1
ATOM 3111 C C . ILE A 1 410 ? 5.475 -11.598 4.057 1.00 72.50 410 ILE A C 1
ATOM 3113 O O . ILE A 1 410 ? 4.456 -11.067 4.504 1.00 72.50 410 ILE A O 1
ATOM 3117 N N . ALA A 1 411 ? 6.154 -12.539 4.713 1.00 70.94 411 ALA A N 1
ATOM 3118 C CA . ALA A 1 411 ? 5.800 -12.983 6.050 1.00 70.94 411 ALA A CA 1
ATOM 3119 C C . ALA A 1 411 ? 5.815 -11.791 7.011 1.00 70.94 411 ALA A C 1
ATOM 3121 O O . ALA A 1 411 ? 4.788 -11.494 7.622 1.00 70.94 411 ALA A O 1
ATOM 3122 N N . ASP A 1 412 ? 6.914 -11.039 7.057 1.00 67.75 412 ASP A N 1
ATOM 3123 C CA . ASP A 1 412 ? 7.051 -9.911 7.974 1.00 67.75 412 ASP A CA 1
ATOM 3124 C C . ASP A 1 412 ? 6.004 -8.823 7.705 1.00 67.75 412 ASP A C 1
ATOM 3126 O O . ASP A 1 412 ? 5.303 -8.400 8.626 1.00 67.75 412 ASP A O 1
ATOM 3130 N N . VAL A 1 413 ? 5.791 -8.434 6.440 1.00 62.81 413 VAL A N 1
ATOM 3131 C CA . VAL A 1 413 ? 4.756 -7.451 6.067 1.00 62.81 413 VAL A CA 1
ATOM 3132 C C . VAL A 1 413 ? 3.347 -7.955 6.403 1.00 62.81 413 VAL A C 1
ATOM 3134 O O . VAL A 1 413 ? 2.492 -7.164 6.809 1.00 62.81 413 VAL A O 1
ATOM 3137 N N . SER A 1 414 ? 3.090 -9.258 6.268 1.00 60.72 414 SER A N 1
ATOM 3138 C CA . SER A 1 414 ? 1.799 -9.865 6.618 1.00 60.72 414 SER A CA 1
ATOM 3139 C C . SER A 1 414 ? 1.563 -9.893 8.130 1.00 60.72 414 SER A C 1
ATOM 3141 O O . SER A 1 414 ? 0.420 -9.759 8.563 1.00 60.72 414 SER A O 1
ATOM 3143 N N . PHE A 1 415 ? 2.624 -10.020 8.936 1.00 55.62 415 PHE A N 1
ATOM 3144 C CA . PHE A 1 415 ? 2.556 -9.987 10.401 1.00 55.62 415 PHE A CA 1
ATOM 3145 C C . PHE A 1 415 ? 2.559 -8.566 10.990 1.00 55.62 415 PHE A C 1
ATOM 3147 O O . PHE A 1 415 ? 2.192 -8.401 12.153 1.00 55.62 415 PHE A O 1
ATOM 3154 N N . CYS A 1 416 ? 2.885 -7.536 10.199 1.00 48.50 416 CYS A N 1
ATOM 3155 C CA . CYS A 1 416 ? 2.852 -6.121 10.596 1.00 48.50 416 CYS A CA 1
ATOM 3156 C C . CYS A 1 416 ? 1.458 -5.556 10.936 1.00 48.50 416 CYS A C 1
ATOM 3158 O O . CYS A 1 416 ? 1.359 -4.360 11.221 1.00 48.50 416 CYS A O 1
ATOM 3160 N N . ARG A 1 417 ? 0.372 -6.347 10.897 1.00 45.19 417 ARG A N 1
ATOM 3161 C CA . ARG A 1 417 ? -0.997 -5.867 11.184 1.00 45.19 417 ARG A CA 1
ATOM 3162 C C . ARG A 1 417 ? -1.880 -6.831 11.972 1.00 45.19 417 ARG A C 1
ATOM 3164 O O . ARG A 1 417 ? -2.178 -7.954 11.510 1.00 45.19 417 ARG A O 1
#

Solvent-accessible surface area (backbone atoms only — not comparable to full-atom values): 25094 Å² total; per-residue (Å²): 133,91,83,87,87,82,84,88,79,89,85,82,89,79,91,85,86,88,86,86,90,82,81,91,86,88,88,87,86,89,81,90,81,90,80,84,91,83,88,82,89,84,89,85,87,81,89,86,88,84,90,87,84,86,82,92,80,87,84,80,82,64,93,64,88,85,58,59,70,66,56,55,56,52,52,54,52,52,55,60,68,73,36,90,39,37,37,40,35,34,38,42,65,90,84,58,85,78,58,96,45,65,57,99,83,41,36,46,64,49,75,46,80,44,66,51,64,68,61,46,51,52,54,51,52,41,45,61,76,25,55,78,49,103,55,91,49,59,99,58,88,52,51,47,35,32,41,38,34,67,57,100,88,43,43,39,37,40,39,31,5,43,91,31,22,32,32,39,33,29,46,76,87,38,80,76,49,75,48,37,29,48,56,77,45,50,59,64,59,30,59,77,72,68,48,88,81,64,87,65,76,66,52,39,35,42,35,34,28,62,45,67,48,92,79,46,97,54,35,65,56,54,52,37,53,45,39,40,54,46,45,76,63,65,49,96,82,56,65,42,32,36,36,46,24,32,58,57,92,47,39,63,42,44,64,72,72,28,68,33,76,78,43,99,42,39,42,42,21,19,61,40,80,45,80,94,68,51,66,84,80,48,62,83,94,52,62,48,38,34,31,29,83,51,78,75,61,46,44,59,42,39,72,71,70,28,26,39,34,38,46,43,58,57,87,58,56,62,62,73,68,49,52,64,66,56,62,83,77,47,73,85,46,39,90,41,33,33,37,31,38,35,39,88,52,70,80,44,52,68,62,40,50,54,50,36,45,53,48,42,56,53,26,49,77,53,77,35,55,72,33,45,31,24,46,30,25,76,62,86,66,96,67,55,53,78,47,64,72,34,94,57,43,41,36,36,28,35,45,56,35,50,62,68,58,50,51,54,51,50,51,51,60,37,67,65,110